Protein AF-0000000066024285 (afdb_homodimer)

Secondary structure (DSSP, 8-state):
-----EEEEESSSTTHHHHHHHHHHH-S--EEEEE-TTS---TTS-HHHHHHHHHHHHHHHHHTT-SEEEE--HHHHHHHHHHHHHHSSS-EEEHHHHHHHH--SSEEEEEE-HHHHHHTHHHHHHHHHSTT-EEEEEE-TTHHHHHHTS-TT-HHHHHHHHHHHHHHHHTT-SEEEEESTTGGGGHHHHHHHS-TTSEEE-HHHHHHHHTHHHH-------SS------TTEEEEESS-HHHHHHHHHHHHTSPPPEEE-----/-----EEEEESSSTTHHHHHHHHHHH-S--EEEEE-TTS---TTS-HHHHHHHHHHHHHHHHHTT-SEEEE--HHHHHHHHHHHHHHSSS-EEEHHHHHHHH--SSEEEEEE-HHHHHHTHHHHHHHHHSTT-EEEEEE-TTHHHHHHTS-TT-HHHHHHHHHHHHHHHHTT-SEEEEESTTGGGGHHHHHHHS-TTSEEE-HHHHHHHHTHHHH-------SS------TTEEEEESS-HHHHHHHHHHHHSSPPPEEE-----

Sequence (530 aa):
MTPQLLGFFDSGLGGLTVLRRVLERHGSVPCVYLGDTARVPYGNRQPDDIRRIAAEVVGWLRDQKVSTVVMACNTTNALARDVADGQAGAPVIGLIGAAAAMVETRRVGVLATPATVASSAYRASIEALHPGSMVIEQACPAFVPLIESGDMNSDDLRRAAQAYLEPLLAASVESIVLGCTHYPLLVPLLRQLLPESVQIIDPAIGVARQLDAVLRSPGPISAVPRPFSLESCRFCVTADPDGFAMRATPWLGQRPDVSLQLLPDMTPQLLGFFDSGLGGLTVLRRVLERHGSVPCVYLGDTARVPYGNRQPDDIRRIAAEVVGWLRDQKVSTVVMACNTTNALARDVADGQAGAPVIGLIGAAAAMVETRRVGVLATPATVASSAYRASIEALHPGSMVIEQACPAFVPLIESGDMNSDDLRRAAQAYLEPLLAASVESIVLGCTHYPLLVPLLRQLLPESVQIIDPAIGVARQLDAVLRSPGPISAVPRPFSLESCRFCVTADPDGFAMRATPWLGQRPDVSLQLLPD

Solvent-accessible surface area (backbone atoms only — not comparable to full-atom values): 27015 Å² total; per-residue (Å²): 127,84,77,65,30,35,26,36,38,19,42,40,71,34,22,50,55,32,51,48,42,32,24,46,38,57,36,64,55,39,32,39,37,39,19,37,45,67,61,51,69,58,38,81,50,54,64,70,58,46,35,53,49,44,43,46,54,33,39,53,41,32,74,69,64,29,22,31,37,36,41,32,24,40,44,49,37,46,65,22,46,61,37,39,46,25,45,26,54,19,37,48,42,44,34,56,28,22,33,35,54,68,60,86,63,53,30,33,26,31,44,20,31,45,44,28,39,74,58,43,38,58,48,54,36,33,34,59,76,36,76,87,43,46,64,48,68,37,57,43,77,64,52,64,64,43,57,73,67,64,51,88,79,34,67,68,53,52,52,50,50,52,62,59,41,45,66,39,58,74,65,60,38,41,28,37,35,44,44,31,49,61,44,70,76,41,46,74,61,48,60,73,75,44,64,88,78,44,42,77,41,56,21,38,56,33,40,35,54,24,44,32,37,69,67,69,50,70,49,76,75,57,92,57,86,45,88,60,59,63,83,42,48,43,39,32,19,47,42,60,32,66,62,48,24,60,68,41,16,78,79,66,76,48,72,58,71,52,38,76,43,84,76,76,130,128,84,78,63,30,36,26,38,37,19,43,40,72,33,20,51,54,32,52,48,41,32,25,45,38,58,34,66,56,39,34,38,37,38,20,38,44,67,62,50,72,60,40,83,48,53,63,68,57,47,34,54,49,44,44,46,54,32,40,53,41,32,74,68,63,29,22,31,38,36,39,31,24,42,45,48,38,47,64,23,47,59,38,40,44,26,45,28,52,17,37,50,42,43,34,57,27,22,34,34,55,66,60,86,65,52,30,33,24,30,44,20,31,45,44,29,39,74,58,42,38,59,46,53,36,33,32,60,77,37,74,88,43,46,65,46,69,37,57,42,77,64,53,63,64,43,57,73,69,65,54,88,79,35,67,67,53,52,52,49,50,52,61,59,43,45,66,40,58,75,66,58,40,41,28,36,36,45,44,31,48,60,44,68,76,42,46,73,61,48,60,73,76,44,64,87,78,44,42,76,42,56,20,37,58,33,38,35,54,24,42,34,35,69,66,70,52,72,49,78,74,56,91,56,85,45,89,59,60,63,84,42,46,44,38,32,19,47,42,60,34,67,62,48,24,60,67,41,17,77,79,67,76,48,71,57,71,52,40,77,43,83,76,76,131

Foldseek 3Di:
DPAAEEEEEACAQLLLLLVLLLCLFQFQGFYEYEHAPVDPDPLPDDLVVLQVVLLLRLLVQLVVVGQEYEYSWLLSCLRHVVSNPVRNVHHYHYLLLLQLVVDDDQFEEEEAAPNNVVSCSNVVNNCVVPPNGHYHYFHQNVQVVVVLVPPLPDPVNLVSLLVRCVVSVVVVGQEYEHSGSSCVVNVVSNCVNDDPRYHYTYSSNSRSVVCCVVSVRRDPSPPDRDDHDCVSYAAEYQDDQPVRQVSNCVVNVHRDDYYHDHGDD/DPAAEEEEEDCAQLLLLLVLLLCLFQFQGFYEYEHAPVDPDPLPDDLVVLQVVLLLRLLVQLVVVGQEYEYSWLLSCLRHVVSNPVRNVHHYHYLLLLQLVVDDDQFEEEEAAPNNVVSCSNVVNNCVVPPNGHYHYFHQNVQVVVVLVPPLPDPVNLVSLLVRCVVSVVVVGQEYEHSGSSCVVNVVSNCVNDDPRYHYTYSSNSRSVVCCVVSVRRDPSPPDRDDHDCVSYAAEYQDDQPVRQVSNCVVNVHRDDYYHDHGDD

Organism: Synechococcus sp. (strain CC9605) (NCBI:txid110662)

Nearest PDB structures (foldseek):
  2gzm-assembly1_A  TM=9.092E-01  e=1.478E-25  Bacillus anthracis
  2vvt-assembly1_B  TM=8.945E-01  e=1.938E-24  Enterococcus faecalis
  3out-assembly1_A  TM=8.974E-01  e=2.055E-24  Francisella tularensis subsp. tularensis
  3isv-assembly2_A  TM=8.563E-01  e=1.534E-24  Listeria monocytogenes EGD-e
  3ist-assembly1_A  TM=8.754E-01  e=7.021E-24  Listeria monocytogenes EGD-e

InterPro domains:
  IPR001920 Asp/Glu racemase [G3DSA:3.40.50.1860] (7-253)
  IPR001920 Asp/Glu racemase [G3DSA:3.40.50.1860] (95-203)
  IPR001920 Asp/Glu racemase [SSF53681] (6-103)
  IPR001920 Asp/Glu racemase [SSF53681] (105-258)
  IPR004391 Glutamate racemase [MF_00258] (4-255)
  IPR004391 Glutamate racemase [TIGR00067] (7-251)
  IPR015942 Asp/Glu/hydantoin racemase [PF01177] (28-205)
  IPR033134 Asp/Glu racemase, active site 2 [PS00924] (176-186)

pLDDT: mean 92.89, std 10.49, range [39.75, 98.94]

Structure (mmCIF, N/CA/C/O backbone):
data_AF-0000000066024285-model_v1
#
loop_
_entity.id
_entity.type
_entity.pdbx_description
1 polymer 'Glutamate racemase'
#
loop_
_atom_site.group_PDB
_atom_site.id
_atom_site.type_symbol
_atom_site.label_atom_id
_atom_site.label_alt_id
_atom_site.label_comp_id
_atom_site.label_asym_id
_atom_site.label_entity_id
_atom_site.label_seq_id
_atom_site.pdbx_PDB_ins_code
_atom_site.Cartn_x
_atom_site.Cartn_y
_atom_site.Cartn_z
_atom_site.occupancy
_atom_site.B_iso_or_equiv
_atom_site.auth_seq_id
_atom_site.auth_comp_id
_atom_site.auth_asym_id
_atom_site.auth_atom_id
_atom_site.pdbx_PDB_model_num
ATOM 1 N N . MET A 1 1 ? 0.082 -11.266 24.047 1 39.75 1 MET A N 1
ATOM 2 C CA . MET A 1 1 ? 0.032 -10.406 22.859 1 39.75 1 MET A CA 1
ATOM 3 C C . MET A 1 1 ? -1.005 -10.914 21.859 1 39.75 1 MET A C 1
ATOM 5 O O . MET A 1 1 ? -1.063 -12.109 21.578 1 39.75 1 MET A O 1
ATOM 9 N N . THR A 1 2 ? -2.133 -10.383 21.75 1 50.81 2 THR A N 1
ATOM 10 C CA . THR A 1 2 ? -3.236 -10.883 20.938 1 50.81 2 THR A CA 1
ATOM 11 C C . THR A 1 2 ? -2.762 -11.211 19.531 1 50.81 2 THR A C 1
ATOM 13 O O . THR A 1 2 ? -2.086 -10.406 18.891 1 50.81 2 THR A O 1
ATOM 16 N N . PRO A 1 3 ? -2.84 -12.43 19.156 1 63.66 3 PRO A N 1
ATOM 17 C CA . PRO A 1 3 ? -2.281 -12.922 17.906 1 63.66 3 PRO A CA 1
ATOM 18 C C . PRO A 1 3 ? -2.75 -12.117 16.688 1 63.66 3 PRO A C 1
ATOM 20 O O . PRO A 1 3 ? -3.867 -11.594 16.688 1 63.66 3 PRO A O 1
ATOM 23 N N . GLN A 1 4 ? -1.827 -11.727 15.852 1 85.12 4 GLN A N 1
ATOM 24 C CA . GLN A 1 4 ? -2.098 -11.039 14.594 1 85.12 4 GLN A CA 1
ATOM 25 C C . GLN A 1 4 ? -2.873 -11.938 13.633 1 85.12 4 GLN A C 1
ATOM 27 O O . GLN A 1 4 ? -2.443 -13.055 13.336 1 85.12 4 GLN A O 1
ATOM 32 N N . LEU A 1 5 ? -4.125 -11.547 13.32 1 93.62 5 LEU A N 1
ATOM 33 C CA . LEU A 1 5 ? -4.938 -12.258 12.336 1 93.62 5 LEU A CA 1
ATOM 34 C C . LEU A 1 5 ? -4.672 -11.719 10.93 1 93.62 5 LEU A C 1
ATOM 36 O O . LEU A 1 5 ? -4.922 -10.547 10.656 1 93.62 5 LEU A O 1
ATOM 40 N N . LEU A 1 6 ? -4.117 -12.586 10.07 1 96.69 6 LEU A N 1
ATOM 41 C CA . LEU A 1 6 ? -3.904 -12.203 8.68 1 96.69 6 LEU A CA 1
ATOM 42 C C . LEU A 1 6 ? -5.152 -12.461 7.848 1 96.69 6 LEU A C 1
ATOM 44 O O . LEU A 1 6 ? -5.812 -13.492 8.016 1 96.69 6 LEU A O 1
ATOM 48 N N . GLY A 1 7 ? -5.551 -11.531 7.043 1 98.31 7 GLY A N 1
ATOM 49 C CA . GLY A 1 7 ? -6.656 -11.719 6.113 1 98.31 7 GLY A CA 1
ATOM 50 C C . GLY A 1 7 ? -6.203 -11.852 4.672 1 98.31 7 GLY A C 1
ATOM 51 O O . GLY A 1 7 ? -5.52 -10.977 4.145 1 98.31 7 GLY A O 1
ATOM 52 N N . PHE A 1 8 ? -6.598 -12.969 4.023 1 98.75 8 PHE A N 1
ATOM 53 C CA . PHE A 1 8 ? -6.297 -13.227 2.621 1 98.75 8 PHE A CA 1
ATOM 54 C C . PHE A 1 8 ? -7.566 -13.164 1.777 1 98.75 8 PHE A C 1
ATOM 56 O O . PHE A 1 8 ? -8.641 -13.562 2.232 1 98.75 8 PHE A O 1
ATOM 63 N N . PHE A 1 9 ? -7.398 -12.648 0.485 1 98.12 9 PHE A N 1
ATOM 64 C CA . PHE A 1 9 ? -8.539 -12.836 -0.409 1 98.12 9 PHE A CA 1
ATOM 65 C C . PHE A 1 9 ? -8.062 -13.086 -1.836 1 98.12 9 PHE A C 1
ATOM 67 O O . PHE A 1 9 ? -6.98 -12.656 -2.225 1 98.12 9 PHE A O 1
ATOM 74 N N . ASP A 1 10 ? -8.781 -13.844 -2.533 1 98.06 10 ASP A N 1
ATOM 75 C CA . ASP A 1 10 ? -8.625 -14.227 -3.932 1 98.06 10 ASP A CA 1
ATOM 76 C C . ASP A 1 10 ? -9.984 -14.5 -4.578 1 98.06 10 ASP A C 1
ATOM 78 O O . ASP A 1 10 ? -11 -14.578 -3.889 1 98.06 10 ASP A O 1
ATOM 82 N N . SER A 1 11 ? -10.008 -14.539 -5.875 1 96.38 11 SER A N 1
ATOM 83 C CA . SER A 1 11 ? -11.25 -14.852 -6.574 1 96.38 11 SER A CA 1
ATOM 84 C C . SER A 1 11 ? -11.703 -16.281 -6.285 1 96.38 11 SER A C 1
ATOM 86 O O . SER A 1 11 ? -12.883 -16.594 -6.426 1 96.38 11 SER A O 1
ATOM 88 N N . GLY A 1 12 ? -10.766 -17.109 -5.938 1 95.56 12 GLY A N 1
ATOM 89 C CA . GLY A 1 12 ? -11.109 -18.5 -5.695 1 95.56 12 GLY A CA 1
ATOM 90 C C . GLY A 1 12 ? -9.984 -19.281 -5.059 1 95.56 12 GLY A C 1
ATOM 91 O O . GLY A 1 12 ? -9.508 -18.938 -3.975 1 95.56 12 GLY A O 1
ATOM 92 N N . LEU A 1 13 ? -9.469 -20.281 -5.77 1 95.12 13 LEU A N 1
ATOM 93 C CA . LEU A 1 13 ? -8.516 -21.266 -5.242 1 95.12 13 LEU A CA 1
ATOM 94 C C . LEU A 1 13 ? -7.09 -20.719 -5.328 1 95.12 13 LEU A C 1
ATOM 96 O O . LEU A 1 13 ? -6.223 -21.109 -4.543 1 95.12 13 LEU A O 1
ATOM 100 N N . GLY A 1 14 ? -6.871 -19.859 -6.234 1 96.31 14 GLY A N 1
ATOM 101 C CA . GLY A 1 14 ? -5.512 -19.453 -6.551 1 96.31 14 GLY A CA 1
ATOM 102 C C . GLY A 1 14 ? -4.762 -18.906 -5.348 1 96.31 14 GLY A C 1
ATOM 103 O O . GLY A 1 14 ? -3.594 -19.234 -5.141 1 96.31 14 GLY A O 1
ATOM 104 N N . GLY A 1 15 ? -5.438 -18.109 -4.527 1 97.94 15 GLY A N 1
ATOM 105 C CA . GLY A 1 15 ? -4.824 -17.469 -3.377 1 97.94 15 GLY A CA 1
ATOM 106 C C . GLY A 1 15 ? -4.301 -18.453 -2.352 1 97.94 15 GLY A C 1
ATOM 107 O O . GLY A 1 15 ? -3.516 -18.094 -1.474 1 97.94 15 GLY A O 1
ATOM 108 N N . LEU A 1 16 ? -4.684 -19.719 -2.463 1 96.81 16 LEU A N 1
ATOM 109 C CA . LEU A 1 16 ? -4.219 -20.734 -1.531 1 96.81 16 LEU A CA 1
ATOM 110 C C . LEU A 1 16 ? -2.725 -20.984 -1.695 1 96.81 16 LEU A C 1
ATOM 112 O O . LEU A 1 16 ? -2.049 -21.391 -0.744 1 96.81 16 LEU A O 1
ATOM 116 N N . THR A 1 17 ? -2.176 -20.734 -2.898 1 96.19 17 THR A N 1
ATOM 117 C CA . THR A 1 17 ? -0.735 -20.859 -3.094 1 96.19 17 THR A CA 1
ATOM 118 C C . THR A 1 17 ? 0.016 -19.812 -2.275 1 96.19 17 THR A C 1
ATOM 120 O O . THR A 1 17 ? 1.104 -20.094 -1.762 1 96.19 17 THR A O 1
ATOM 123 N N . VAL A 1 18 ? -0.597 -18.641 -2.133 1 97.75 18 VAL A N 1
ATOM 124 C CA . VAL A 1 18 ? -0.005 -17.578 -1.333 1 97.75 18 VAL A CA 1
ATOM 125 C C . VAL A 1 18 ? -0.087 -17.938 0.15 1 97.75 18 VAL A C 1
ATOM 127 O O . VAL A 1 18 ? 0.914 -17.859 0.867 1 97.75 18 VAL A O 1
ATOM 130 N N . LEU A 1 19 ? -1.27 -18.359 0.575 1 96.81 19 LEU A N 1
ATOM 131 C CA . LEU A 1 19 ? -1.458 -18.766 1.961 1 96.81 19 LEU A CA 1
ATOM 132 C C . LEU A 1 19 ? -0.481 -19.875 2.336 1 96.81 19 LEU A C 1
ATOM 134 O O . LEU A 1 19 ? 0.131 -19.844 3.406 1 96.81 19 LEU A O 1
ATOM 138 N N . ARG A 1 20 ? -0.333 -20.844 1.45 1 93.88 20 ARG A N 1
ATOM 139 C CA . ARG A 1 20 ? 0.555 -21.969 1.699 1 93.88 20 ARG A CA 1
ATOM 140 C C . ARG A 1 20 ? 1.985 -21.5 1.941 1 93.88 20 ARG A C 1
ATOM 142 O O . ARG A 1 20 ? 2.635 -21.938 2.895 1 93.88 20 ARG A O 1
ATOM 149 N N . ARG A 1 21 ? 2.502 -20.578 1.097 1 93.69 21 ARG A N 1
ATOM 150 C CA . ARG A 1 21 ? 3.865 -20.078 1.255 1 93.69 21 ARG A CA 1
ATOM 151 C C . ARG A 1 21 ? 4.031 -19.359 2.586 1 93.69 21 ARG A C 1
ATOM 153 O O . ARG A 1 21 ? 5.07 -19.469 3.234 1 93.69 21 ARG A O 1
ATOM 160 N N . VAL A 1 22 ? 3.025 -18.609 2.973 1 94.5 22 VAL A N 1
ATOM 161 C CA . VAL A 1 22 ? 3.072 -17.875 4.23 1 94.5 22 VAL A CA 1
ATOM 162 C C . VAL A 1 22 ? 3.113 -18.844 5.402 1 94.5 22 VAL A C 1
ATOM 164 O O . VAL A 1 22 ? 3.924 -18.703 6.316 1 94.5 22 VAL A O 1
ATOM 167 N N . LEU A 1 23 ? 2.283 -19.938 5.332 1 92.56 23 LEU A N 1
ATOM 168 C CA . LEU A 1 23 ? 2.23 -20.906 6.418 1 92.56 23 LEU A CA 1
ATOM 169 C C . LEU A 1 23 ? 3.506 -21.75 6.461 1 92.56 23 LEU A C 1
ATOM 171 O O . LEU A 1 23 ? 3.959 -22.141 7.535 1 92.56 23 LEU A O 1
ATOM 175 N N . GLU A 1 24 ? 4.016 -22.016 5.301 1 90.75 24 GLU A N 1
ATOM 176 C CA . GLU A 1 24 ? 5.277 -22.75 5.246 1 90.75 24 GLU A CA 1
ATOM 177 C C . GLU A 1 24 ? 6.395 -21.969 5.941 1 90.75 24 GLU A C 1
ATOM 179 O O . GLU A 1 24 ? 7.254 -22.562 6.598 1 90.75 24 GLU A O 1
ATOM 184 N N . ARG A 1 25 ? 6.375 -20.688 5.852 1 91.12 25 ARG A N 1
ATOM 185 C CA . ARG A 1 25 ? 7.445 -19.859 6.391 1 91.12 25 ARG A CA 1
ATOM 186 C C . ARG A 1 25 ? 7.188 -19.516 7.859 1 91.12 25 ARG A C 1
ATOM 188 O O . ARG A 1 25 ? 8.117 -19.516 8.672 1 91.12 25 ARG A O 1
ATOM 195 N N . HIS A 1 26 ? 5.969 -19.266 8.242 1 91.5 26 HIS A N 1
ATOM 196 C CA . HIS A 1 26 ? 5.688 -18.656 9.539 1 91.5 26 HIS A CA 1
ATOM 197 C C . HIS A 1 26 ? 4.969 -19.625 10.461 1 91.5 26 HIS A C 1
ATOM 199 O O . HIS A 1 26 ? 4.727 -19.328 11.633 1 91.5 26 HIS A O 1
ATOM 205 N N . GLY A 1 27 ? 4.605 -20.812 9.914 1 87.75 27 GLY A N 1
ATOM 206 C CA . GLY A 1 27 ? 3.912 -21.797 10.727 1 87.75 27 GLY A CA 1
ATOM 207 C C . GLY A 1 27 ? 2.438 -21.5 10.898 1 87.75 27 GLY A C 1
ATOM 208 O O . GLY A 1 27 ? 1.782 -21.016 9.977 1 87.75 27 GLY A O 1
ATOM 209 N N . SER A 1 28 ? 1.892 -21.859 12.094 1 86.69 28 SER A N 1
ATOM 210 C CA . SER A 1 28 ? 0.452 -21.797 12.32 1 86.69 28 SER A CA 1
ATOM 211 C C . SER A 1 28 ? 0.009 -20.406 12.742 1 86.69 28 SER A C 1
ATOM 213 O O . SER A 1 28 ? -0.584 -20.234 13.812 1 86.69 28 SER A O 1
ATOM 215 N N . VAL A 1 29 ? 0.171 -19.469 11.891 1 90.5 29 VAL A N 1
ATOM 216 C CA . VAL A 1 29 ? -0.302 -18.109 12.156 1 90.5 29 VAL A CA 1
ATOM 217 C C . VAL A 1 29 ? -1.806 -18.031 11.906 1 90.5 29 VAL A C 1
ATOM 219 O O . VAL A 1 29 ? -2.32 -18.641 10.969 1 90.5 29 VAL A O 1
ATOM 222 N N . PRO A 1 30 ? -2.527 -17.328 12.805 1 93.56 30 PRO A N 1
ATOM 223 C CA . PRO A 1 30 ? -3.963 -17.172 12.562 1 93.56 30 PRO A CA 1
ATOM 224 C C . PRO A 1 30 ? -4.258 -16.469 11.234 1 93.56 30 PRO A C 1
ATOM 226 O O . PRO A 1 30 ? -3.688 -15.422 10.938 1 93.56 30 PRO A O 1
ATOM 229 N N . CYS A 1 31 ? -5.168 -17.109 10.422 1 96.19 31 CYS A N 1
ATOM 230 C CA . CYS A 1 31 ? -5.5 -16.578 9.109 1 96.19 31 CYS A CA 1
ATOM 231 C C . CYS A 1 31 ? -6.988 -16.719 8.82 1 96.19 31 CYS A C 1
ATOM 233 O O . CYS A 1 31 ? -7.637 -17.641 9.328 1 96.19 31 CYS A O 1
ATOM 235 N N . VAL A 1 32 ? -7.512 -15.781 8.133 1 97.94 32 VAL A N 1
ATOM 236 C CA . VAL A 1 32 ? -8.812 -15.93 7.488 1 97.94 32 VAL A CA 1
ATOM 237 C C . VAL A 1 32 ? -8.672 -15.75 5.98 1 97.94 32 VAL A C 1
ATOM 239 O O . VAL A 1 32 ? -7.973 -14.844 5.52 1 97.94 32 VAL A O 1
ATOM 242 N N . TYR A 1 33 ? -9.18 -16.766 5.266 1 98.44 33 TYR A N 1
ATOM 243 C CA . TYR A 1 33 ? -9.125 -16.766 3.809 1 98.44 33 TYR A CA 1
ATOM 244 C C . TYR A 1 33 ? -10.516 -16.609 3.209 1 98.44 33 TYR A C 1
ATOM 246 O O . TYR A 1 33 ? -11.43 -17.375 3.533 1 98.44 33 TYR A O 1
ATOM 254 N N . LEU A 1 34 ? -10.672 -15.578 2.316 1 98.56 34 LEU A N 1
ATOM 255 C CA . LEU A 1 34 ? -11.922 -15.43 1.577 1 98.56 34 LEU A CA 1
ATOM 256 C C . LEU A 1 34 ? -11.711 -15.711 0.093 1 98.56 34 LEU A C 1
ATOM 258 O O . LEU A 1 34 ? -11.023 -14.953 -0.594 1 98.56 34 LEU A O 1
ATOM 262 N N . GLY A 1 35 ? -12.258 -16.828 -0.399 1 98.12 35 GLY A N 1
ATOM 263 C CA . GLY A 1 35 ? -12.391 -17.078 -1.824 1 98.12 35 GLY A CA 1
ATOM 264 C C . GLY A 1 35 ? -13.719 -16.609 -2.393 1 98.12 35 GLY A C 1
ATOM 265 O O . GLY A 1 35 ? -14.773 -17.141 -2.021 1 98.12 35 GLY A O 1
ATOM 266 N N . ASP A 1 36 ? -13.688 -15.617 -3.23 1 97.88 36 ASP A N 1
ATOM 267 C CA . ASP A 1 36 ? -14.906 -15.047 -3.803 1 97.88 36 ASP A CA 1
ATOM 268 C C . ASP A 1 36 ? -15.406 -15.891 -4.973 1 97.88 36 ASP A C 1
ATOM 270 O O . ASP A 1 36 ? -15.555 -15.391 -6.086 1 97.88 36 ASP A O 1
ATOM 274 N N . THR A 1 37 ? -15.844 -17.125 -4.676 1 96.88 37 THR A N 1
ATOM 275 C CA . THR A 1 37 ? -16.141 -18.141 -5.676 1 96.88 37 THR A CA 1
ATOM 276 C C . THR A 1 37 ? -17.438 -17.812 -6.418 1 96.88 37 THR A C 1
ATOM 278 O O . THR A 1 37 ? -17.719 -18.391 -7.465 1 96.88 37 THR A O 1
ATOM 281 N N . ALA A 1 38 ? -18.234 -16.859 -5.988 1 95.38 38 ALA A N 1
ATOM 282 C CA . ALA A 1 38 ? -19.469 -16.453 -6.68 1 95.38 38 ALA A CA 1
ATOM 283 C C . ALA A 1 38 ? -19.141 -15.633 -7.922 1 95.38 38 ALA A C 1
ATOM 285 O O . ALA A 1 38 ? -19.953 -15.578 -8.859 1 95.38 38 ALA A O 1
ATOM 286 N N . ARG A 1 39 ? -18 -15.07 -7.953 1 95.31 39 ARG A N 1
ATOM 287 C CA . ARG A 1 39 ? -17.719 -14.133 -9.031 1 95.31 39 ARG A CA 1
ATOM 288 C C . ARG A 1 39 ? -16.422 -14.477 -9.734 1 95.31 39 ARG A C 1
ATOM 290 O O . ARG A 1 39 ? -15.852 -13.648 -10.445 1 95.31 39 ARG A O 1
ATOM 297 N N . VAL A 1 40 ? -15.797 -15.633 -9.461 1 91.12 40 VAL A N 1
ATOM 298 C CA . VAL A 1 40 ? -14.594 -16.125 -10.133 1 91.12 40 VAL A CA 1
ATOM 299 C C . VAL A 1 40 ? -14.906 -16.391 -11.609 1 91.12 40 VAL A C 1
ATOM 301 O O . VAL A 1 40 ? -16.016 -16.828 -11.945 1 91.12 40 VAL A O 1
ATOM 304 N N . PRO A 1 41 ? -14.078 -16.062 -12.625 1 92.06 41 PRO A N 1
ATOM 305 C CA . PRO A 1 41 ? -12.711 -15.562 -12.547 1 92.06 41 PRO A CA 1
ATOM 306 C C . PRO A 1 41 ? -12.633 -14.039 -12.656 1 92.06 41 PRO A C 1
ATOM 308 O O . PRO A 1 41 ? -13.461 -13.422 -13.32 1 92.06 41 PRO A O 1
ATOM 311 N N . TYR A 1 42 ? -11.656 -13.492 -11.984 1 94.25 42 TYR A N 1
ATOM 312 C CA . TYR A 1 42 ? -11.469 -12.047 -11.992 1 94.25 42 TYR A CA 1
ATOM 313 C C . TYR A 1 42 ? -10.711 -11.594 -13.234 1 94.25 42 TYR A C 1
ATOM 315 O O . TYR A 1 42 ? -10.891 -10.477 -13.711 1 94.25 42 TYR A O 1
ATOM 323 N N . GLY A 1 43 ? -9.914 -12.461 -13.82 1 92.81 43 GLY A N 1
ATOM 324 C CA . GLY A 1 43 ? -8.883 -12.117 -14.781 1 92.81 43 GLY A CA 1
ATOM 325 C C . GLY A 1 43 ? -9.43 -11.523 -16.062 1 92.81 43 GLY A C 1
ATOM 326 O O . GLY A 1 43 ? -8.695 -10.891 -16.828 1 92.81 43 GLY A O 1
ATOM 327 N N . ASN A 1 44 ? -10.734 -11.719 -16.312 1 91.31 44 ASN A N 1
ATOM 328 C CA . ASN A 1 44 ? -11.305 -11.227 -17.562 1 91.31 44 ASN A CA 1
ATOM 329 C C . ASN A 1 44 ? -12.367 -10.156 -17.312 1 91.31 44 ASN A C 1
ATOM 331 O O . ASN A 1 44 ? -13.07 -9.75 -18.234 1 91.31 44 ASN A O 1
ATOM 335 N N . ARG A 1 45 ? -12.461 -9.656 -16.125 1 93.12 45 ARG A N 1
ATOM 336 C CA . ARG A 1 45 ? -13.469 -8.648 -15.781 1 93.12 45 ARG A CA 1
ATOM 337 C C . ARG A 1 45 ? -12.961 -7.242 -16.062 1 93.12 45 ARG A C 1
ATOM 339 O O . ARG A 1 45 ? -11.758 -7.035 -16.234 1 93.12 45 ARG A O 1
ATOM 346 N N . GLN A 1 46 ? -13.945 -6.363 -16.141 1 94.44 46 GLN A N 1
ATOM 347 C CA . GLN A 1 46 ? -13.609 -4.953 -16.344 1 94.44 46 GLN A CA 1
ATOM 348 C C . GLN A 1 46 ? -13.039 -4.34 -15.07 1 94.44 46 GLN A C 1
ATOM 350 O O . GLN A 1 46 ? -13.406 -4.742 -13.961 1 94.44 46 GLN A O 1
ATOM 355 N N . PRO A 1 47 ? -12.188 -3.369 -15.266 1 93.94 47 PRO A N 1
ATOM 356 C CA . PRO A 1 47 ? -11.531 -2.748 -14.117 1 93.94 47 PRO A CA 1
ATOM 357 C C . PRO A 1 47 ? -12.523 -2.242 -13.07 1 93.94 47 PRO A C 1
ATOM 359 O O . PRO A 1 47 ? -12.344 -2.475 -11.875 1 93.94 47 PRO A O 1
ATOM 362 N N . ASP A 1 48 ? -13.594 -1.61 -13.531 1 92.25 48 ASP A N 1
ATOM 363 C CA . ASP A 1 48 ? -14.57 -1.065 -12.594 1 92.25 48 ASP A CA 1
ATOM 364 C C . ASP A 1 48 ? -15.203 -2.174 -11.75 1 92.25 48 ASP A C 1
ATOM 366 O O . ASP A 1 48 ? -15.469 -1.983 -10.562 1 92.25 48 ASP A O 1
ATOM 370 N N . ASP A 1 49 ? -15.453 -3.277 -12.375 1 94.06 49 ASP A N 1
ATOM 371 C CA . ASP A 1 49 ? -16 -4.43 -11.664 1 94.06 49 ASP A CA 1
ATOM 372 C C . ASP A 1 49 ? -15.023 -4.949 -10.617 1 94.06 49 ASP A C 1
ATOM 374 O O . ASP A 1 49 ? -15.414 -5.25 -9.484 1 94.06 49 ASP A O 1
ATOM 378 N N . ILE A 1 50 ? -13.781 -5.031 -10.984 1 95.81 50 ILE A N 1
ATOM 379 C CA . ILE A 1 50 ? -12.734 -5.531 -10.094 1 95.81 50 ILE A CA 1
ATOM 380 C C . ILE A 1 50 ? -12.609 -4.613 -8.883 1 95.81 50 ILE A C 1
ATOM 382 O O . ILE A 1 50 ? -12.461 -5.082 -7.754 1 95.81 50 ILE A O 1
ATOM 386 N N . ARG A 1 51 ? -12.68 -3.355 -9.094 1 94.69 51 ARG A N 1
ATOM 387 C CA . ARG A 1 51 ? -12.555 -2.371 -8.031 1 94.69 51 ARG A CA 1
ATOM 388 C C . ARG A 1 51 ? -13.734 -2.459 -7.062 1 94.69 51 ARG A C 1
ATOM 390 O O . ARG A 1 51 ? -13.555 -2.4 -5.848 1 94.69 51 ARG A O 1
ATOM 397 N N . ARG A 1 52 ? -14.922 -2.629 -7.594 1 93.12 52 ARG A N 1
ATOM 398 C CA . ARG A 1 52 ? -16.109 -2.807 -6.758 1 93.12 52 ARG A CA 1
ATOM 399 C C . ARG A 1 52 ? -16 -4.074 -5.922 1 93.12 52 ARG A C 1
ATOM 401 O O . ARG A 1 52 ? -16.297 -4.062 -4.723 1 93.12 52 ARG A O 1
ATOM 408 N N . ILE A 1 53 ? -15.586 -5.082 -6.508 1 95.5 53 ILE A N 1
ATOM 409 C CA . ILE A 1 53 ? -15.43 -6.367 -5.828 1 95.5 53 ILE A CA 1
ATOM 410 C C . ILE A 1 53 ? -14.406 -6.234 -4.707 1 95.5 53 ILE A C 1
ATOM 412 O O . ILE A 1 53 ? -14.641 -6.672 -3.58 1 95.5 53 ILE A O 1
ATOM 416 N N . ALA A 1 54 ? -13.266 -5.625 -5.016 1 96.31 54 ALA A N 1
ATOM 417 C CA . ALA A 1 54 ? -12.211 -5.441 -4.023 1 96.31 54 ALA A CA 1
ATOM 418 C C . ALA A 1 54 ? -12.719 -4.672 -2.811 1 96.31 54 ALA A C 1
ATOM 420 O O . ALA A 1 54 ? -12.414 -5.023 -1.67 1 96.31 54 ALA A O 1
ATOM 421 N N . ALA A 1 55 ? -13.516 -3.629 -3.061 1 94.56 55 ALA A N 1
ATOM 422 C CA . ALA A 1 55 ? -14.078 -2.838 -1.968 1 94.56 55 ALA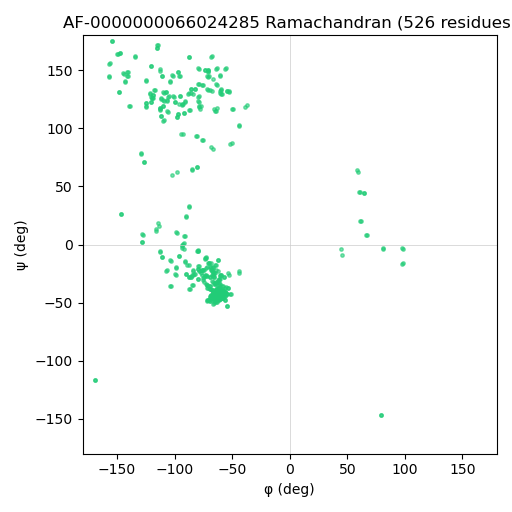 A CA 1
ATOM 423 C C . ALA A 1 55 ? -14.922 -3.705 -1.042 1 94.56 55 ALA A C 1
ATOM 425 O O . ALA A 1 55 ? -14.812 -3.609 0.182 1 94.56 55 ALA A O 1
ATOM 426 N N . GLU A 1 56 ? -15.703 -4.559 -1.622 1 95.31 56 GLU A N 1
ATOM 427 C CA . GLU A 1 56 ? -16.594 -5.422 -0.856 1 95.31 56 GLU A CA 1
ATOM 428 C C . GLU A 1 56 ? -15.82 -6.465 -0.067 1 95.31 56 GLU A C 1
ATOM 430 O O . GLU A 1 56 ? -16.047 -6.652 1.129 1 95.31 56 GLU A O 1
ATOM 435 N N . VAL A 1 57 ? -14.914 -7.086 -0.7 1 97.44 57 VAL A N 1
ATOM 436 C CA . VAL A 1 57 ? -14.164 -8.188 -0.102 1 97.44 57 VAL A CA 1
ATOM 437 C C . VAL A 1 57 ? -13.25 -7.66 1.001 1 97.44 57 VAL A C 1
ATOM 439 O O . VAL A 1 57 ? -13.195 -8.227 2.094 1 97.44 57 VAL A O 1
ATOM 442 N N . VAL A 1 58 ? -12.578 -6.59 0.751 1 97.75 58 VAL A N 1
ATOM 443 C CA . VAL A 1 58 ? -11.664 -5.996 1.724 1 97.75 58 VAL A CA 1
ATOM 444 C C . VAL A 1 58 ? -12.461 -5.441 2.904 1 97.75 58 VAL A C 1
ATOM 446 O O . VAL A 1 58 ? -12.023 -5.531 4.055 1 97.75 58 VAL A O 1
ATOM 449 N N . GLY A 1 59 ? -13.641 -4.832 2.598 1 95.81 59 GLY A N 1
ATOM 450 C CA . GLY A 1 59 ? -14.531 -4.41 3.672 1 95.81 59 GLY A CA 1
ATOM 451 C C . GLY A 1 59 ? -14.914 -5.543 4.605 1 95.81 59 GLY A C 1
ATOM 452 O O . GLY A 1 59 ? -14.93 -5.367 5.828 1 95.81 59 GLY A O 1
ATOM 453 N N . TRP A 1 60 ? -15.188 -6.715 4.07 1 97.25 60 TRP A N 1
ATOM 454 C CA . TRP A 1 60 ? -15.516 -7.891 4.871 1 97.25 60 TRP A CA 1
ATOM 455 C C . TRP A 1 60 ? -14.336 -8.305 5.738 1 97.25 60 TRP A C 1
ATOM 457 O O . TRP A 1 60 ? -14.508 -8.641 6.914 1 97.25 60 TRP A O 1
ATOM 467 N N . LEU A 1 61 ? -13.133 -8.289 5.18 1 97.62 61 LEU A N 1
ATOM 468 C CA . LEU A 1 61 ? -11.938 -8.625 5.941 1 97.62 61 LEU A CA 1
ATOM 469 C C . LEU A 1 61 ? -11.734 -7.652 7.094 1 97.62 61 LEU A C 1
ATOM 471 O O . LEU A 1 61 ? -11.359 -8.055 8.195 1 97.62 61 LEU A O 1
ATOM 475 N N . ARG A 1 62 ? -11.891 -6.355 6.793 1 95.62 62 ARG A N 1
ATOM 476 C CA . ARG A 1 62 ? -11.805 -5.344 7.844 1 95.62 62 ARG A CA 1
ATOM 477 C C . ARG A 1 62 ? -12.727 -5.695 9.016 1 95.62 62 ARG A C 1
ATOM 479 O O . ARG A 1 62 ? -12.32 -5.598 10.172 1 95.62 62 ARG A O 1
ATOM 486 N N . ASP A 1 63 ? -13.953 -6.152 8.688 1 95.44 63 ASP A N 1
ATOM 487 C CA . ASP A 1 63 ? -14.945 -6.469 9.703 1 95.44 63 ASP A CA 1
ATOM 488 C C . ASP A 1 63 ? -14.539 -7.703 10.508 1 95.44 63 ASP A C 1
ATOM 490 O O . ASP A 1 63 ? -15.062 -7.941 11.602 1 95.44 63 ASP A O 1
ATOM 494 N N . GLN A 1 64 ? -13.625 -8.508 9.953 1 95.25 64 GLN A N 1
ATOM 495 C CA . GLN A 1 64 ? -13.07 -9.641 10.688 1 95.25 64 GLN A CA 1
ATOM 496 C C . GLN A 1 64 ? -11.977 -9.188 11.656 1 95.25 64 GLN A C 1
ATOM 498 O O . GLN A 1 64 ? -11.414 -10.008 12.383 1 95.25 64 GLN A O 1
ATOM 503 N N . LYS A 1 65 ? -11.586 -7.891 11.633 1 93.5 65 LYS A N 1
ATOM 504 C CA . LYS A 1 65 ? -10.594 -7.281 12.508 1 93.5 65 LYS A CA 1
ATOM 505 C C . LYS A 1 65 ? -9.211 -7.879 12.266 1 93.5 65 LYS A C 1
ATOM 507 O O . LYS A 1 65 ? -8.5 -8.211 13.219 1 93.5 65 LYS A O 1
ATOM 512 N N . VAL A 1 66 ? -8.883 -8.031 11 1 95.19 66 VAL A N 1
ATOM 513 C CA . VAL A 1 66 ? -7.559 -8.539 10.633 1 95.19 66 VAL A CA 1
ATOM 514 C C . VAL A 1 66 ? -6.5 -7.48 10.938 1 95.19 66 VAL A C 1
ATOM 516 O O . VAL A 1 66 ? -6.785 -6.281 10.898 1 95.19 66 VAL A O 1
ATOM 519 N N . SER A 1 67 ? -5.328 -7.965 11.234 1 93.44 67 SER A N 1
ATOM 520 C CA . SER A 1 67 ? -4.227 -7.051 11.523 1 93.44 67 SER A CA 1
ATOM 521 C C . SER A 1 67 ? -3.518 -6.621 10.242 1 93.44 67 SER A C 1
ATOM 523 O O . SER A 1 67 ? -2.881 -5.566 10.203 1 93.44 67 SER A O 1
ATOM 525 N N . THR A 1 68 ? -3.553 -7.453 9.258 1 95.69 68 THR A N 1
ATOM 526 C CA . THR A 1 68 ? -2.93 -7.227 7.957 1 95.69 68 THR A CA 1
ATOM 527 C C . THR A 1 68 ? -3.732 -7.898 6.848 1 95.69 68 THR A C 1
ATOM 529 O O . THR A 1 68 ? -4.184 -9.039 7.004 1 95.69 68 THR A O 1
ATOM 532 N N . VAL A 1 69 ? -4.004 -7.148 5.816 1 98 69 VAL A N 1
ATOM 533 C CA . VAL A 1 69 ? -4.668 -7.711 4.645 1 98 69 VAL A CA 1
ATOM 534 C C . VAL A 1 69 ? -3.627 -8.117 3.604 1 98 69 VAL A C 1
ATOM 536 O O . VAL A 1 69 ? -2.73 -7.336 3.277 1 98 69 VAL A O 1
ATOM 539 N N . VAL A 1 70 ? -3.68 -9.336 3.139 1 98.5 70 VAL A N 1
ATOM 540 C CA . VAL A 1 70 ? -2.855 -9.82 2.037 1 98.5 70 VAL A CA 1
ATOM 541 C C . VAL A 1 70 ? -3.707 -9.961 0.779 1 98.5 70 VAL A C 1
ATOM 543 O O . VAL A 1 70 ? -4.629 -10.781 0.738 1 98.5 70 VAL A O 1
ATOM 546 N N . MET A 1 71 ? -3.424 -9.141 -0.256 1 98.44 71 MET A N 1
ATOM 547 C CA . MET A 1 71 ? -4.086 -9.297 -1.547 1 98.44 71 MET A CA 1
ATOM 548 C C . MET A 1 71 ? -3.516 -10.492 -2.309 1 98.44 71 MET A C 1
ATOM 550 O O . MET A 1 71 ? -2.629 -10.328 -3.148 1 98.44 71 MET A O 1
ATOM 554 N N . ALA A 1 72 ? -4.113 -11.609 -2.082 1 98.69 72 ALA A N 1
ATOM 555 C CA . ALA A 1 72 ? -3.619 -12.867 -2.641 1 98.69 72 ALA A CA 1
ATOM 556 C C . ALA A 1 72 ? -4.191 -13.109 -4.035 1 98.69 72 ALA A C 1
ATOM 558 O O . ALA A 1 72 ? -4.574 -14.234 -4.367 1 98.69 72 ALA A O 1
ATOM 559 N N . CYS A 1 73 ? -4.418 -12.133 -4.758 1 98.38 73 CYS A N 1
ATOM 560 C CA . CYS A 1 73 ? -4.883 -12.109 -6.141 1 98.38 73 CYS A CA 1
ATOM 561 C C . CYS A 1 73 ? -4.156 -11.039 -6.941 1 98.38 73 CYS A C 1
ATOM 563 O O . CYS A 1 73 ? -4.305 -9.852 -6.672 1 98.38 73 CYS A O 1
ATOM 565 N N . ASN A 1 74 ? -3.453 -11.445 -7.984 1 98.44 74 ASN A N 1
ATOM 566 C CA . ASN A 1 74 ? -2.678 -10.516 -8.797 1 98.44 74 ASN A CA 1
ATOM 567 C C . ASN A 1 74 ? -3.58 -9.516 -9.508 1 98.44 74 ASN A C 1
ATOM 569 O O . ASN A 1 74 ? -3.252 -8.328 -9.602 1 98.44 74 ASN A O 1
ATOM 573 N N . THR A 1 75 ? -4.715 -10 -9.977 1 97.88 75 THR A N 1
ATOM 574 C CA . THR A 1 75 ? -5.617 -9.141 -10.734 1 97.88 75 THR A CA 1
ATOM 575 C C . THR A 1 75 ? -6.148 -8.008 -9.859 1 97.88 75 THR A C 1
ATOM 577 O O . THR A 1 75 ? -6.105 -6.84 -10.258 1 97.88 75 THR A O 1
ATOM 580 N N . THR A 1 76 ? -6.594 -8.328 -8.672 1 97.75 76 THR A N 1
ATOM 581 C CA . THR A 1 76 ? -7.086 -7.281 -7.785 1 97.75 76 THR A CA 1
ATOM 582 C C . THR A 1 76 ? -5.941 -6.395 -7.305 1 97.75 76 THR A C 1
ATOM 584 O O . THR A 1 76 ? -6.109 -5.18 -7.152 1 97.75 76 THR A O 1
ATOM 587 N N . ASN A 1 77 ? -4.816 -7 -7.051 1 97.88 77 ASN A N 1
ATOM 588 C CA . ASN A 1 77 ? -3.66 -6.184 -6.688 1 97.88 77 ASN A CA 1
ATOM 589 C C . ASN A 1 77 ? -3.32 -5.176 -7.781 1 97.88 77 ASN A C 1
ATOM 591 O O . ASN A 1 77 ? -3.016 -4.016 -7.488 1 97.88 77 ASN A O 1
ATOM 595 N N . ALA A 1 78 ? -3.406 -5.594 -8.992 1 97.31 78 ALA A N 1
ATOM 596 C CA . ALA A 1 78 ? -3.064 -4.754 -10.133 1 97.31 78 ALA A CA 1
ATOM 597 C C . ALA A 1 78 ? -4.082 -3.631 -10.312 1 97.31 78 ALA A C 1
ATOM 599 O O . ALA A 1 78 ? -3.721 -2.506 -10.672 1 97.31 78 ALA A O 1
ATOM 600 N N . LEU A 1 79 ? -5.324 -3.906 -10.039 1 96.12 79 LEU A N 1
ATOM 601 C CA . LEU A 1 79 ? -6.363 -2.998 -10.508 1 96.12 79 LEU A CA 1
ATOM 602 C C . LEU A 1 79 ? -7.016 -2.268 -9.344 1 96.12 79 LEU A C 1
ATOM 604 O O . LEU A 1 79 ? -7.727 -1.279 -9.539 1 96.12 79 LEU A O 1
ATOM 608 N N . ALA A 1 80 ? -6.727 -2.701 -8.078 1 95.81 80 ALA A N 1
ATOM 609 C CA . ALA A 1 80 ? -7.523 -2.146 -6.988 1 95.81 80 ALA A CA 1
ATOM 610 C C . ALA A 1 80 ? -6.691 -2.006 -5.719 1 95.81 80 ALA A C 1
ATOM 612 O O . ALA A 1 80 ? -7.223 -2.072 -4.609 1 95.81 80 ALA A O 1
ATOM 613 N N . ARG A 1 81 ? -5.414 -1.858 -5.793 1 95.06 81 ARG A N 1
ATOM 614 C CA . ARG A 1 81 ? -4.543 -1.671 -4.637 1 95.06 81 ARG A CA 1
ATOM 615 C C . ARG A 1 81 ? -4.949 -0.436 -3.84 1 95.06 81 ARG A C 1
ATOM 617 O O . ARG A 1 81 ? -5 -0.473 -2.609 1 95.06 81 ARG A O 1
ATOM 624 N N . ASP A 1 82 ? -5.258 0.682 -4.52 1 91.56 82 ASP A N 1
ATOM 625 C CA . ASP A 1 82 ? -5.664 1.935 -3.891 1 91.56 82 ASP A CA 1
ATOM 626 C C . ASP A 1 82 ? -6.965 1.762 -3.111 1 91.56 82 ASP A C 1
ATOM 628 O O . ASP A 1 82 ? -7.102 2.281 -2.002 1 91.56 82 ASP A O 1
ATOM 632 N N . VAL A 1 83 ? -7.871 0.973 -3.686 1 94.25 83 VAL A N 1
ATOM 633 C CA . VAL A 1 83 ? -9.133 0.673 -3.01 1 94.25 83 VAL A CA 1
ATOM 634 C C . VAL A 1 83 ? -8.852 -0.079 -1.71 1 94.25 83 VAL A C 1
ATOM 636 O O . VAL A 1 83 ? -9.406 0.259 -0.66 1 94.25 83 VAL A O 1
ATOM 639 N N . ALA A 1 84 ? -7.988 -1.041 -1.806 1 96.75 84 ALA A N 1
ATOM 640 C CA . ALA A 1 84 ? -7.66 -1.849 -0.635 1 96.75 84 ALA A CA 1
ATOM 641 C C . ALA A 1 84 ? -7.008 -0.998 0.453 1 96.75 84 ALA A C 1
ATOM 643 O O . ALA A 1 84 ? -7.316 -1.155 1.638 1 96.75 84 ALA A O 1
ATOM 644 N N . ASP A 1 85 ? -6.211 -0.083 0.095 1 94.25 85 ASP A N 1
ATOM 645 C CA . ASP A 1 85 ? -5.52 0.792 1.036 1 94.25 85 ASP A CA 1
ATOM 646 C C . ASP A 1 85 ? -6.516 1.584 1.882 1 94.25 85 ASP A C 1
ATOM 648 O O . ASP A 1 85 ? -6.316 1.754 3.086 1 94.25 85 ASP A O 1
ATOM 652 N N . GLY A 1 86 ? -7.496 2.09 1.255 1 93.19 86 GLY A N 1
ATOM 653 C CA . GLY A 1 86 ? -8.469 2.91 1.956 1 93.19 86 GLY A CA 1
ATOM 654 C C . GLY A 1 86 ? -9.492 2.094 2.729 1 93.19 86 GLY A C 1
ATOM 655 O O . GLY A 1 86 ? -9.945 2.514 3.795 1 93.19 86 GLY A O 1
ATOM 656 N N . GLN A 1 87 ? -9.766 0.917 2.229 1 95.5 87 GLN A N 1
ATOM 657 C CA . GLN A 1 87 ? -10.906 0.149 2.715 1 95.5 87 GLN A CA 1
ATOM 658 C C . GLN A 1 87 ? -10.508 -0.76 3.873 1 95.5 87 GLN A C 1
ATOM 660 O O . GLN A 1 87 ? -11.328 -1.086 4.73 1 95.5 87 GLN A O 1
ATOM 665 N N . ALA A 1 88 ? -9.297 -1.142 3.965 1 96.75 88 ALA A N 1
ATOM 666 C CA . ALA A 1 88 ? -8.875 -2.26 4.805 1 96.75 88 ALA A CA 1
ATOM 667 C C . ALA A 1 88 ? -8.891 -1.873 6.281 1 96.75 88 ALA A C 1
ATOM 669 O O . ALA A 1 88 ? -9.141 -2.713 7.148 1 96.75 88 ALA A O 1
ATOM 670 N N . GLY A 1 89 ? -8.602 -0.554 6.59 1 94.12 89 GLY A N 1
ATOM 671 C CA . GLY A 1 89 ? -8.453 -0.162 7.98 1 94.12 89 GLY A CA 1
ATOM 672 C C . GLY A 1 89 ? -7.234 -0.778 8.641 1 94.12 89 GLY A C 1
ATOM 673 O O . GLY A 1 89 ? -7.094 -0.729 9.867 1 94.12 89 GLY A O 1
ATOM 674 N N . ALA A 1 90 ? -6.43 -1.413 7.887 1 94.5 90 ALA A N 1
ATOM 675 C CA . ALA A 1 90 ? -5.191 -2.082 8.273 1 94.5 90 ALA A CA 1
ATOM 676 C C . ALA A 1 90 ? -4.164 -2.023 7.145 1 94.5 90 ALA A C 1
ATOM 678 O O . ALA A 1 90 ? -4.5 -1.668 6.012 1 94.5 90 ALA A O 1
ATOM 679 N N . PRO A 1 91 ? -2.832 -2.332 7.469 1 95.25 91 PRO A N 1
ATOM 680 C CA . PRO A 1 91 ? -1.855 -2.408 6.383 1 95.25 91 PRO A CA 1
ATOM 681 C C . PRO A 1 91 ? -2.201 -3.48 5.352 1 95.25 91 PRO A C 1
ATOM 683 O O . PRO A 1 91 ? -2.742 -4.531 5.707 1 95.25 91 PRO A O 1
ATOM 686 N N . VAL A 1 92 ? -1.875 -3.164 4.105 1 97.31 92 VAL A N 1
ATOM 687 C CA . VAL A 1 92 ? -2.166 -4.059 2.99 1 97.31 92 VAL A CA 1
ATOM 688 C C . VAL A 1 92 ? -0.866 -4.477 2.311 1 97.31 92 VAL A C 1
ATOM 690 O O . VAL A 1 92 ? -0.001 -3.639 2.041 1 97.31 92 VAL A O 1
ATOM 693 N N . ILE A 1 93 ? -0.662 -5.789 2.127 1 97.5 93 ILE A N 1
ATOM 694 C CA . ILE A 1 93 ? 0.468 -6.328 1.38 1 97.5 93 ILE A CA 1
ATOM 695 C C . ILE A 1 93 ? -0.021 -6.926 0.061 1 97.5 93 ILE A C 1
ATOM 697 O O . ILE A 1 93 ? -1.031 -7.629 0.029 1 97.5 93 ILE A O 1
ATOM 701 N N . GLY A 1 94 ? 0.612 -6.57 -0.99 1 97.69 94 GLY A N 1
ATOM 702 C CA . GLY A 1 94 ? 0.262 -7.082 -2.305 1 97.69 94 GLY A CA 1
ATOM 703 C C . GLY A 1 94 ? 1.355 -7.93 -2.926 1 97.69 94 GLY A C 1
ATOM 704 O O . GLY A 1 94 ? 2.48 -7.969 -2.422 1 97.69 94 GLY A O 1
ATOM 705 N N . LEU A 1 95 ? 1.065 -8.547 -4.012 1 98.62 95 LEU A N 1
ATOM 706 C CA . LEU A 1 95 ? 1.952 -9.477 -4.703 1 98.62 95 LEU A CA 1
ATOM 707 C C . LEU A 1 95 ? 2.914 -8.734 -5.621 1 98.62 95 LEU A C 1
ATOM 709 O O . LEU A 1 95 ? 4.078 -9.117 -5.754 1 98.62 95 LEU A O 1
ATOM 713 N N . ILE A 1 96 ? 2.469 -7.715 -6.176 1 98.31 96 ILE A N 1
ATOM 714 C CA . ILE A 1 96 ? 3.207 -7.059 -7.25 1 98.31 96 ILE A CA 1
ATOM 715 C C . ILE A 1 96 ? 4.449 -6.379 -6.684 1 98.31 96 ILE A C 1
ATOM 717 O O . ILE A 1 96 ? 5.559 -6.57 -7.188 1 98.31 96 ILE A O 1
ATOM 721 N N . GLY A 1 97 ? 4.258 -5.633 -5.598 1 96.94 97 GLY A N 1
ATOM 722 C CA . GLY A 1 97 ? 5.418 -5.039 -4.953 1 96.94 97 GLY A CA 1
ATOM 723 C C . GLY A 1 97 ? 6.402 -6.07 -4.43 1 96.94 97 GLY A C 1
ATOM 724 O O . GLY A 1 97 ? 7.617 -5.887 -4.531 1 96.94 97 GLY A O 1
ATOM 725 N N . ALA A 1 98 ? 5.891 -7.117 -3.885 1 97.44 98 ALA A N 1
ATOM 726 C CA . ALA A 1 98 ? 6.727 -8.195 -3.369 1 97.44 98 ALA A CA 1
ATOM 727 C C . ALA A 1 98 ? 7.555 -8.828 -4.484 1 97.44 98 ALA A C 1
ATOM 729 O O . ALA A 1 98 ? 8.734 -9.133 -4.297 1 97.44 98 ALA A O 1
ATOM 730 N N . ALA A 1 99 ? 6.914 -9.039 -5.617 1 98.19 99 ALA A N 1
ATOM 731 C CA . ALA A 1 99 ? 7.621 -9.602 -6.766 1 98.19 99 ALA A CA 1
ATOM 732 C C . ALA A 1 99 ? 8.711 -8.656 -7.258 1 98.19 99 ALA A C 1
ATOM 734 O O . ALA A 1 99 ? 9.828 -9.094 -7.562 1 98.19 99 ALA A O 1
ATOM 735 N N . ALA A 1 100 ? 8.367 -7.398 -7.391 1 97.38 100 ALA A N 1
ATOM 736 C CA . ALA A 1 100 ? 9.336 -6.41 -7.867 1 97.38 100 ALA A CA 1
ATOM 737 C C . ALA A 1 100 ? 10.586 -6.402 -7 1 97.38 100 ALA A C 1
ATOM 739 O O . ALA A 1 100 ? 11.703 -6.262 -7.508 1 97.38 100 ALA A O 1
ATOM 740 N N . ALA A 1 101 ? 10.398 -6.586 -5.738 1 95.94 101 ALA A N 1
ATOM 741 C CA . ALA A 1 101 ? 11.508 -6.57 -4.781 1 95.94 101 ALA A CA 1
ATOM 742 C C . ALA A 1 101 ? 12.422 -7.77 -4.988 1 95.94 101 ALA A C 1
ATOM 744 O O . ALA A 1 101 ? 13.594 -7.746 -4.586 1 95.94 101 ALA A O 1
ATOM 745 N N . MET A 1 102 ? 11.938 -8.844 -5.613 1 97.06 102 MET A N 1
ATOM 746 C CA . MET A 1 102 ? 12.695 -10.078 -5.785 1 97.06 102 MET A CA 1
ATOM 747 C C . MET A 1 102 ? 13.469 -10.062 -7.098 1 97.06 102 MET A C 1
ATOM 749 O O . MET A 1 102 ? 14.344 -10.906 -7.32 1 97.06 102 MET A O 1
ATOM 753 N N . VAL A 1 103 ? 13.125 -9.156 -7.977 1 97.56 103 VAL A N 1
ATOM 754 C CA . VAL A 1 103 ? 13.766 -9.094 -9.289 1 97.56 103 VAL A CA 1
ATOM 755 C C . VAL A 1 103 ? 15.227 -8.672 -9.133 1 97.56 103 VAL A C 1
ATOM 757 O O . VAL A 1 103 ? 15.516 -7.676 -8.461 1 97.56 103 VAL A O 1
ATOM 760 N N . GLU A 1 104 ? 16.109 -9.398 -9.789 1 96.12 104 GLU A N 1
ATOM 761 C CA . GLU A 1 104 ? 17.547 -9.094 -9.734 1 96.12 104 GLU A CA 1
ATOM 762 C C . GLU A 1 104 ? 18.141 -8.984 -11.133 1 96.12 104 GLU A C 1
ATOM 764 O O . GLU A 1 104 ? 19.359 -8.859 -11.289 1 96.12 104 GLU A O 1
ATOM 769 N N . THR A 1 105 ? 17.297 -9.125 -12.102 1 97.25 105 THR A N 1
ATOM 770 C CA . THR A 1 105 ? 17.75 -9.102 -13.492 1 97.25 105 THR A CA 1
ATOM 771 C C . THR A 1 105 ? 17.172 -7.891 -14.227 1 97.25 105 THR A C 1
ATOM 773 O O . THR A 1 105 ? 16.281 -7.207 -13.703 1 97.25 105 THR A O 1
ATOM 776 N N . ARG A 1 106 ? 17.672 -7.617 -15.414 1 96.75 106 ARG A N 1
ATOM 777 C CA . ARG A 1 106 ? 17.281 -6.414 -16.141 1 96.75 106 ARG A CA 1
ATOM 778 C C . ARG A 1 106 ? 16.203 -6.723 -17.188 1 96.75 106 ARG A C 1
ATOM 780 O O . ARG A 1 106 ? 15.492 -5.824 -17.641 1 96.75 106 ARG A O 1
ATOM 787 N N . ARG A 1 107 ? 16.188 -7.953 -17.641 1 98.56 107 ARG A N 1
ATOM 788 C CA . ARG A 1 107 ? 15.18 -8.383 -18.609 1 98.56 107 ARG A CA 1
ATOM 789 C C . ARG A 1 107 ? 14.18 -9.344 -17.969 1 98.56 107 ARG A C 1
ATOM 791 O O . ARG A 1 107 ? 14.492 -10.508 -17.734 1 98.56 107 ARG A O 1
ATOM 798 N N . VAL A 1 108 ? 13.039 -8.828 -17.766 1 98.81 108 VAL A N 1
ATOM 799 C CA . VAL A 1 108 ? 12.07 -9.555 -16.938 1 98.81 108 VAL A CA 1
ATOM 800 C C . VAL A 1 108 ? 10.82 -9.844 -17.766 1 98.81 108 VAL A C 1
ATOM 802 O O . VAL A 1 108 ? 10.273 -8.953 -18.406 1 98.81 108 VAL A O 1
ATOM 805 N N . GLY A 1 109 ? 10.414 -11.094 -17.828 1 98.88 109 GLY A N 1
ATOM 806 C CA . GLY A 1 109 ? 9.094 -11.469 -18.312 1 98.88 109 GLY A CA 1
ATOM 807 C C . GLY A 1 109 ? 8.078 -11.664 -17.203 1 98.88 109 GLY A C 1
ATOM 808 O O . GLY A 1 109 ? 8.43 -12.094 -16.109 1 98.88 109 GLY A O 1
ATOM 809 N N . VAL A 1 110 ? 6.848 -11.297 -17.484 1 98.94 110 VAL A N 1
ATOM 810 C CA . VAL A 1 110 ? 5.75 -11.516 -16.547 1 98.94 110 VAL A CA 1
ATOM 811 C C . VAL A 1 110 ? 4.633 -12.297 -17.234 1 98.94 110 VAL A C 1
ATOM 813 O O . VAL A 1 110 ? 4.117 -11.875 -18.266 1 98.94 110 VAL A O 1
ATOM 816 N N . LEU A 1 111 ? 4.32 -13.477 -16.734 1 98.88 111 LEU A N 1
ATOM 817 C CA . LEU A 1 111 ? 3.115 -14.195 -17.141 1 98.88 111 LEU A CA 1
ATOM 818 C C . LEU A 1 111 ? 1.94 -13.836 -16.234 1 98.88 111 LEU A C 1
ATOM 820 O O . LEU A 1 111 ? 2.021 -13.992 -15.008 1 98.88 111 LEU A O 1
ATOM 824 N N . ALA A 1 112 ? 0.857 -13.344 -16.812 1 98.69 112 ALA A N 1
ATOM 825 C CA . ALA A 1 112 ? -0.26 -12.914 -15.977 1 98.69 112 ALA A CA 1
ATOM 826 C C . ALA A 1 112 ? -1.579 -12.992 -16.75 1 98.69 112 ALA A C 1
ATOM 828 O O . ALA A 1 112 ? -1.617 -13.461 -17.891 1 98.69 112 ALA A O 1
ATOM 829 N N . THR A 1 113 ? -2.699 -12.719 -16.078 1 97.44 113 THR A N 1
ATOM 830 C CA . THR A 1 113 ? -4.008 -12.648 -16.719 1 97.44 113 THR A CA 1
ATOM 831 C C . THR A 1 113 ? -4.086 -11.445 -17.656 1 97.44 113 THR A C 1
ATOM 833 O O . THR A 1 113 ? -3.303 -10.508 -17.531 1 97.44 113 THR A O 1
ATOM 836 N N . PRO A 1 114 ? -5.066 -11.492 -18.562 1 97.56 114 PRO A N 1
ATOM 837 C CA . PRO A 1 114 ? -5.23 -10.359 -19.469 1 97.56 114 PRO A CA 1
ATOM 838 C C . PRO A 1 114 ? -5.477 -9.047 -18.734 1 97.56 114 PRO A C 1
ATOM 840 O O . PRO A 1 114 ? -4.867 -8.023 -19.078 1 97.56 114 PRO A O 1
ATOM 843 N N . ALA A 1 115 ? -6.293 -9.062 -17.719 1 96.88 115 ALA A N 1
ATOM 844 C CA . ALA A 1 115 ? -6.598 -7.844 -16.969 1 96.88 115 ALA A CA 1
ATOM 845 C C . ALA A 1 115 ? -5.355 -7.305 -16.266 1 96.88 115 ALA A C 1
ATOM 847 O O . ALA A 1 115 ? -5.113 -6.094 -16.266 1 96.88 115 ALA A O 1
ATOM 848 N N . THR A 1 116 ? -4.543 -8.18 -15.695 1 97.75 116 THR A N 1
ATOM 849 C CA . THR A 1 116 ? -3.314 -7.773 -15.023 1 97.75 116 THR A CA 1
ATOM 850 C C . THR A 1 116 ? -2.332 -7.164 -16.016 1 97.75 116 THR A C 1
ATOM 852 O O . THR A 1 116 ? -1.766 -6.098 -15.773 1 97.75 116 THR A O 1
ATOM 855 N N . VAL A 1 117 ? -2.178 -7.797 -17.172 1 98.31 117 VAL A N 1
ATOM 856 C CA . VAL A 1 117 ? -1.259 -7.328 -18.203 1 98.31 117 VAL A CA 1
ATOM 857 C C . VAL A 1 117 ? -1.728 -5.973 -18.719 1 98.31 117 VAL A C 1
ATOM 859 O O . VAL A 1 117 ? -0.921 -5.055 -18.906 1 98.31 117 VAL A O 1
ATOM 862 N N . ALA A 1 118 ? -3.055 -5.867 -18.969 1 97.12 118 ALA A N 1
ATOM 863 C CA . ALA A 1 118 ? -3.617 -4.629 -19.5 1 97.12 118 ALA A CA 1
ATOM 864 C C . ALA A 1 118 ? -3.355 -3.461 -18.547 1 97.12 118 ALA A C 1
ATOM 866 O O . ALA A 1 118 ? -3.223 -2.316 -18.984 1 97.12 118 ALA A O 1
ATOM 867 N N . SER A 1 119 ? -3.195 -3.723 -17.266 1 94.81 119 SER A N 1
ATOM 868 C CA . SER A 1 119 ? -2.977 -2.688 -16.266 1 94.81 119 SER A CA 1
ATOM 869 C C . SER A 1 119 ? -1.534 -2.193 -16.281 1 94.81 119 SER A C 1
ATOM 871 O O . SER A 1 119 ? -1.229 -1.131 -15.742 1 94.81 119 SER A O 1
ATOM 873 N N . SER A 1 120 ? -0.596 -2.977 -16.781 1 96.56 120 SER A N 1
ATOM 874 C CA . SER A 1 120 ? 0.837 -2.705 -16.812 1 96.56 120 SER A CA 1
ATOM 875 C C . SER A 1 120 ? 1.401 -2.553 -15.398 1 96.56 120 SER A C 1
ATOM 877 O O . SER A 1 120 ? 2.438 -1.912 -15.211 1 96.56 120 SER A O 1
ATOM 879 N N . ALA A 1 121 ? 0.707 -3.07 -14.422 1 95.31 121 ALA A N 1
ATOM 880 C CA . ALA A 1 121 ? 1.064 -2.852 -13.023 1 95.31 121 ALA A CA 1
ATOM 881 C C . ALA A 1 121 ? 2.428 -3.459 -12.703 1 95.31 121 ALA A C 1
ATOM 883 O O . ALA A 1 121 ? 3.221 -2.869 -11.969 1 95.31 121 ALA A O 1
ATOM 884 N N . TYR A 1 122 ? 2.703 -4.613 -13.234 1 97.94 122 TYR A N 1
ATOM 885 C CA . TYR A 1 122 ? 3.988 -5.254 -12.977 1 97.94 122 TYR A CA 1
ATOM 886 C C . TYR A 1 122 ? 5.129 -4.441 -13.578 1 97.94 122 TYR A C 1
ATOM 888 O O . TYR A 1 122 ? 6.156 -4.23 -12.93 1 97.94 122 TYR A O 1
ATOM 896 N N . ARG A 1 123 ? 4.965 -4.027 -14.805 1 97.12 123 ARG A N 1
ATOM 897 C CA . ARG A 1 123 ? 5.988 -3.211 -15.445 1 97.12 123 ARG A CA 1
ATOM 898 C C . ARG A 1 123 ? 6.277 -1.952 -14.633 1 97.12 123 ARG A C 1
ATOM 900 O O . ARG A 1 123 ? 7.434 -1.637 -14.352 1 97.12 123 ARG A O 1
ATOM 907 N N . ALA A 1 124 ? 5.234 -1.295 -14.242 1 92.38 124 ALA A N 1
ATOM 908 C CA . ALA A 1 124 ? 5.379 -0.059 -13.469 1 92.38 124 ALA A CA 1
ATOM 909 C C . ALA A 1 124 ? 6.141 -0.305 -12.172 1 92.38 124 ALA A C 1
ATOM 911 O O . ALA A 1 124 ? 7.051 0.451 -11.828 1 92.38 124 ALA A O 1
ATOM 912 N N . SER A 1 125 ? 5.785 -1.325 -11.492 1 94.31 125 SER A N 1
ATOM 913 C CA . SER A 1 125 ? 6.391 -1.619 -10.195 1 94.31 125 SER A CA 1
ATOM 914 C C . SER A 1 125 ? 7.852 -2.027 -10.344 1 94.31 125 SER A C 1
ATOM 916 O O . SER A 1 125 ? 8.719 -1.547 -9.609 1 94.31 125 SER A O 1
ATOM 918 N N . ILE A 1 126 ? 8.141 -2.895 -11.281 1 96.56 126 ILE A N 1
ATOM 919 C CA . ILE A 1 126 ? 9.5 -3.391 -11.484 1 96.56 126 ILE A CA 1
ATOM 920 C C . ILE A 1 126 ? 10.406 -2.248 -11.953 1 96.56 126 ILE A C 1
ATOM 922 O O . ILE A 1 126 ? 11.508 -2.07 -11.43 1 96.56 126 ILE A O 1
ATOM 926 N N . GLU A 1 127 ? 9.914 -1.449 -12.844 1 94 127 GLU A N 1
ATOM 927 C CA . GLU A 1 127 ? 10.703 -0.33 -13.344 1 94 127 GLU A CA 1
ATOM 928 C C . GLU A 1 127 ? 10.93 0.716 -12.258 1 94 127 GLU A C 1
ATOM 930 O O . GLU A 1 127 ? 11.961 1.391 -12.234 1 94 127 GLU A O 1
ATOM 935 N N . ALA A 1 128 ? 9.984 0.808 -11.414 1 88.88 128 ALA A N 1
ATOM 936 C CA . ALA A 1 128 ? 10.117 1.757 -10.312 1 88.88 128 ALA A CA 1
ATOM 937 C C . ALA A 1 128 ? 11.297 1.388 -9.414 1 88.88 128 ALA A C 1
ATOM 939 O O . ALA A 1 128 ? 12.023 2.266 -8.945 1 88.88 128 ALA A O 1
ATOM 940 N N . LEU A 1 129 ? 11.5 0.181 -9.156 1 92.31 129 LEU A N 1
ATOM 941 C CA . LEU A 1 129 ? 12.562 -0.29 -8.266 1 92.31 129 LEU A CA 1
ATOM 942 C C . LEU A 1 129 ? 13.859 -0.5 -9.039 1 92.31 129 LEU A C 1
ATOM 944 O O . LEU A 1 129 ? 14.945 -0.433 -8.461 1 92.31 129 LEU A O 1
ATOM 948 N N . HIS A 1 130 ? 13.633 -0.805 -10.312 1 93.12 130 HIS A N 1
ATOM 949 C CA . HIS A 1 130 ? 14.773 -1.096 -11.172 1 93.12 130 HIS A CA 1
ATOM 950 C C . HIS A 1 130 ? 14.719 -0.273 -12.453 1 93.12 130 HIS A C 1
ATOM 952 O O . HIS A 1 130 ? 14.445 -0.81 -13.531 1 93.12 130 HIS A O 1
ATOM 958 N N . PRO A 1 131 ? 15.109 1.022 -12.305 1 89.75 131 PRO A N 1
ATOM 959 C CA . PRO A 1 131 ? 15.07 1.867 -13.5 1 89.75 131 PRO A CA 1
ATOM 960 C C . PRO A 1 131 ? 15.953 1.337 -14.625 1 89.75 131 PRO A C 1
ATOM 962 O O . PRO A 1 131 ? 17.078 0.886 -14.375 1 89.75 131 PRO A O 1
ATOM 965 N N . GLY A 1 132 ? 15.445 1.295 -15.836 1 92.38 132 GLY A N 1
ATOM 966 C CA . GLY A 1 132 ? 16.188 0.82 -16.984 1 92.38 132 GLY A CA 1
ATOM 967 C C . GLY A 1 132 ? 15.906 -0.63 -17.328 1 92.38 132 GLY A C 1
ATOM 968 O O . GLY A 1 132 ? 16.375 -1.138 -18.344 1 92.38 132 GLY A O 1
ATOM 969 N N . SER A 1 133 ? 15.078 -1.288 -16.516 1 96.25 133 SER A N 1
ATOM 970 C CA . SER A 1 133 ? 14.719 -2.674 -16.797 1 96.25 133 SER A CA 1
ATOM 971 C C . SER A 1 133 ? 13.773 -2.766 -18 1 96.25 133 SER A C 1
ATOM 973 O O . SER A 1 133 ? 12.977 -1.858 -18.234 1 96.25 133 SER A O 1
ATOM 975 N N . MET A 1 134 ? 13.969 -3.836 -18.75 1 97.94 134 MET A N 1
ATOM 976 C CA . MET A 1 134 ? 12.992 -4.223 -19.766 1 97.94 134 MET A CA 1
ATOM 977 C C . MET A 1 134 ? 11.992 -5.227 -19.219 1 97.94 134 MET A C 1
ATOM 979 O O . MET A 1 134 ? 12.375 -6.293 -18.734 1 97.94 134 MET A O 1
ATOM 983 N N . VAL A 1 135 ? 10.742 -4.883 -19.25 1 98.62 135 VAL A N 1
ATOM 984 C CA . VAL A 1 135 ? 9.695 -5.75 -18.719 1 98.62 135 VAL A CA 1
ATOM 985 C C . VAL A 1 135 ? 8.695 -6.094 -19.812 1 98.62 135 VAL A C 1
ATOM 987 O O . VAL A 1 135 ? 8.109 -5.203 -20.438 1 98.62 135 VAL A O 1
ATOM 990 N N . ILE A 1 136 ? 8.508 -7.363 -20.062 1 98.69 136 ILE A N 1
ATOM 991 C CA . ILE A 1 136 ? 7.516 -7.84 -21.016 1 98.69 136 ILE A CA 1
ATOM 992 C C . ILE A 1 136 ? 6.406 -8.586 -20.281 1 98.69 136 ILE A C 1
ATOM 994 O O . ILE A 1 136 ? 6.66 -9.586 -19.609 1 98.69 136 ILE A O 1
ATOM 998 N N . GLU A 1 137 ? 5.242 -8.07 -20.375 1 98.75 137 GLU A N 1
ATOM 999 C CA . GLU A 1 137 ? 4.086 -8.719 -19.766 1 98.75 137 GLU A CA 1
ATOM 1000 C C . GLU A 1 137 ? 3.285 -9.508 -20.797 1 98.75 137 GLU A C 1
ATOM 1002 O O . GLU A 1 137 ? 2.855 -8.953 -21.812 1 98.75 137 GLU A O 1
ATOM 1007 N N . GLN A 1 138 ? 3.119 -10.773 -20.547 1 98.81 138 GLN A N 1
ATOM 1008 C CA . GLN A 1 138 ? 2.439 -11.688 -21.453 1 98.81 138 GLN A CA 1
ATOM 1009 C C . GLN A 1 138 ? 1.122 -12.18 -20.859 1 98.81 138 GLN A C 1
ATOM 1011 O O . GLN A 1 138 ? 1.115 -12.859 -19.844 1 98.81 138 GLN A O 1
ATOM 1016 N N . ALA A 1 139 ? 0.013 -11.789 -21.578 1 98.5 139 ALA A N 1
ATOM 1017 C CA . ALA A 1 139 ? -1.295 -12.297 -21.156 1 98.5 139 ALA A CA 1
ATOM 1018 C C . ALA A 1 139 ? -1.434 -13.781 -21.484 1 98.5 139 ALA A C 1
ATOM 1020 O O . ALA A 1 139 ? -1.063 -14.227 -22.562 1 98.5 139 ALA A O 1
ATOM 1021 N N . CYS A 1 140 ? -1.907 -14.516 -20.531 1 98.25 140 CYS A N 1
ATOM 1022 C CA . CYS A 1 140 ? -2.031 -15.961 -20.688 1 98.25 140 CYS A CA 1
ATOM 1023 C C . CYS A 1 140 ? -3.453 -16.422 -20.391 1 98.25 140 CYS A C 1
ATOM 1025 O O . CYS A 1 140 ? -3.682 -17.188 -19.453 1 98.25 140 CYS A O 1
ATOM 1027 N N . PRO A 1 141 ? -4.414 -16.141 -21.219 1 96.88 141 PRO A N 1
ATOM 1028 C CA . PRO A 1 141 ? -5.82 -16.406 -20.922 1 96.88 141 PRO A CA 1
ATOM 1029 C C . PRO A 1 141 ? -6.125 -17.906 -20.828 1 96.88 141 PRO A C 1
ATOM 1031 O O . PRO A 1 141 ? -7.078 -18.297 -20.156 1 96.88 141 PRO A O 1
ATOM 1034 N N . ALA A 1 142 ? -5.316 -18.781 -21.375 1 96.69 142 ALA A N 1
ATOM 1035 C CA . ALA A 1 142 ? -5.641 -20.203 -21.422 1 96.69 142 ALA A CA 1
ATOM 1036 C C . ALA A 1 142 ? -5.18 -20.922 -20.156 1 96.69 142 ALA A C 1
ATOM 1038 O O . ALA A 1 142 ? -5.613 -22.047 -19.891 1 96.69 142 ALA A O 1
ATOM 1039 N N . PHE A 1 143 ? -4.27 -20.359 -19.359 1 96.75 143 PHE A N 1
ATOM 1040 C CA . PHE A 1 143 ? -3.592 -21.062 -18.281 1 96.75 143 PHE A CA 1
ATOM 1041 C C . PHE A 1 143 ? -4.574 -21.453 -17.172 1 96.75 143 PHE A C 1
ATOM 1043 O O . PHE A 1 143 ? -4.668 -22.625 -16.797 1 96.75 143 PHE A O 1
ATOM 1050 N N . VAL A 1 144 ? -5.371 -20.469 -16.703 1 94.06 144 VAL A N 1
ATOM 1051 C CA . VAL A 1 144 ? -6.199 -20.703 -15.523 1 94.06 144 VAL A CA 1
ATOM 1052 C C . VAL A 1 144 ? -7.227 -21.797 -15.836 1 94.06 144 VAL A C 1
ATOM 1054 O O . VAL A 1 144 ? -7.328 -22.781 -15.109 1 94.06 144 VAL A O 1
ATOM 1057 N N . PRO A 1 145 ? -7.957 -21.719 -17.016 1 92.69 145 PRO A N 1
ATOM 1058 C CA . PRO A 1 145 ? -8.891 -22.797 -17.344 1 92.69 145 PRO A CA 1
ATOM 1059 C C . PRO A 1 145 ? -8.203 -24.156 -17.469 1 92.69 145 PRO A C 1
ATOM 1061 O O . PRO A 1 145 ? -8.727 -25.172 -17 1 92.69 145 PRO A O 1
ATOM 1064 N N . LEU A 1 146 ? -7.066 -24.219 -18.016 1 94.69 146 LEU A N 1
ATOM 1065 C CA . LEU A 1 146 ? -6.363 -25.469 -18.234 1 94.69 146 LEU A CA 1
ATOM 1066 C C . LEU A 1 146 ? -5.852 -26.047 -16.906 1 94.69 146 LEU A C 1
ATOM 1068 O O . LEU A 1 146 ? -5.887 -27.25 -16.703 1 94.69 146 LEU A O 1
ATOM 1072 N N . ILE A 1 147 ? -5.383 -25.188 -15.977 1 92.31 147 ILE A N 1
ATOM 1073 C CA . ILE A 1 147 ? -4.934 -25.625 -14.656 1 92.31 147 ILE A CA 1
ATOM 1074 C C . ILE A 1 147 ? -6.105 -26.219 -13.875 1 92.31 147 ILE A C 1
ATOM 1076 O O . ILE A 1 147 ? -5.984 -27.281 -13.273 1 92.31 147 ILE A O 1
ATOM 1080 N N . GLU A 1 148 ? -7.242 -25.547 -13.922 1 86.81 148 GLU A N 1
ATOM 1081 C CA . GLU A 1 148 ? -8.406 -25.953 -13.141 1 86.81 148 GLU A CA 1
ATOM 1082 C C . GLU A 1 148 ? -9.039 -27.219 -13.703 1 86.81 148 GLU A C 1
ATOM 1084 O O . GLU A 1 148 ? -9.805 -27.891 -13.008 1 86.81 148 GLU A O 1
ATOM 1089 N N . SER A 1 149 ? -8.742 -27.516 -14.961 1 87.06 149 SER A N 1
ATOM 1090 C CA . SER A 1 149 ? -9.227 -28.766 -15.539 1 87.06 149 SER A CA 1
ATOM 1091 C C . SER A 1 149 ? -8.555 -29.969 -14.883 1 87.06 149 SER A C 1
ATOM 1093 O O . SER A 1 149 ? -9.055 -31.094 -14.984 1 87.06 149 SER A O 1
ATOM 1095 N N . GLY A 1 150 ? -7.355 -29.75 -14.266 1 84.5 150 GLY A N 1
ATOM 1096 C CA . GLY A 1 150 ? -6.738 -30.766 -13.445 1 84.5 150 GLY A CA 1
ATOM 1097 C C . GLY A 1 150 ? -5.672 -31.562 -14.172 1 84.5 150 GLY A C 1
ATOM 1098 O O . GLY A 1 150 ? -4.898 -32.281 -13.547 1 84.5 150 GLY A O 1
ATOM 1099 N N . ASP A 1 151 ? -5.594 -31.516 -15.523 1 86.94 151 ASP A N 1
ATOM 1100 C CA . ASP A 1 151 ? -4.574 -32.25 -16.25 1 86.94 151 ASP A CA 1
ATOM 1101 C C . ASP A 1 151 ? -3.354 -31.391 -16.531 1 86.94 151 ASP A C 1
ATOM 1103 O O . ASP A 1 151 ? -3.262 -30.766 -17.594 1 86.94 151 ASP A O 1
ATOM 1107 N N . MET A 1 152 ? -2.352 -31.5 -15.656 1 89.06 152 MET A N 1
ATOM 1108 C CA . MET A 1 152 ? -1.167 -30.656 -15.719 1 89.06 152 MET A CA 1
ATOM 1109 C C . MET A 1 152 ? -0.183 -31.172 -16.766 1 89.06 152 MET A C 1
ATOM 1111 O O . MET A 1 152 ? 0.792 -30.484 -17.094 1 89.06 152 MET A O 1
ATOM 1115 N N . ASN A 1 153 ? -0.465 -32.281 -17.344 1 89.5 153 ASN A N 1
ATOM 1116 C CA . ASN A 1 153 ? 0.403 -32.844 -18.375 1 89.5 153 ASN A CA 1
ATOM 1117 C C . ASN A 1 153 ? -0.271 -32.875 -19.734 1 89.5 153 ASN A C 1
ATOM 1119 O O . ASN A 1 153 ? 0.187 -33.531 -20.656 1 89.5 153 ASN A O 1
ATOM 1123 N N . SER A 1 154 ? -1.27 -32.125 -19.859 1 92.81 154 SER A N 1
ATOM 1124 C CA . SER A 1 154 ? -2.01 -32.094 -21.109 1 92.81 154 SER A CA 1
ATOM 1125 C C . SER A 1 154 ? -1.216 -31.406 -22.219 1 92.81 154 SER A C 1
ATOM 1127 O O . SER A 1 154 ? -0.453 -30.484 -21.953 1 92.81 154 SER A O 1
ATOM 1129 N N . ASP A 1 155 ? -1.473 -31.891 -23.422 1 96.12 155 ASP A N 1
ATOM 1130 C CA . ASP A 1 155 ? -0.847 -31.297 -24.594 1 96.12 155 ASP A CA 1
ATOM 1131 C C . ASP A 1 155 ? -1.3 -29.859 -24.781 1 96.12 155 ASP A C 1
ATOM 1133 O O . ASP A 1 155 ? -0.521 -29 -25.219 1 96.12 155 ASP A O 1
ATOM 1137 N N . ASP A 1 156 ? -2.492 -29.625 -24.438 1 96.94 156 ASP A N 1
ATOM 1138 C CA . ASP A 1 156 ? -3.035 -28.281 -24.594 1 96.94 156 ASP A CA 1
ATOM 1139 C C . ASP A 1 156 ? -2.301 -27.297 -23.688 1 96.94 156 ASP A C 1
ATOM 1141 O O . ASP A 1 156 ? -1.977 -26.188 -24.109 1 96.94 156 ASP A O 1
ATOM 1145 N N . LEU A 1 157 ? -2.045 -27.703 -22.5 1 97.31 157 LEU A N 1
ATOM 1146 C CA . LEU A 1 157 ? -1.325 -26.859 -21.547 1 97.31 157 LEU A CA 1
ATOM 1147 C C . LEU A 1 157 ? 0.106 -26.609 -22.016 1 97.31 157 LEU A C 1
ATOM 1149 O O . LEU A 1 157 ? 0.592 -25.484 -21.969 1 97.31 157 LEU A O 1
ATOM 1153 N N . ARG A 1 158 ? 0.749 -27.625 -22.469 1 97.88 158 ARG A N 1
ATOM 1154 C CA . ARG A 1 158 ? 2.117 -27.5 -22.953 1 97.88 158 ARG A CA 1
ATOM 1155 C C . ARG A 1 158 ? 2.184 -26.562 -24.156 1 97.88 158 ARG A C 1
ATOM 1157 O O . ARG A 1 158 ? 3.068 -25.719 -24.25 1 97.88 158 ARG A O 1
ATOM 1164 N N . ARG A 1 159 ? 1.251 -26.734 -25.078 1 98.19 159 ARG A N 1
ATOM 1165 C CA . ARG A 1 159 ? 1.201 -25.891 -26.266 1 98.19 159 ARG A CA 1
ATOM 1166 C C . ARG A 1 159 ? 0.97 -24.438 -25.891 1 98.19 159 ARG A C 1
ATOM 1168 O O . ARG A 1 159 ? 1.617 -23.547 -26.438 1 98.19 159 ARG A O 1
ATOM 1175 N N . ALA A 1 160 ? 0.077 -24.219 -25.016 1 98.31 160 ALA A N 1
ATOM 1176 C CA . ALA A 1 160 ? -0.182 -22.859 -24.547 1 98.31 160 ALA A CA 1
ATOM 1177 C C . ALA A 1 160 ? 1.061 -22.25 -23.906 1 98.31 160 ALA A C 1
ATOM 1179 O O . ALA A 1 160 ? 1.415 -21.109 -24.188 1 98.31 160 ALA A O 1
ATOM 1180 N N . ALA A 1 161 ? 1.694 -23 -23.047 1 98.62 161 ALA A N 1
ATOM 1181 C CA . ALA A 1 161 ? 2.898 -22.531 -22.375 1 98.62 161 ALA A CA 1
ATOM 1182 C C . ALA A 1 161 ? 3.984 -22.156 -23.375 1 98.62 161 ALA A C 1
ATOM 1184 O O . ALA A 1 161 ? 4.609 -21.109 -23.266 1 98.62 161 ALA A O 1
ATOM 1185 N N . GLN A 1 162 ? 4.168 -23.016 -24.344 1 98.44 162 GLN A N 1
ATOM 1186 C CA . GLN A 1 162 ? 5.176 -22.75 -25.359 1 98.44 162 GLN A CA 1
ATOM 1187 C C . GLN A 1 162 ? 4.863 -21.453 -26.109 1 98.44 162 GLN A C 1
ATOM 1189 O O . GLN A 1 162 ? 5.754 -20.625 -26.328 1 98.44 162 GLN A O 1
ATOM 1194 N N . ALA A 1 163 ? 3.627 -21.344 -26.469 1 98.62 163 ALA A N 1
ATOM 1195 C CA . ALA A 1 163 ? 3.209 -20.156 -27.219 1 98.62 163 ALA A CA 1
ATOM 1196 C C . ALA A 1 163 ? 3.418 -18.891 -26.391 1 98.62 163 ALA A C 1
ATOM 1198 O O . ALA A 1 163 ? 3.883 -17.875 -26.922 1 98.62 163 ALA A O 1
ATOM 1199 N N . TYR A 1 164 ? 3.088 -18.906 -25.109 1 98.69 164 TYR A N 1
ATOM 1200 C CA . TYR A 1 164 ? 3.184 -17.734 -24.234 1 98.69 164 TYR A CA 1
ATOM 1201 C C . TYR A 1 164 ? 4.637 -17.422 -23.906 1 98.69 164 TYR A C 1
ATOM 1203 O O . TYR A 1 164 ? 4.988 -16.266 -23.688 1 98.69 164 TYR A O 1
ATOM 1211 N N . LEU A 1 165 ? 5.477 -18.406 -23.938 1 98.69 165 LEU A N 1
ATOM 1212 C CA . LEU A 1 165 ? 6.875 -18.219 -23.578 1 98.69 165 LEU A CA 1
ATOM 1213 C C . LEU A 1 165 ? 7.676 -17.703 -24.781 1 98.69 165 LEU A C 1
ATOM 1215 O O . LEU A 1 165 ? 8.742 -17.109 -24.609 1 98.69 165 LEU A O 1
ATOM 1219 N N . GLU A 1 166 ? 7.203 -17.922 -25.953 1 98.44 166 GLU A N 1
ATOM 1220 C CA . GLU A 1 166 ? 7.941 -17.609 -27.172 1 98.44 166 GLU A CA 1
ATOM 1221 C C . GLU A 1 166 ? 8.391 -16.156 -27.203 1 98.44 166 GLU A C 1
ATOM 1223 O O . GLU A 1 166 ? 9.578 -15.875 -27.391 1 98.44 166 GLU A O 1
ATOM 1228 N N . PRO A 1 167 ? 7.469 -15.188 -27 1 98.44 167 PRO A N 1
ATOM 1229 C CA . PRO A 1 167 ? 7.906 -13.789 -27.031 1 98.44 167 PRO A CA 1
ATOM 1230 C C . PRO A 1 167 ? 8.898 -13.453 -25.922 1 98.44 167 PRO A C 1
ATOM 1232 O O . PRO A 1 167 ? 9.758 -12.586 -26.109 1 98.44 167 PRO A O 1
ATOM 1235 N N . LEU A 1 168 ? 8.789 -14.062 -24.797 1 98.62 168 LEU A N 1
ATOM 1236 C CA . LEU A 1 168 ? 9.711 -13.82 -23.703 1 98.62 168 LEU A CA 1
ATOM 1237 C C . LEU A 1 168 ? 11.102 -14.352 -24.031 1 98.62 168 LEU A C 1
ATOM 1239 O O . LEU A 1 168 ? 12.102 -13.68 -23.766 1 98.62 168 LEU A O 1
ATOM 1243 N N . LEU A 1 169 ? 11.125 -15.547 -24.594 1 98.06 169 LEU A N 1
ATOM 1244 C CA . LEU A 1 169 ? 12.398 -16.141 -24.969 1 98.06 169 LEU A CA 1
ATOM 1245 C C . LEU A 1 169 ? 13.055 -15.359 -26.094 1 98.06 169 LEU A C 1
ATOM 1247 O O . LEU A 1 169 ? 14.273 -15.172 -26.094 1 98.06 169 LEU A O 1
ATOM 1251 N N . ALA A 1 170 ? 12.242 -14.906 -27.047 1 98.19 170 ALA A N 1
ATOM 1252 C CA . ALA A 1 170 ? 12.742 -14.094 -28.156 1 98.19 170 ALA A CA 1
ATOM 1253 C C . ALA A 1 170 ? 13.383 -12.805 -27.641 1 98.19 170 ALA A C 1
ATOM 1255 O O . ALA A 1 170 ? 14.344 -12.312 -28.234 1 98.19 170 ALA A O 1
ATOM 1256 N N . ALA A 1 171 ? 12.953 -12.344 -26.5 1 98.06 171 ALA A N 1
ATOM 1257 C CA . ALA A 1 171 ? 13.469 -11.109 -25.906 1 98.06 171 ALA A CA 1
ATOM 1258 C C . ALA A 1 171 ? 14.609 -11.391 -24.938 1 98.06 171 ALA A C 1
ATOM 1260 O O . ALA A 1 171 ? 15.141 -10.477 -24.297 1 98.06 171 ALA A O 1
ATOM 1261 N N . SER A 1 172 ? 14.984 -12.609 -24.734 1 98.12 172 SER A N 1
ATOM 1262 C CA . SER A 1 172 ? 16.094 -13.047 -23.891 1 98.12 172 SER A CA 1
ATOM 1263 C C . SER A 1 172 ? 15.883 -12.617 -22.453 1 98.12 172 SER A C 1
ATOM 1265 O O . SER A 1 172 ? 16.797 -12.07 -21.812 1 98.12 172 SER A O 1
ATOM 1267 N N . VAL A 1 173 ? 14.688 -12.82 -21.969 1 98.31 173 VAL A N 1
ATOM 1268 C CA . VAL A 1 173 ? 14.438 -12.492 -20.562 1 98.31 173 VAL A CA 1
ATOM 1269 C C . VAL A 1 173 ? 15.297 -13.383 -19.672 1 98.31 173 VAL A C 1
ATOM 1271 O O . VAL A 1 173 ? 15.617 -14.516 -20.031 1 98.31 173 VAL A O 1
ATOM 1274 N N . GLU A 1 174 ? 15.633 -12.844 -18.516 1 98.69 174 GLU A N 1
ATOM 1275 C CA . GLU A 1 174 ? 16.5 -13.523 -17.562 1 98.69 174 GLU A CA 1
ATOM 1276 C C . GLU A 1 174 ? 15.711 -14.047 -16.359 1 98.69 174 GLU A C 1
ATOM 1278 O O . GLU A 1 174 ? 16.188 -14.906 -15.625 1 98.69 174 GLU A O 1
ATOM 1283 N N . SER A 1 175 ? 14.586 -13.477 -16.141 1 98.69 175 SER A N 1
ATOM 1284 C CA . SER A 1 175 ? 13.664 -13.906 -15.094 1 98.69 175 SER A CA 1
ATOM 1285 C C . SER A 1 175 ? 12.211 -13.82 -15.562 1 98.69 175 SER A C 1
ATOM 1287 O O . SER A 1 175 ? 11.891 -13.031 -16.453 1 98.69 175 SER A O 1
ATOM 1289 N N . ILE A 1 176 ? 11.414 -14.719 -15.047 1 98.88 176 ILE A N 1
ATOM 1290 C CA . ILE A 1 176 ? 9.984 -14.734 -15.336 1 98.88 176 ILE A CA 1
ATOM 1291 C C . ILE A 1 176 ? 9.188 -14.695 -14.031 1 98.88 176 ILE A C 1
ATOM 1293 O O . ILE A 1 176 ? 9.375 -15.547 -13.156 1 98.88 176 ILE A O 1
ATOM 1297 N N . VAL A 1 177 ? 8.328 -13.68 -13.883 1 98.88 177 VAL A N 1
ATOM 1298 C CA . VAL A 1 177 ? 7.441 -13.539 -12.727 1 98.88 177 VAL A CA 1
ATOM 1299 C C . VAL A 1 177 ? 6.133 -14.281 -12.992 1 98.88 177 VAL A C 1
ATOM 1301 O O . VAL A 1 177 ? 5.535 -14.133 -14.062 1 98.88 177 VAL A O 1
ATOM 1304 N N . LEU A 1 178 ? 5.758 -15.102 -12.039 1 98.88 178 LEU A N 1
ATOM 1305 C CA . LEU A 1 178 ? 4.449 -15.742 -12.078 1 98.88 178 LEU A CA 1
ATOM 1306 C C . LEU A 1 178 ? 3.363 -14.797 -11.578 1 98.88 178 LEU A C 1
ATOM 1308 O O . LEU A 1 178 ? 3.041 -14.789 -10.383 1 98.88 178 LEU A O 1
ATOM 1312 N N . GLY A 1 179 ? 2.725 -14.07 -12.508 1 98.69 179 GLY A N 1
ATOM 1313 C CA . GLY A 1 179 ? 1.82 -12.984 -12.18 1 98.69 179 GLY A CA 1
ATOM 1314 C C . GLY A 1 179 ? 0.38 -13.438 -12.016 1 98.69 179 GLY A C 1
ATOM 1315 O O . GLY A 1 179 ? -0.548 -12.68 -12.305 1 98.69 179 GLY A O 1
ATOM 1316 N N . CYS A 1 180 ? 0.19 -14.617 -11.719 1 98.19 180 CYS A N 1
ATOM 1317 C CA . CYS A 1 180 ? -1.086 -15.219 -11.344 1 98.19 180 CYS A CA 1
ATOM 1318 C C . CYS A 1 180 ? -0.898 -16.266 -10.258 1 98.19 180 CYS A C 1
ATOM 1320 O O . CYS A 1 180 ? 0.059 -17.047 -10.305 1 98.19 180 CYS A O 1
ATOM 1322 N N . THR A 1 181 ? -1.825 -16.281 -9.352 1 97.5 181 THR A N 1
ATOM 1323 C CA . THR A 1 181 ? -1.66 -17.109 -8.164 1 97.5 181 THR A CA 1
ATOM 1324 C C . THR A 1 181 ? -1.785 -18.578 -8.508 1 97.5 181 THR A C 1
ATOM 1326 O O . THR A 1 181 ? -1.329 -19.453 -7.754 1 97.5 181 THR A O 1
ATOM 1329 N N . HIS A 1 182 ? -2.32 -18.953 -9.656 1 96.25 182 HIS A N 1
ATOM 1330 C CA . HIS A 1 182 ? -2.391 -20.344 -10.117 1 96.25 182 HIS A CA 1
ATOM 1331 C C . HIS A 1 182 ? -1.057 -20.797 -10.695 1 96.25 182 HIS A C 1
ATOM 1333 O O . HIS A 1 182 ? -0.796 -22 -10.797 1 96.25 182 HIS A O 1
ATOM 1339 N N . TYR A 1 183 ? -0.252 -19.953 -11.086 1 97.75 183 TYR A N 1
ATOM 1340 C CA . TYR A 1 183 ? 0.826 -20.234 -12.023 1 97.75 183 TYR A CA 1
ATOM 1341 C C . TYR A 1 183 ? 1.975 -20.969 -11.328 1 97.75 183 TYR A C 1
ATOM 1343 O O . TYR A 1 183 ? 2.768 -21.641 -11.977 1 97.75 183 TYR A O 1
ATOM 1351 N N . PRO A 1 184 ? 2.154 -20.812 -10.008 1 96.88 184 PRO A N 1
ATOM 1352 C CA . PRO A 1 184 ? 3.16 -21.656 -9.359 1 96.88 184 PRO A CA 1
ATOM 1353 C C . PRO A 1 184 ? 2.953 -23.141 -9.641 1 96.88 184 PRO A C 1
ATOM 1355 O O . PRO A 1 184 ? 3.92 -23.906 -9.656 1 96.88 184 PRO A O 1
ATOM 1358 N N . LEU A 1 185 ? 1.779 -23.531 -9.914 1 94.44 185 LEU A N 1
ATOM 1359 C CA . LEU A 1 185 ? 1.479 -24.938 -10.227 1 94.44 185 LEU A CA 1
ATOM 1360 C C . LEU A 1 185 ? 2.082 -25.344 -11.562 1 94.44 185 LEU A C 1
ATOM 1362 O O . LEU A 1 185 ? 2.195 -26.531 -11.867 1 94.44 185 LEU A O 1
ATOM 1366 N N . LEU A 1 186 ? 2.465 -24.375 -12.352 1 97 186 LEU A N 1
ATOM 1367 C CA . LEU A 1 186 ? 2.988 -24.625 -13.688 1 97 186 LEU A CA 1
ATOM 1368 C C . LEU A 1 186 ? 4.508 -24.75 -13.656 1 97 186 LEU A C 1
ATOM 1370 O O . LEU A 1 186 ? 5.129 -25.047 -14.688 1 97 186 LEU A O 1
ATOM 1374 N N . VAL A 1 187 ? 5.129 -24.547 -12.523 1 97.06 187 VAL A N 1
ATOM 1375 C CA . VAL A 1 187 ? 6.582 -24.453 -12.43 1 97.06 187 VAL A CA 1
ATOM 1376 C C . VAL A 1 187 ? 7.215 -25.734 -12.992 1 97.06 187 VAL A C 1
ATOM 1378 O O . VAL A 1 187 ? 8.164 -25.656 -13.781 1 97.06 187 VAL A O 1
ATOM 1381 N N . PRO A 1 188 ? 6.73 -26.984 -12.734 1 96 188 PRO A N 1
ATOM 1382 C CA . PRO A 1 188 ? 7.344 -28.172 -13.328 1 96 188 PRO A CA 1
ATOM 1383 C C . PRO A 1 188 ? 7.328 -28.141 -14.852 1 96 188 PRO A C 1
ATOM 1385 O O . PRO A 1 188 ? 8.328 -28.484 -15.492 1 96 188 PRO A O 1
ATOM 1388 N N . LEU A 1 189 ? 6.242 -27.734 -15.406 1 97.31 189 LEU A N 1
ATOM 1389 C CA . LEU A 1 189 ? 6.137 -27.641 -16.859 1 97.31 189 LEU A CA 1
ATOM 1390 C C . LEU A 1 189 ? 7.043 -26.547 -17.406 1 97.31 189 LEU A C 1
ATOM 1392 O O . LEU A 1 189 ? 7.754 -26.75 -18.391 1 97.31 189 LEU A O 1
ATOM 1396 N N . LEU A 1 190 ? 7.016 -25.359 -16.75 1 98.12 190 LEU A N 1
ATOM 1397 C CA . LEU A 1 190 ? 7.809 -24.219 -17.203 1 98.12 190 LEU A CA 1
ATOM 1398 C C . LEU A 1 190 ? 9.297 -24.547 -17.172 1 98.12 190 LEU A C 1
ATOM 1400 O O . LEU A 1 190 ? 10.047 -24.141 -18.062 1 98.12 190 LEU A O 1
ATOM 1404 N N . ARG A 1 191 ? 9.734 -25.266 -16.172 1 97.75 191 ARG A N 1
ATOM 1405 C CA . ARG A 1 191 ? 11.141 -25.609 -16.031 1 97.75 191 ARG A CA 1
ATOM 1406 C C . ARG A 1 191 ? 11.602 -26.547 -17.156 1 97.75 191 ARG A C 1
ATOM 1408 O O . ARG A 1 191 ? 12.773 -26.547 -17.516 1 97.75 191 ARG A O 1
ATOM 1415 N N . GLN A 1 192 ? 10.727 -27.281 -17.766 1 97 192 GLN A N 1
ATOM 1416 C CA . GLN A 1 192 ? 11.039 -28.125 -18.906 1 97 192 GLN A CA 1
ATOM 1417 C C . GLN A 1 192 ? 11.219 -27.281 -20.172 1 97 192 GLN A C 1
ATOM 1419 O O . GLN A 1 192 ? 11.93 -27.688 -21.094 1 97 192 GLN A O 1
ATOM 1424 N N . LEU A 1 193 ? 10.562 -26.203 -20.203 1 97.75 193 LEU A N 1
ATOM 1425 C CA . LEU A 1 193 ? 10.477 -25.438 -21.438 1 97.75 193 LEU A CA 1
ATOM 1426 C C . LEU A 1 193 ? 11.477 -24.281 -21.438 1 97.75 193 LEU A C 1
ATOM 1428 O O . LEU A 1 193 ? 11.812 -23.75 -22.5 1 97.75 193 LEU A O 1
ATOM 1432 N N . LEU A 1 194 ? 11.938 -23.906 -20.219 1 98.25 194 LEU A N 1
ATOM 1433 C CA . LEU A 1 194 ? 12.812 -22.75 -20.078 1 98.25 194 LEU A CA 1
ATOM 1434 C C . LEU A 1 194 ? 14.266 -23.172 -19.906 1 98.25 194 LEU A C 1
ATOM 1436 O O . LEU A 1 194 ? 14.539 -24.203 -19.281 1 98.25 194 LEU A O 1
ATOM 1440 N N . PRO A 1 195 ? 15.211 -22.328 -20.484 1 97.5 195 PRO A N 1
ATOM 1441 C CA . PRO A 1 195 ? 16.609 -22.547 -20.094 1 97.5 195 PRO A CA 1
ATOM 1442 C C . PRO A 1 195 ? 16.812 -22.484 -18.594 1 97.5 195 PRO A C 1
ATOM 1444 O O . PRO A 1 195 ? 16.156 -21.719 -17.891 1 97.5 195 PRO A O 1
ATOM 1447 N N . GLU A 1 196 ? 17.797 -23.188 -18.094 1 96.38 196 GLU A N 1
ATOM 1448 C CA . GLU A 1 196 ? 18.094 -23.281 -16.656 1 96.38 196 GLU A CA 1
ATOM 1449 C C . GLU A 1 196 ? 18.5 -21.922 -16.109 1 96.38 196 GLU A C 1
ATOM 1451 O O . GLU A 1 196 ? 18.312 -21.641 -14.914 1 96.38 196 GLU A O 1
ATOM 1456 N N . SER A 1 197 ? 18.922 -21.109 -16.953 1 97.06 197 SER A N 1
ATOM 1457 C CA . SER A 1 197 ? 19.438 -19.812 -16.531 1 97.06 197 SER A CA 1
ATOM 1458 C C . SER A 1 197 ? 18.328 -18.828 -16.219 1 97.06 197 SER A C 1
ATOM 1460 O O . SER A 1 197 ? 18.547 -17.812 -15.562 1 97.06 197 SER A O 1
ATOM 1462 N N . VAL A 1 198 ? 17.156 -19.125 -16.719 1 98.38 198 VAL A N 1
ATOM 1463 C CA . VAL A 1 198 ? 16.047 -18.219 -16.484 1 98.38 198 VAL A CA 1
ATOM 1464 C C . VAL A 1 198 ? 15.477 -18.422 -15.086 1 98.38 198 VAL A C 1
ATOM 1466 O O . VAL A 1 198 ? 15.047 -19.531 -14.742 1 98.38 198 VAL A O 1
ATOM 1469 N N . GLN A 1 199 ? 15.453 -17.391 -14.297 1 98.38 199 GLN A N 1
ATOM 1470 C CA . GLN A 1 199 ? 14.922 -17.453 -12.938 1 98.38 199 GLN A CA 1
ATOM 1471 C C . GLN A 1 199 ? 13.398 -17.312 -12.938 1 98.38 199 GLN A C 1
ATOM 1473 O O . GLN A 1 199 ? 12.844 -16.5 -13.672 1 98.38 199 GLN A O 1
ATOM 1478 N N . ILE A 1 200 ? 12.742 -18.188 -12.18 1 98.62 200 ILE A N 1
ATOM 1479 C CA . ILE A 1 200 ? 11.297 -18.078 -11.992 1 98.62 200 ILE A CA 1
ATOM 1480 C C . ILE A 1 200 ? 11 -17.438 -10.641 1 98.62 200 ILE A C 1
ATOM 1482 O O . ILE A 1 200 ? 11.539 -17.859 -9.617 1 98.62 200 ILE A O 1
ATOM 1486 N N . ILE A 1 201 ? 10.203 -16.391 -10.625 1 98.62 201 ILE A N 1
ATOM 1487 C CA . ILE A 1 201 ? 9.898 -15.633 -9.414 1 98.62 201 ILE A CA 1
ATOM 1488 C C . ILE A 1 201 ? 8.445 -15.867 -9.016 1 98.62 201 ILE A C 1
ATOM 1490 O O . ILE A 1 201 ? 7.527 -15.594 -9.797 1 98.62 201 ILE A O 1
ATOM 1494 N N . ASP A 1 202 ? 8.273 -16.391 -7.859 1 98.44 202 ASP A N 1
ATOM 1495 C CA . ASP A 1 202 ? 6.961 -16.562 -7.242 1 98.44 202 ASP A CA 1
ATOM 1496 C C . ASP A 1 202 ? 6.672 -15.438 -6.254 1 98.44 202 ASP A C 1
ATOM 1498 O O . ASP A 1 202 ? 7.234 -15.406 -5.156 1 98.44 202 ASP A O 1
ATOM 1502 N N . PRO A 1 203 ? 5.727 -14.547 -6.602 1 98.38 203 PRO A N 1
ATOM 1503 C CA . PRO A 1 203 ? 5.449 -13.398 -5.738 1 98.38 203 PRO A CA 1
ATOM 1504 C C . PRO A 1 203 ? 5.059 -13.812 -4.316 1 98.38 203 PRO A C 1
ATOM 1506 O O . PRO A 1 203 ? 5.305 -13.062 -3.367 1 98.38 203 PRO A O 1
ATOM 1509 N N . ALA A 1 204 ? 4.477 -14.984 -4.156 1 98.06 204 ALA A N 1
ATOM 1510 C CA . ALA A 1 204 ? 4.039 -15.453 -2.846 1 98.06 204 ALA A CA 1
ATOM 1511 C C . ALA A 1 204 ? 5.215 -15.57 -1.882 1 98.06 204 ALA A C 1
ATOM 1513 O O . ALA A 1 204 ? 5.066 -15.336 -0.68 1 98.06 204 ALA A O 1
ATOM 1514 N N . ILE A 1 205 ? 6.363 -15.922 -2.375 1 96.5 205 ILE A N 1
ATOM 1515 C CA . ILE A 1 205 ? 7.57 -16 -1.56 1 96.5 205 ILE A CA 1
ATOM 1516 C C . ILE A 1 205 ? 7.926 -14.617 -1.021 1 96.5 205 ILE A C 1
ATOM 1518 O O . ILE A 1 205 ? 8.289 -14.477 0.147 1 96.5 205 ILE A O 1
ATOM 1522 N N . GLY A 1 206 ? 7.812 -13.609 -1.917 1 96.44 206 GLY A N 1
ATOM 1523 C CA . GLY A 1 206 ? 8.055 -12.234 -1.501 1 96.44 206 GLY A CA 1
ATOM 1524 C C . GLY A 1 206 ? 7.098 -11.766 -0.421 1 96.44 206 GLY A C 1
ATOM 1525 O O . GLY A 1 206 ? 7.512 -11.094 0.532 1 96.44 206 GLY A O 1
ATOM 1526 N N . VAL A 1 207 ? 5.855 -12.086 -0.574 1 97.5 207 VAL A N 1
ATOM 1527 C CA . VAL A 1 207 ? 4.844 -11.719 0.412 1 97.5 207 VAL A CA 1
ATOM 1528 C C . VAL A 1 207 ? 5.18 -12.359 1.759 1 97.5 207 VAL A C 1
ATOM 1530 O O . VAL A 1 207 ? 5.141 -11.688 2.795 1 97.5 207 VAL A O 1
ATOM 1533 N N . ALA A 1 208 ? 5.516 -13.672 1.741 1 95.5 208 ALA A N 1
ATOM 1534 C CA . ALA A 1 208 ? 5.883 -14.367 2.973 1 95.5 208 ALA A CA 1
ATOM 1535 C C . ALA A 1 208 ? 7.07 -13.68 3.652 1 95.5 208 ALA A C 1
ATOM 1537 O O . ALA A 1 208 ? 7.086 -13.523 4.875 1 95.5 208 ALA A O 1
ATOM 1538 N N . ARG A 1 209 ? 8.016 -13.242 2.865 1 93.94 209 ARG A N 1
ATOM 1539 C CA . ARG A 1 209 ? 9.188 -12.555 3.402 1 93.94 209 ARG A CA 1
ATOM 1540 C C . ARG A 1 209 ? 8.797 -11.211 4.016 1 93.94 209 ARG A C 1
ATOM 1542 O O . ARG A 1 209 ? 9.305 -10.844 5.078 1 93.94 209 ARG A O 1
ATOM 1549 N N . GLN A 1 210 ? 7.965 -10.484 3.34 1 94.62 210 GLN A N 1
ATOM 1550 C CA . GLN A 1 210 ? 7.547 -9.188 3.852 1 94.62 210 GLN A CA 1
ATOM 1551 C C . GLN A 1 210 ? 6.812 -9.328 5.18 1 94.62 210 GLN A C 1
ATOM 1553 O O . GLN A 1 210 ? 6.914 -8.461 6.047 1 94.62 210 GLN A O 1
ATOM 1558 N N . LEU A 1 211 ? 6.156 -10.414 5.336 1 94.06 211 LEU A N 1
ATOM 1559 C CA . LEU A 1 211 ? 5.398 -10.648 6.559 1 94.06 211 LEU A CA 1
ATOM 1560 C C . LEU A 1 211 ? 6.332 -10.953 7.727 1 94.06 211 LEU A C 1
ATOM 1562 O O . LEU A 1 211 ? 5.906 -10.945 8.883 1 94.06 211 LEU A O 1
ATOM 1566 N N . ASP A 1 212 ? 7.648 -11.219 7.477 1 92.62 212 ASP A N 1
ATOM 1567 C CA . ASP A 1 212 ? 8.625 -11.344 8.555 1 92.62 212 ASP A CA 1
ATOM 1568 C C . ASP A 1 212 ? 8.594 -10.117 9.469 1 92.62 212 ASP A C 1
ATOM 1570 O O . ASP A 1 212 ? 8.773 -10.242 10.68 1 92.62 212 ASP A O 1
ATOM 1574 N N . ALA A 1 213 ? 8.398 -8.984 8.859 1 90.62 213 ALA A N 1
ATOM 1575 C CA . ALA A 1 213 ? 8.492 -7.715 9.562 1 90.62 213 ALA A CA 1
ATOM 1576 C C . ALA A 1 213 ? 7.383 -7.59 10.609 1 90.62 213 ALA A C 1
ATOM 1578 O O . ALA A 1 213 ? 7.57 -6.953 11.648 1 90.62 213 ALA A O 1
ATOM 1579 N N . VAL A 1 214 ? 6.297 -8.234 10.359 1 88.06 214 VAL A N 1
ATOM 1580 C CA . VAL A 1 214 ? 5.145 -8.062 11.234 1 88.06 214 VAL A CA 1
ATOM 1581 C C . VAL A 1 214 ? 5.02 -9.273 12.164 1 88.06 214 VAL A C 1
ATOM 1583 O O . VAL A 1 214 ? 4.598 -9.133 13.312 1 88.06 214 VAL A O 1
ATOM 1586 N N . LEU A 1 215 ? 5.355 -10.453 11.664 1 86.25 215 LEU A N 1
ATOM 1587 C CA . LEU A 1 215 ? 5.113 -11.688 12.406 1 86.25 215 LEU A CA 1
ATOM 1588 C C . LEU A 1 215 ? 6.336 -12.07 13.234 1 86.25 215 LEU A C 1
ATOM 1590 O O . LEU A 1 215 ? 6.23 -12.867 14.172 1 86.25 215 LEU A O 1
ATOM 1594 N N . ARG A 1 216 ? 7.559 -11.25 13.242 1 68.38 216 ARG A N 1
ATOM 1595 C CA . ARG A 1 216 ? 8.812 -11.359 13.984 1 68.38 216 ARG A CA 1
ATOM 1596 C C . ARG A 1 216 ? 9.328 -12.797 13.969 1 68.38 216 ARG A C 1
ATOM 1598 O O . ARG A 1 216 ? 10.25 -13.133 14.719 1 68.38 216 ARG A O 1
ATOM 1605 N N . SER A 1 217 ? 8.664 -13.805 13.523 1 60.16 217 SER A N 1
ATOM 1606 C CA . SER A 1 217 ? 9.117 -15.188 13.664 1 60.16 217 SER A CA 1
ATOM 1607 C C . SER A 1 217 ? 9.797 -15.68 12.391 1 60.16 217 SER A C 1
ATOM 1609 O O . SER A 1 217 ? 9.156 -16.281 11.531 1 60.16 217 SER A O 1
ATOM 1611 N N . PRO A 1 218 ? 11.023 -14.945 12.008 1 56.78 218 PRO A N 1
ATOM 1612 C CA . PRO A 1 218 ? 11.539 -15.516 10.758 1 56.78 218 PRO A CA 1
ATOM 1613 C C . PRO A 1 218 ? 12.047 -16.938 10.922 1 56.78 218 PRO A C 1
ATOM 1615 O O . PRO A 1 218 ? 12.789 -17.234 11.867 1 56.78 218 PRO A O 1
ATOM 1618 N N . GLY A 1 219 ? 11.289 -18.016 10.922 1 52.12 219 GLY A N 1
ATOM 1619 C CA . GLY A 1 219 ? 12.102 -19.203 10.75 1 52.12 219 GLY A CA 1
ATOM 1620 C C . GLY A 1 219 ? 12.766 -19.281 9.383 1 52.12 219 GLY A C 1
ATOM 1621 O O . GLY A 1 219 ? 12.539 -18.422 8.531 1 52.12 219 GLY A O 1
ATOM 1622 N N . PRO A 1 220 ? 14.031 -19.781 9.297 1 50.44 220 PRO A N 1
ATOM 1623 C CA . PRO A 1 220 ? 14.672 -19.984 7.992 1 50.44 220 PRO A CA 1
ATOM 1624 C C . PRO A 1 220 ? 13.695 -20.469 6.922 1 50.44 220 PRO A C 1
ATOM 1626 O O . PRO A 1 220 ? 12.742 -21.188 7.23 1 50.44 220 PRO A O 1
ATOM 1629 N N . ILE A 1 221 ? 13.547 -19.703 5.848 1 50.31 221 ILE A N 1
ATOM 1630 C CA . ILE A 1 221 ? 12.773 -20.266 4.742 1 50.31 221 ILE A CA 1
ATOM 1631 C C . ILE A 1 221 ? 13.328 -21.641 4.379 1 50.31 221 ILE A C 1
ATOM 1633 O O . ILE A 1 221 ? 14.508 -21.781 4.059 1 50.31 221 ILE A O 1
ATOM 1637 N N . SER A 1 222 ? 13.031 -22.609 4.863 1 46.25 222 SER A N 1
ATOM 1638 C CA . SER A 1 222 ? 13.492 -23.922 4.387 1 46.25 222 SER A CA 1
ATOM 1639 C C . SER A 1 222 ? 12.984 -24.203 2.973 1 46.25 222 SER A C 1
ATOM 1641 O O . SER A 1 222 ? 11.828 -23.922 2.654 1 46.25 222 SER A O 1
ATOM 1643 N N . ALA A 1 223 ? 13.953 -24.312 2.199 1 49.34 223 ALA A N 1
ATOM 1644 C CA . ALA A 1 223 ? 13.648 -24.766 0.85 1 49.34 223 ALA A CA 1
ATOM 1645 C C . ALA A 1 223 ? 12.664 -25.938 0.881 1 49.34 223 ALA A C 1
ATOM 1647 O O . ALA A 1 223 ? 12.055 -26.266 -0.138 1 49.34 223 ALA A O 1
ATOM 1648 N N . VAL A 1 224 ? 12.625 -26.641 2.043 1 48.44 224 VAL A N 1
ATOM 1649 C CA . VAL A 1 224 ? 11.789 -27.844 2.062 1 48.44 224 VAL A CA 1
ATOM 1650 C C . VAL A 1 224 ? 10.422 -27.5 2.66 1 48.44 224 VAL A C 1
ATOM 1652 O O . VAL A 1 224 ? 10.344 -26.859 3.711 1 48.44 224 VAL A O 1
ATOM 1655 N N . PRO A 1 225 ? 9.477 -27.703 1.933 1 57.53 225 PRO A N 1
ATOM 1656 C CA . PRO A 1 225 ? 8.125 -27.516 2.467 1 57.53 225 PRO A CA 1
ATOM 1657 C C . PRO A 1 225 ? 7.953 -28.109 3.863 1 57.53 225 PRO A C 1
ATOM 1659 O O . PRO A 1 225 ? 8.312 -29.281 4.09 1 57.53 225 PRO A O 1
ATOM 1662 N N . ARG A 1 226 ? 7.965 -27.328 4.84 1 62.81 226 ARG A N 1
ATOM 1663 C CA . ARG A 1 226 ? 7.66 -27.781 6.191 1 62.81 226 ARG A CA 1
ATOM 1664 C C . ARG A 1 226 ? 6.16 -27.984 6.375 1 62.81 226 ARG A C 1
ATOM 1666 O O . ARG A 1 226 ? 5.352 -27.281 5.773 1 62.81 226 ARG A O 1
ATOM 1673 N N . PRO A 1 227 ? 5.891 -29.047 7.016 1 69.31 227 PRO A N 1
ATOM 1674 C CA . PRO A 1 227 ? 4.473 -29.25 7.316 1 69.31 227 PRO A CA 1
ATOM 1675 C C . PRO A 1 227 ? 3.859 -28.062 8.055 1 69.31 227 PRO A C 1
ATOM 1677 O O . PRO A 1 227 ? 4.551 -27.375 8.82 1 69.31 227 PRO A O 1
ATOM 1680 N N . PHE A 1 228 ? 2.662 -27.672 7.492 1 75.25 228 PHE A N 1
ATOM 1681 C CA . PHE A 1 228 ? 1.923 -26.625 8.188 1 75.25 228 PHE A CA 1
ATOM 1682 C C . PHE A 1 228 ? 0.538 -27.125 8.594 1 75.25 228 PHE A C 1
ATOM 1684 O O . PHE A 1 228 ? 0.066 -28.141 8.086 1 75.25 228 PHE A O 1
ATOM 1691 N N . SER A 1 229 ? 0.067 -26.469 9.664 1 81.44 229 SER A N 1
ATOM 1692 C CA . SER A 1 229 ? -1.271 -26.797 10.148 1 81.44 229 SER A CA 1
ATOM 1693 C C . SER A 1 229 ? -2.281 -25.719 9.75 1 81.44 229 SER A C 1
ATOM 1695 O O . SER A 1 229 ? -1.951 -24.531 9.711 1 81.44 229 SER A O 1
ATOM 1697 N N . LEU A 1 230 ? -3.426 -26.203 9.375 1 90.75 230 LEU A N 1
ATOM 1698 C CA . LEU A 1 230 ? -4.508 -25.281 9.023 1 90.75 230 LEU A CA 1
ATOM 1699 C C . LEU A 1 230 ? -5.371 -24.969 10.242 1 90.75 230 LEU A C 1
ATOM 1701 O O . LEU A 1 230 ? -6.398 -24.297 10.117 1 90.75 230 LEU A O 1
ATOM 1705 N N . GLU A 1 231 ? -5 -25.391 11.391 1 87.69 231 GLU A N 1
ATOM 1706 C CA . GLU A 1 231 ? -5.832 -25.312 12.586 1 87.69 231 GLU A CA 1
ATOM 1707 C C . GLU A 1 231 ? -6.176 -23.859 12.93 1 87.69 231 GLU A C 1
ATOM 1709 O O . GLU A 1 231 ? -7.246 -23.594 13.477 1 87.69 231 GLU A O 1
ATOM 1714 N N . SER A 1 232 ? -5.32 -23 12.586 1 92.25 232 SER A N 1
ATOM 1715 C CA . SER A 1 232 ? -5.535 -21.609 12.93 1 92.25 232 SER A CA 1
ATOM 1716 C C . SER A 1 232 ? -6.109 -20.828 11.75 1 92.25 232 SER A C 1
ATOM 1718 O O . SER A 1 232 ? -6.227 -19.609 11.797 1 92.25 232 SER A O 1
ATOM 1720 N N . CYS A 1 233 ? -6.527 -21.578 10.695 1 95.75 233 CYS A N 1
ATOM 1721 C CA . CYS A 1 233 ? -7.016 -20.938 9.484 1 95.75 233 CYS A CA 1
ATOM 1722 C C . CYS A 1 233 ? -8.523 -21.094 9.352 1 95.75 233 CYS A C 1
ATOM 1724 O O . CYS A 1 233 ? -9.062 -22.188 9.578 1 95.75 233 CYS A O 1
ATOM 1726 N N . ARG A 1 234 ? -9.156 -20.031 9.086 1 97.19 234 ARG A N 1
ATOM 1727 C CA . ARG A 1 234 ? -10.562 -20.031 8.719 1 97.19 234 ARG A CA 1
ATOM 1728 C C . ARG A 1 234 ? -10.75 -19.781 7.227 1 97.19 234 ARG A C 1
ATOM 1730 O O . ARG A 1 234 ? -10.203 -18.828 6.68 1 97.19 234 ARG A O 1
ATOM 1737 N N . PHE A 1 235 ? -11.523 -20.734 6.574 1 98.19 235 PHE A N 1
ATOM 1738 C CA . PHE A 1 235 ? -11.758 -20.625 5.137 1 98.19 235 PHE A CA 1
ATOM 1739 C C . PHE A 1 235 ? -13.211 -20.25 4.852 1 98.19 235 PHE A C 1
ATOM 1741 O O . PHE A 1 235 ? -14.133 -20.938 5.301 1 98.19 235 PHE A O 1
ATOM 1748 N N . CYS A 1 236 ? -13.367 -19.156 4.133 1 98.38 236 CYS A N 1
ATOM 1749 C CA . CYS A 1 236 ? -14.68 -18.656 3.75 1 98.38 236 CYS A CA 1
ATOM 1750 C C . CYS A 1 236 ? -14.781 -18.484 2.238 1 98.38 236 CYS A C 1
ATOM 1752 O O . CYS A 1 236 ? -13.805 -18.141 1.578 1 98.38 236 CYS A O 1
ATOM 1754 N N . VAL A 1 237 ? -15.969 -18.844 1.677 1 98.38 237 VAL A N 1
ATOM 1755 C CA . VAL A 1 237 ? -16.203 -18.641 0.25 1 98.38 237 VAL A CA 1
ATOM 1756 C C . VAL A 1 237 ? -17.578 -18.016 0.036 1 98.38 237 VAL A C 1
ATOM 1758 O O . VAL A 1 237 ? -18.422 -18.047 0.93 1 98.38 237 VAL A O 1
ATOM 1761 N N . THR A 1 238 ? -17.734 -17.453 -1.151 1 98.19 238 THR A N 1
ATOM 1762 C CA . THR A 1 238 ? -19 -16.781 -1.409 1 98.19 238 THR A CA 1
ATOM 1763 C C . THR A 1 238 ? -19.969 -17.688 -2.152 1 98.19 238 THR A C 1
ATOM 1765 O O . THR A 1 238 ? -21.141 -17.359 -2.328 1 98.19 238 THR A O 1
ATOM 1768 N N . ALA A 1 239 ? -19.5 -18.844 -2.631 1 97.5 239 ALA A N 1
ATOM 1769 C CA . ALA A 1 239 ? -20.359 -19.859 -3.264 1 97.5 239 ALA A CA 1
ATOM 1770 C C . ALA A 1 239 ? -19.719 -21.234 -3.188 1 97.5 239 ALA A C 1
ATOM 1772 O O . ALA A 1 239 ? -18.5 -21.375 -3.221 1 97.5 239 ALA A O 1
ATOM 1773 N N . ASP A 1 240 ? -20.5 -22.312 -3.014 1 97.12 240 ASP A N 1
ATOM 1774 C CA . ASP A 1 240 ? -20.156 -23.734 -3.156 1 97.12 240 ASP A CA 1
ATOM 1775 C C . ASP A 1 240 ? -19.031 -24.125 -2.205 1 97.12 240 ASP A C 1
ATOM 1777 O O . ASP A 1 240 ? -17.969 -24.578 -2.643 1 97.12 240 ASP A O 1
ATOM 1781 N N . PRO A 1 241 ? -19.266 -24.016 -0.88 1 97.75 241 PRO A N 1
ATOM 1782 C CA . PRO A 1 241 ? -18.234 -24.344 0.104 1 97.75 241 PRO A CA 1
ATOM 1783 C C . PRO A 1 241 ? -17.734 -25.766 -0.019 1 97.75 241 PRO A C 1
ATOM 1785 O O . PRO A 1 241 ? -16.531 -26.016 0.102 1 97.75 241 PRO A O 1
ATOM 1788 N N . ASP A 1 242 ? -18.594 -26.688 -0.361 1 97.31 242 ASP A N 1
ATOM 1789 C CA . ASP A 1 242 ? -18.203 -28.094 -0.471 1 97.31 242 ASP A CA 1
ATOM 1790 C C . ASP A 1 242 ? -17.281 -28.297 -1.671 1 97.31 242 ASP A C 1
ATOM 1792 O O . ASP A 1 242 ? -16.266 -29 -1.566 1 97.31 242 ASP A O 1
ATOM 1796 N N . GLY A 1 243 ? -17.703 -27.75 -2.822 1 96.44 243 GLY A N 1
ATOM 1797 C CA . GLY A 1 243 ? -16.859 -27.844 -4.004 1 96.44 243 GLY A CA 1
ATOM 1798 C C . GLY A 1 243 ? -15.492 -27.219 -3.811 1 96.44 243 GLY A C 1
ATOM 1799 O O . GLY A 1 243 ? -14.484 -27.766 -4.254 1 96.44 243 GLY A O 1
ATOM 1800 N N . PHE A 1 244 ? -15.477 -26.125 -3.125 1 97.12 244 PHE A N 1
ATOM 1801 C CA . PHE A 1 244 ? -14.203 -25.469 -2.836 1 97.12 244 PHE A CA 1
ATOM 1802 C C . PHE A 1 244 ? -13.32 -26.344 -1.96 1 97.12 244 PHE A C 1
ATOM 1804 O O . PHE A 1 244 ? -12.133 -26.5 -2.232 1 97.12 244 PHE A O 1
ATOM 1811 N N . ALA A 1 245 ? -13.867 -26.844 -0.899 1 97 245 ALA A N 1
ATOM 1812 C CA . ALA A 1 245 ? -13.117 -27.672 0.027 1 97 245 ALA A CA 1
ATOM 1813 C C . ALA A 1 245 ? -12.492 -28.875 -0.697 1 97 245 ALA A C 1
ATOM 1815 O O . ALA A 1 245 ? -11.336 -29.203 -0.459 1 97 245 ALA A O 1
ATOM 1816 N N . MET A 1 246 ? -13.227 -29.438 -1.561 1 95.38 246 MET A N 1
ATOM 1817 C CA . MET A 1 246 ? -12.758 -30.594 -2.322 1 95.38 246 MET A CA 1
ATOM 1818 C C . MET A 1 246 ? -11.602 -30.219 -3.232 1 95.38 246 MET A C 1
ATOM 1820 O O . MET A 1 246 ? -10.562 -30.891 -3.24 1 95.38 246 MET A O 1
ATOM 1824 N N . ARG A 1 247 ? -11.766 -29.203 -3.924 1 93.25 247 ARG A N 1
ATOM 1825 C CA . ARG A 1 247 ? -10.758 -28.781 -4.898 1 93.25 247 ARG A CA 1
ATOM 1826 C C . ARG A 1 247 ? -9.523 -28.219 -4.207 1 93.25 247 ARG A C 1
ATOM 1828 O O . ARG A 1 247 ? -8.422 -28.25 -4.762 1 93.25 247 ARG A O 1
ATOM 1835 N N . ALA A 1 248 ? -9.711 -27.672 -3.004 1 94.44 248 ALA A N 1
ATOM 1836 C CA . ALA A 1 248 ? -8.617 -27.062 -2.25 1 94.44 248 ALA A CA 1
ATOM 1837 C C . ALA A 1 248 ? -7.727 -28.125 -1.618 1 94.44 248 ALA A C 1
ATOM 1839 O O . ALA A 1 248 ? -6.578 -27.859 -1.261 1 94.44 248 ALA A O 1
ATOM 1840 N N . THR A 1 249 ? -8.234 -29.297 -1.443 1 92.75 249 THR A N 1
ATOM 1841 C CA . THR A 1 249 ? -7.602 -30.359 -0.669 1 92.75 249 THR A CA 1
ATOM 1842 C C . THR A 1 249 ? -6.223 -30.703 -1.233 1 92.75 249 THR A C 1
ATOM 1844 O O . THR A 1 249 ? -5.234 -30.719 -0.497 1 92.75 249 THR A O 1
ATOM 1847 N N . PRO A 1 250 ? -6.051 -30.844 -2.531 1 86.75 250 PRO A N 1
ATOM 1848 C CA . PRO A 1 250 ? -4.715 -31.141 -3.049 1 86.75 250 PRO A CA 1
ATOM 1849 C C . PRO A 1 250 ? -3.746 -29.969 -2.895 1 86.75 250 PRO A C 1
ATOM 1851 O O . PRO A 1 250 ? -2.535 -30.188 -2.783 1 86.75 250 PRO A O 1
ATOM 1854 N N . TRP A 1 251 ? -4.277 -28.766 -2.895 1 85.88 251 TRP A N 1
ATOM 1855 C CA . TRP A 1 251 ? -3.438 -27.578 -2.773 1 85.88 251 TRP A CA 1
ATOM 1856 C C . TRP A 1 251 ? -2.895 -27.438 -1.354 1 85.88 251 TRP A C 1
ATOM 1858 O O . TRP A 1 251 ? -1.756 -27.016 -1.158 1 85.88 251 TRP A O 1
ATOM 1868 N N . LEU A 1 252 ? -3.695 -27.859 -0.386 1 89.62 252 LEU A N 1
ATOM 1869 C CA . LEU A 1 252 ? -3.391 -27.609 1.02 1 89.62 252 LEU A CA 1
ATOM 1870 C C . LEU A 1 252 ? -2.865 -28.875 1.689 1 89.62 252 LEU A C 1
ATOM 1872 O O . LEU A 1 252 ? -2.305 -28.812 2.785 1 89.62 252 LEU A O 1
ATOM 1876 N N . GLY A 1 253 ? -2.994 -29.984 1.083 1 86 253 GLY A N 1
ATOM 1877 C CA . GLY A 1 253 ? -2.582 -31.266 1.651 1 86 253 GLY A CA 1
ATOM 1878 C C . GLY A 1 253 ? -3.594 -31.844 2.623 1 86 253 GLY A C 1
ATOM 1879 O O . GLY A 1 253 ? -3.373 -32.906 3.197 1 86 253 GLY A O 1
ATOM 1880 N N . GLN A 1 254 ? -4.641 -31.141 2.883 1 88.75 254 GLN A N 1
ATOM 1881 C CA . GLN A 1 254 ? -5.746 -31.562 3.742 1 88.75 254 GLN A CA 1
ATOM 1882 C C . GLN A 1 254 ? -7.023 -30.797 3.398 1 88.75 254 GLN A C 1
ATOM 1884 O O . GLN A 1 254 ? -6.969 -29.688 2.867 1 88.75 254 GLN A O 1
ATOM 1889 N N . ARG A 1 255 ? -8.172 -31.422 3.732 1 92.56 255 ARG A N 1
ATOM 1890 C CA . ARG A 1 255 ? -9.453 -30.797 3.434 1 92.56 255 ARG A CA 1
ATOM 1891 C C . ARG A 1 255 ? -9.766 -29.688 4.445 1 92.56 255 ARG A C 1
ATOM 1893 O O . ARG A 1 255 ? -9.891 -29.969 5.641 1 92.56 255 ARG A O 1
ATOM 1900 N N . PRO A 1 256 ? -9.898 -28.516 4 1 95.38 256 PRO A N 1
ATOM 1901 C CA . PRO A 1 256 ? -10.227 -27.438 4.941 1 95.38 256 PRO A CA 1
ATOM 1902 C C . PRO A 1 256 ? -11.703 -27.406 5.312 1 95.38 256 PRO A C 1
ATOM 1904 O O . PRO A 1 256 ? -12.547 -27.906 4.566 1 95.38 256 PRO A O 1
ATOM 1907 N N . ASP A 1 257 ? -11.969 -26.922 6.512 1 94.56 257 ASP A N 1
ATOM 1908 C CA . ASP A 1 257 ? -13.336 -26.547 6.875 1 94.56 257 ASP A CA 1
ATOM 1909 C C . ASP A 1 257 ? -13.719 -25.188 6.281 1 94.56 257 ASP A C 1
ATOM 1911 O O . ASP A 1 257 ? -13.102 -24.172 6.602 1 94.56 257 ASP A O 1
ATOM 1915 N N . VAL A 1 258 ? -14.758 -25.234 5.371 1 97.25 258 VAL A N 1
ATOM 1916 C CA . VAL A 1 258 ? -15.078 -24.047 4.598 1 97.25 258 VAL A CA 1
ATOM 1917 C C . VAL A 1 258 ? -16.484 -23.578 4.938 1 97.25 258 VAL A C 1
ATOM 1919 O O . VAL A 1 258 ? -17.422 -24.391 5.043 1 97.25 258 VAL A O 1
ATOM 1922 N N . SER A 1 259 ? -16.641 -22.312 5.18 1 97.31 259 SER A N 1
ATOM 1923 C CA . SER A 1 259 ? -17.953 -21.719 5.449 1 97.31 259 SER A CA 1
ATOM 1924 C C . SER A 1 259 ? -18.375 -20.781 4.332 1 97.31 259 SER A C 1
ATOM 1926 O O . SER A 1 259 ? -17.531 -20.188 3.658 1 97.31 259 SER A O 1
ATOM 1928 N N . LEU A 1 260 ? -19.672 -20.703 4.137 1 96.38 260 LEU A N 1
ATOM 1929 C CA . LEU A 1 260 ? -20.266 -19.797 3.152 1 96.38 260 LEU A CA 1
ATOM 1930 C C . LEU A 1 260 ? -20.438 -18.406 3.736 1 96.38 260 LEU A C 1
ATOM 1932 O O . LEU A 1 260 ? -20.906 -18.25 4.863 1 96.38 260 LEU A O 1
ATOM 1936 N N . GLN A 1 261 ? -19.969 -17.422 3.008 1 94.06 261 GLN A N 1
ATOM 1937 C CA . GLN A 1 261 ? -20.125 -16.031 3.398 1 94.06 261 GLN A CA 1
ATOM 1938 C C . GLN A 1 261 ? -20.875 -15.242 2.322 1 94.06 261 GLN A C 1
ATOM 1940 O O . GLN A 1 261 ? -20.516 -15.297 1.145 1 94.06 261 GLN A O 1
ATOM 1945 N N . LEU A 1 262 ? -21.922 -14.508 2.723 1 86.88 262 LEU A N 1
ATOM 1946 C CA . LEU A 1 262 ? -22.641 -13.594 1.834 1 86.88 262 LEU A CA 1
ATOM 1947 C C . LEU A 1 262 ? -22.125 -12.164 2.004 1 86.88 262 LEU A C 1
ATOM 1949 O O . LEU A 1 262 ? -22.188 -11.609 3.102 1 86.88 262 LEU A O 1
ATOM 1953 N N . LEU A 1 263 ? -21.484 -11.68 0.977 1 85.69 263 LEU A N 1
ATOM 1954 C CA . LEU A 1 263 ? -20.969 -10.32 1.063 1 85.69 263 LEU A CA 1
ATOM 1955 C C . LEU A 1 263 ? -22.062 -9.297 0.823 1 85.69 263 LEU A C 1
ATOM 1957 O O . LEU A 1 263 ? -22.922 -9.492 -0.045 1 85.69 263 LEU A O 1
ATOM 1961 N N . PRO A 1 264 ? -22.141 -8.367 1.812 1 68.62 264 PRO A N 1
ATOM 1962 C CA . PRO A 1 264 ? -23.188 -7.352 1.634 1 68.62 264 PRO A CA 1
ATOM 1963 C C . PRO A 1 264 ? -23 -6.539 0.353 1 68.62 264 PRO A C 1
ATOM 1965 O O . PRO A 1 264 ? -21.875 -6.344 -0.105 1 68.62 264 PRO A O 1
ATOM 1968 N N . ASP A 1 265 ? -24.094 -6.367 -0.521 1 56.22 265 ASP A N 1
ATOM 1969 C CA . ASP A 1 265 ? -24.094 -5.496 -1.693 1 56.22 265 ASP A CA 1
ATOM 1970 C C . ASP A 1 265 ? -23.703 -4.07 -1.32 1 56.22 265 ASP A C 1
ATOM 1972 O O . ASP A 1 265 ? -23.953 -3.621 -0.203 1 56.22 265 ASP A O 1
ATOM 1976 N N . MET B 1 1 ? 7.121 -10.188 23.438 1 39.97 1 MET B N 1
ATOM 1977 C CA . MET B 1 1 ? 6.801 -9.906 22.047 1 39.97 1 MET B CA 1
ATOM 1978 C C . MET B 1 1 ? 7.613 -8.727 21.531 1 39.97 1 MET B C 1
ATOM 1980 O O . MET B 1 1 ? 7.73 -7.703 22.203 1 39.97 1 MET B O 1
ATOM 1984 N N . THR B 1 2 ? 8.617 -8.883 20.781 1 50.81 2 THR B N 1
ATOM 1985 C CA . THR B 1 2 ? 9.531 -7.828 20.359 1 50.81 2 THR B CA 1
ATOM 1986 C C . THR B 1 2 ? 8.766 -6.633 19.812 1 50.81 2 THR B C 1
ATOM 1988 O O . THR B 1 2 ? 7.867 -6.793 18.984 1 50.81 2 THR B O 1
ATOM 1991 N N . PRO B 1 3 ? 8.883 -5.539 20.438 1 63.25 3 PRO B N 1
ATOM 1992 C CA . PRO B 1 3 ? 8.086 -4.348 20.125 1 63.25 3 PRO B CA 1
ATOM 1993 C C . PRO B 1 3 ? 8.156 -3.973 18.641 1 63.25 3 PRO B C 1
ATOM 1995 O O . PRO B 1 3 ? 9.18 -4.203 17.984 1 63.25 3 PRO B O 1
ATOM 1998 N N . GLN B 1 4 ? 7.031 -3.732 18.047 1 85.06 4 GLN B N 1
ATOM 1999 C CA . GLN B 1 4 ? 6.914 -3.266 16.672 1 85.06 4 GLN B CA 1
ATOM 2000 C C . GLN B 1 4 ? 7.512 -1.871 16.516 1 85.06 4 GLN B C 1
ATOM 2002 O O . GLN B 1 4 ? 7.141 -0.942 17.234 1 85.06 4 GLN B O 1
ATOM 2007 N N . LEU B 1 5 ? 8.602 -1.767 15.727 1 93.62 5 LEU B N 1
ATOM 2008 C CA . LEU B 1 5 ? 9.211 -0.482 15.398 1 93.62 5 LEU B CA 1
ATOM 2009 C C . LEU B 1 5 ? 8.547 0.138 14.172 1 93.62 5 LEU B C 1
ATOM 2011 O O . LEU B 1 5 ? 8.594 -0.437 13.078 1 93.62 5 LEU B O 1
ATOM 2015 N N . LEU B 1 6 ? 7.898 1.278 14.375 1 96.62 6 LEU B N 1
ATOM 2016 C CA . LEU B 1 6 ? 7.305 2.002 13.258 1 96.62 6 LEU B CA 1
ATOM 2017 C C . LEU B 1 6 ? 8.328 2.922 12.602 1 96.62 6 LEU B C 1
ATOM 2019 O O . LEU B 1 6 ? 9.125 3.568 13.297 1 96.62 6 LEU B O 1
ATOM 2023 N N . GLY B 1 7 ? 8.406 2.92 11.32 1 98.31 7 GLY B N 1
ATOM 2024 C CA . GLY B 1 7 ? 9.258 3.84 10.578 1 98.31 7 GLY B CA 1
ATOM 2025 C C . GLY B 1 7 ? 8.484 4.93 9.867 1 98.31 7 GLY B C 1
ATOM 2026 O O . GLY B 1 7 ? 7.598 4.641 9.055 1 98.31 7 GLY B O 1
ATOM 2027 N N . PHE B 1 8 ? 8.828 6.191 10.164 1 98.75 8 PHE B N 1
ATOM 2028 C CA . PHE B 1 8 ? 8.219 7.352 9.523 1 98.75 8 PHE B CA 1
ATOM 2029 C C . PHE B 1 8 ? 9.227 8.062 8.617 1 98.75 8 PHE B C 1
ATOM 2031 O O . PHE B 1 8 ? 10.414 8.117 8.938 1 98.75 8 PHE B O 1
ATOM 2038 N N . PHE B 1 9 ? 8.688 8.633 7.449 1 98.12 9 PHE B N 1
ATOM 2039 C CA . PHE B 1 9 ? 9.578 9.531 6.727 1 98.12 9 PHE B CA 1
ATOM 2040 C C . PHE B 1 9 ? 8.805 10.695 6.109 1 98.12 9 PHE B C 1
ATOM 2042 O O . PHE B 1 9 ? 7.613 10.562 5.809 1 98.12 9 PHE B O 1
ATOM 2049 N N . ASP B 1 10 ? 9.398 11.773 6.039 1 98.06 10 ASP B N 1
ATOM 2050 C CA . ASP B 1 10 ? 8.945 13.039 5.457 1 98.06 10 ASP B CA 1
ATOM 2051 C C . ASP B 1 10 ? 10.117 13.836 4.898 1 98.06 10 ASP B C 1
ATOM 2053 O O . ASP B 1 10 ? 11.281 13.5 5.148 1 98.06 10 ASP B O 1
ATOM 2057 N N . SER B 1 11 ? 9.828 14.805 4.09 1 96.38 11 SER B N 1
ATOM 2058 C CA . SER B 1 11 ? 10.883 15.656 3.555 1 96.38 11 SER B CA 1
ATOM 2059 C C . SER B 1 11 ? 11.547 16.469 4.66 1 96.38 11 SER B C 1
ATOM 2061 O O . SER B 1 11 ? 12.688 16.922 4.508 1 96.38 11 SER B O 1
ATOM 2063 N N . GLY B 1 12 ? 10.812 16.688 5.727 1 95.5 12 GLY B N 1
ATOM 2064 C CA . GLY B 1 12 ? 11.359 17.5 6.805 1 95.5 12 GLY B CA 1
ATOM 2065 C C . GLY B 1 12 ? 10.516 17.453 8.062 1 95.5 12 GLY B C 1
ATOM 2066 O O . GLY B 1 12 ? 10.297 16.375 8.633 1 95.5 12 GLY B O 1
ATOM 2067 N N . LEU B 1 13 ? 9.961 18.594 8.453 1 95.06 13 LEU B N 1
ATOM 2068 C CA . LEU B 1 13 ? 9.273 18.766 9.734 1 95.06 13 LEU B CA 1
ATOM 2069 C C . LEU B 1 13 ? 7.824 18.312 9.641 1 95.06 13 LEU B C 1
ATOM 2071 O O . LEU B 1 13 ? 7.23 17.906 10.641 1 95.06 13 LEU B O 1
ATOM 2075 N N . GLY B 1 14 ? 7.301 18.359 8.484 1 96.25 14 GLY B N 1
ATOM 2076 C CA . GLY B 1 14 ? 5.871 18.156 8.32 1 96.25 14 GLY B CA 1
ATOM 2077 C C . GLY B 1 14 ? 5.387 16.828 8.883 1 96.25 14 GLY B C 1
ATOM 2078 O O . GLY B 1 14 ? 4.348 16.781 9.547 1 96.25 14 GLY B O 1
ATOM 2079 N N . GLY B 1 15 ? 6.145 15.773 8.672 1 97.88 15 GLY B N 1
ATOM 2080 C CA . GLY B 1 15 ? 5.77 14.438 9.094 1 97.88 15 GLY B CA 1
ATOM 2081 C C . GLY B 1 15 ? 5.629 14.312 10.602 1 97.88 15 GLY B C 1
ATOM 2082 O O . GLY B 1 15 ? 5.055 13.336 11.094 1 97.88 15 GLY B O 1
ATOM 2083 N N . LEU B 1 16 ? 6.109 15.281 11.344 1 96.75 16 LEU B N 1
ATOM 2084 C CA . LEU B 1 16 ? 6.008 15.25 12.797 1 96.75 16 LEU B CA 1
ATOM 2085 C C . LEU B 1 16 ? 4.555 15.367 13.242 1 96.75 16 LEU B C 1
ATOM 2087 O O . LEU B 1 16 ? 4.184 14.875 14.312 1 96.75 16 LEU B O 1
ATOM 2091 N N . THR B 1 17 ? 3.703 16.016 12.43 1 96.06 17 THR B N 1
ATOM 2092 C CA . THR B 1 17 ? 2.281 16.094 12.75 1 96.06 17 THR B CA 1
ATOM 2093 C C . THR B 1 17 ? 1.646 14.703 12.703 1 96.06 17 THR B C 1
ATOM 2095 O O . THR B 1 17 ? 0.753 14.398 13.5 1 96.06 17 THR B O 1
ATOM 2098 N N . VAL B 1 18 ? 2.139 13.867 11.797 1 97.75 18 VAL B N 1
ATOM 2099 C CA . VAL B 1 18 ? 1.65 12.5 11.68 1 97.75 18 VAL B CA 1
ATOM 2100 C C . VAL B 1 18 ? 2.133 11.68 12.875 1 97.75 18 VAL B C 1
ATOM 2102 O O . VAL B 1 18 ? 1.339 11 13.531 1 97.75 18 VAL B O 1
ATOM 2105 N N . LEU B 1 19 ? 3.426 11.789 13.164 1 96.88 19 LEU B N 1
ATOM 2106 C CA . LEU B 1 19 ? 3.994 11.086 14.312 1 96.88 19 LEU B CA 1
ATOM 2107 C C . LEU B 1 19 ? 3.266 11.461 15.594 1 96.88 19 LEU B C 1
ATOM 2109 O O . LEU B 1 19 ? 2.938 10.594 16.406 1 96.88 19 LEU B O 1
ATOM 2113 N N . ARG B 1 20 ? 3.01 12.734 15.75 1 93.94 20 ARG B N 1
ATOM 2114 C CA . ARG B 1 20 ? 2.338 13.2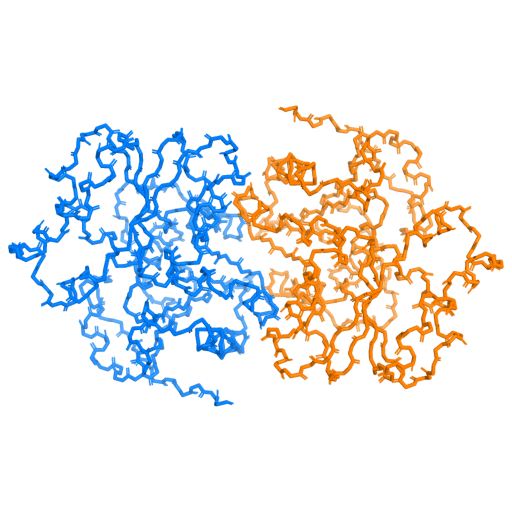27 16.953 1 93.94 20 ARG B CA 1
ATOM 2115 C C . ARG B 1 20 ? 0.969 12.578 17.109 1 93.94 20 ARG B C 1
ATOM 2117 O O . ARG B 1 20 ? 0.625 12.109 18.203 1 93.94 20 ARG B O 1
ATOM 2124 N N . ARG B 1 21 ? 0.169 12.508 16.047 1 93.75 21 ARG B N 1
ATOM 2125 C CA . ARG B 1 21 ? -1.157 11.906 16.109 1 93.75 21 ARG B CA 1
ATOM 2126 C C . ARG B 1 21 ? -1.065 10.43 16.484 1 93.75 21 ARG B C 1
ATOM 2128 O O . ARG B 1 21 ? -1.896 9.922 17.234 1 93.75 21 ARG B O 1
ATOM 2135 N N . VAL B 1 22 ? -0.089 9.75 15.938 1 94.56 22 VAL B N 1
ATOM 2136 C CA . VAL B 1 22 ? 0.098 8.336 16.234 1 94.56 22 VAL B CA 1
ATOM 2137 C C . VAL B 1 22 ? 0.453 8.148 17.703 1 94.56 22 VAL B C 1
ATOM 2139 O O . VAL B 1 22 ? -0.119 7.297 18.391 1 94.56 22 VAL B O 1
ATOM 2142 N N . LEU B 1 23 ? 1.353 9.031 18.234 1 92.56 23 LEU B N 1
ATOM 2143 C CA . LEU B 1 23 ? 1.776 8.914 19.641 1 92.56 23 LEU B CA 1
ATOM 2144 C C . LEU B 1 23 ? 0.648 9.312 20.578 1 92.56 23 LEU B C 1
ATOM 2146 O O . LEU B 1 23 ? 0.522 8.75 21.672 1 92.56 23 LEU B O 1
ATOM 2150 N N . GLU B 1 24 ? -0.1 10.273 20.156 1 90.81 24 GLU B N 1
ATOM 2151 C CA . GLU B 1 24 ? -1.25 10.68 20.953 1 90.81 24 GLU B CA 1
ATOM 2152 C C . GLU B 1 24 ? -2.238 9.523 21.125 1 90.81 24 GLU B C 1
ATOM 2154 O O . GLU B 1 24 ? -2.838 9.359 22.188 1 90.81 24 GLU B O 1
ATOM 2159 N N . ARG B 1 25 ? -2.383 8.727 20.125 1 91.12 25 ARG B N 1
ATOM 2160 C CA . ARG B 1 25 ? -3.371 7.652 20.141 1 91.12 25 ARG B CA 1
ATOM 2161 C C . ARG B 1 25 ? -2.801 6.391 20.781 1 91.12 25 ARG B C 1
ATOM 2163 O O . ARG B 1 25 ? -3.494 5.699 21.516 1 91.12 25 ARG B O 1
ATOM 2170 N N . HIS B 1 26 ? -1.555 6.078 20.547 1 91.56 26 HIS B N 1
ATOM 2171 C CA . HIS B 1 26 ? -1.032 4.754 20.875 1 91.56 26 HIS B CA 1
ATOM 2172 C C . HIS B 1 26 ? -0.011 4.828 22 1 91.56 26 HIS B C 1
ATOM 2174 O O . HIS B 1 26 ? 0.467 3.799 22.484 1 91.56 26 HIS B O 1
ATOM 2180 N N . GLY B 1 27 ? 0.334 6.078 22.406 1 87.81 27 GLY B N 1
ATOM 2181 C CA . GLY B 1 27 ? 1.31 6.238 23.469 1 87.81 27 GLY B CA 1
ATOM 2182 C C . GLY B 1 27 ? 2.742 6.062 23 1 87.81 27 GLY B C 1
ATOM 2183 O O . GLY B 1 27 ? 3.092 6.473 21.891 1 87.81 27 GLY B O 1
ATOM 2184 N N . SER B 1 28 ? 3.605 5.512 23.891 1 86.56 28 SER B N 1
ATOM 2185 C CA . SER B 1 28 ? 5.043 5.465 23.641 1 86.56 28 SER B CA 1
ATOM 2186 C C . SER B 1 28 ? 5.422 4.25 22.797 1 86.56 28 SER B C 1
ATOM 2188 O O . SER B 1 28 ? 6.23 3.422 23.219 1 86.56 28 SER B O 1
ATOM 2190 N N . VAL B 1 29 ? 4.965 4.215 21.609 1 90.56 29 VAL B N 1
ATOM 2191 C CA . VAL B 1 29 ? 5.34 3.143 20.688 1 90.56 29 VAL B CA 1
ATOM 2192 C C . VAL B 1 29 ? 6.715 3.428 20.094 1 90.56 29 VAL B C 1
ATOM 2194 O O . VAL B 1 29 ? 7.047 4.582 19.812 1 90.56 29 VAL B O 1
ATOM 2197 N N . PRO B 1 30 ? 7.551 2.377 19.984 1 93.62 30 PRO B N 1
ATOM 2198 C CA . PRO B 1 30 ? 8.852 2.598 19.344 1 93.62 30 PRO B CA 1
ATOM 2199 C C . PRO B 1 30 ? 8.727 3.119 17.906 1 93.62 30 PRO B C 1
ATOM 2201 O O . PRO B 1 30 ? 7.988 2.551 17.109 1 93.62 30 PRO B O 1
ATOM 2204 N N . CYS B 1 31 ? 9.477 4.234 17.625 1 96.19 31 CYS B N 1
ATOM 2205 C CA . CYS B 1 31 ? 9.414 4.855 16.312 1 96.19 31 CYS B CA 1
ATOM 2206 C C . CYS B 1 31 ? 10.789 5.328 15.867 1 96.19 31 CYS B C 1
ATOM 2208 O O . CYS B 1 31 ? 11.641 5.652 16.703 1 96.19 31 CYS B O 1
ATOM 2210 N N . VAL B 1 32 ? 11.023 5.238 14.617 1 97.94 32 VAL B N 1
ATOM 2211 C CA . VAL B 1 32 ? 12.133 5.941 13.984 1 97.94 32 VAL B CA 1
ATOM 2212 C C . VAL B 1 32 ? 11.602 6.898 12.914 1 97.94 32 VAL B C 1
ATOM 2214 O O . VAL B 1 32 ? 10.719 6.539 12.141 1 97.94 32 VAL B O 1
ATOM 2217 N N . TYR B 1 33 ? 12.023 8.156 13.062 1 98.44 33 TYR B N 1
ATOM 2218 C CA . TYR B 1 33 ? 11.609 9.211 12.141 1 98.44 33 TYR B CA 1
ATOM 2219 C C . TYR B 1 33 ? 12.789 9.695 11.305 1 98.44 33 TYR B C 1
ATOM 2221 O O . TYR B 1 33 ? 13.828 10.078 11.836 1 98.44 33 TYR B O 1
ATOM 2229 N N . LEU B 1 34 ? 12.609 9.664 9.953 1 98.56 34 LEU B N 1
ATOM 2230 C CA . LEU B 1 34 ? 13.609 10.234 9.062 1 98.56 34 LEU B CA 1
ATOM 2231 C C . LEU B 1 34 ? 13.07 11.477 8.359 1 98.56 34 LEU B C 1
ATOM 2233 O O . LEU B 1 34 ? 12.156 11.383 7.539 1 98.56 34 LEU B O 1
ATOM 2237 N N . GLY B 1 35 ? 13.594 12.641 8.719 1 98.12 35 GLY B N 1
ATOM 2238 C CA . GLY B 1 35 ? 13.398 13.859 7.949 1 98.12 35 GLY B CA 1
ATOM 2239 C C . GLY B 1 35 ? 14.484 14.102 6.922 1 98.12 35 GLY B C 1
ATOM 2240 O O . GLY B 1 35 ? 15.648 14.312 7.277 1 98.12 35 GLY B O 1
ATOM 2241 N N . ASP B 1 36 ? 14.141 14.031 5.668 1 97.88 36 ASP B N 1
ATOM 2242 C CA . ASP B 1 36 ? 15.109 14.195 4.59 1 97.88 36 ASP B CA 1
ATOM 2243 C C . ASP B 1 36 ? 15.391 15.672 4.324 1 97.88 36 ASP B C 1
ATOM 2245 O O . ASP B 1 36 ? 15.195 16.156 3.207 1 97.88 36 ASP B O 1
ATOM 2249 N N . THR B 1 37 ? 16.016 16.344 5.289 1 96.88 37 THR B N 1
ATOM 2250 C CA . THR B 1 37 ? 16.172 17.797 5.312 1 96.88 37 THR B CA 1
ATOM 2251 C C . THR B 1 37 ? 17.203 18.234 4.277 1 96.88 37 THR B C 1
ATOM 2253 O O . THR B 1 37 ? 17.281 19.438 3.961 1 96.88 37 THR B O 1
ATOM 2256 N N . ALA B 1 38 ? 17.984 17.375 3.674 1 95.31 38 ALA B N 1
ATOM 2257 C CA . ALA B 1 38 ? 18.953 17.734 2.639 1 95.31 38 ALA B CA 1
ATOM 2258 C C . ALA B 1 38 ? 18.25 18.047 1.317 1 95.31 38 ALA B C 1
ATOM 2260 O O . ALA B 1 38 ? 18.781 18.766 0.476 1 95.31 38 ALA B O 1
ATOM 2261 N N . ARG B 1 39 ? 17.078 17.547 1.167 1 95.38 39 ARG B N 1
ATOM 2262 C CA . ARG B 1 39 ? 16.438 17.656 -0.141 1 95.38 39 ARG B CA 1
ATOM 2263 C C . ARG B 1 39 ? 15.055 18.266 -0.022 1 95.38 39 ARG B C 1
ATOM 2265 O O . ARG B 1 39 ? 14.25 18.188 -0.952 1 95.38 39 ARG B O 1
ATOM 2272 N N . VAL B 1 40 ? 14.641 18.766 1.147 1 91.12 40 VAL B N 1
ATOM 2273 C CA . VAL B 1 40 ? 13.375 19.469 1.365 1 91.12 40 VAL B CA 1
ATOM 2274 C C . VAL B 1 40 ? 13.344 20.75 0.547 1 91.12 40 VAL B C 1
ATOM 2276 O O . VAL B 1 40 ? 14.375 21.406 0.366 1 91.12 40 VAL B O 1
ATOM 2279 N N . PRO B 1 41 ? 12.281 21.188 -0.145 1 92 41 PRO B N 1
ATOM 2280 C CA . PRO B 1 41 ? 10.914 20.641 -0.126 1 92 41 PRO B CA 1
ATOM 2281 C C . PRO B 1 41 ? 10.648 19.688 -1.278 1 92 41 PRO B C 1
ATOM 2283 O O . PRO B 1 41 ? 11.211 19.828 -2.363 1 92 41 PRO B O 1
ATOM 2286 N N . TYR B 1 42 ? 9.797 18.734 -1.004 1 94.25 42 TYR B N 1
ATOM 2287 C CA . TYR B 1 42 ? 9.453 17.734 -2.01 1 94.25 42 TYR B CA 1
ATOM 2288 C C . TYR B 1 42 ? 8.367 18.25 -2.945 1 94.25 42 TYR B C 1
ATOM 2290 O O . TYR B 1 42 ? 8.297 17.844 -4.109 1 94.25 42 TYR B O 1
ATOM 2298 N N . GLY B 1 43 ? 7.559 19.172 -2.508 1 92.75 43 GLY B N 1
ATOM 2299 C CA . GLY B 1 43 ? 6.285 19.516 -3.115 1 92.75 43 GLY B CA 1
ATOM 2300 C C . GLY B 1 43 ? 6.426 20.094 -4.512 1 92.75 43 GLY B C 1
ATOM 2301 O O . GLY B 1 43 ? 5.461 20.125 -5.277 1 92.75 43 GLY B O 1
ATOM 2302 N N . ASN B 1 44 ? 7.641 20.562 -4.871 1 91.25 44 ASN B N 1
ATOM 2303 C CA . ASN B 1 44 ? 7.824 21.172 -6.18 1 91.25 44 ASN B CA 1
ATOM 2304 C C . ASN B 1 44 ? 8.797 20.375 -7.043 1 91.25 44 ASN B C 1
ATOM 2306 O O . ASN B 1 44 ? 9.219 20.844 -8.102 1 91.25 44 ASN B O 1
ATOM 2310 N N . ARG B 1 45 ? 9.125 19.188 -6.664 1 93.12 45 ARG B N 1
ATOM 2311 C CA . ARG B 1 45 ? 10.07 18.359 -7.41 1 93.12 45 ARG B CA 1
ATOM 2312 C C . ARG B 1 45 ? 9.359 17.547 -8.492 1 93.12 45 ARG B C 1
ATOM 2314 O O . ARG B 1 45 ? 8.141 17.391 -8.445 1 93.12 45 ARG B O 1
ATOM 2321 N N . GLN B 1 46 ? 10.195 17.109 -9.422 1 94.38 46 GLN B N 1
ATOM 2322 C CA . GLN B 1 46 ? 9.68 16.266 -10.484 1 94.38 46 GLN B CA 1
ATOM 2323 C C . GLN B 1 46 ? 9.375 14.859 -9.969 1 94.38 46 GLN B C 1
ATOM 2325 O O . GLN B 1 46 ? 10.039 14.375 -9.055 1 94.38 46 GLN B O 1
ATOM 2330 N N . PRO B 1 47 ? 8.391 14.25 -10.594 1 93.88 47 PRO B N 1
ATOM 2331 C CA . PRO B 1 47 ? 7.98 12.922 -10.141 1 93.88 47 PRO B CA 1
ATOM 2332 C C . PRO B 1 47 ? 9.141 11.93 -10.086 1 93.88 47 PRO B C 1
ATOM 2334 O O . PRO B 1 47 ? 9.289 11.195 -9.102 1 93.88 47 PRO B O 1
ATOM 2337 N N . ASP B 1 48 ? 9.984 11.953 -11.109 1 92.12 48 ASP B N 1
ATOM 2338 C CA . ASP B 1 48 ? 11.102 11.008 -11.141 1 92.12 48 ASP B CA 1
ATOM 2339 C C . ASP B 1 48 ? 12.039 11.219 -9.953 1 92.12 48 ASP B C 1
ATOM 2341 O O . ASP B 1 48 ? 12.562 10.258 -9.391 1 92.12 48 ASP B O 1
ATOM 2345 N N . ASP B 1 49 ? 12.258 12.453 -9.609 1 93.94 49 ASP B N 1
ATOM 2346 C CA . ASP B 1 49 ? 13.086 12.781 -8.453 1 93.94 49 ASP B CA 1
ATOM 2347 C C . ASP B 1 49 ? 12.453 12.273 -7.16 1 93.94 49 ASP B C 1
ATOM 2349 O O . ASP B 1 49 ? 13.141 11.695 -6.309 1 93.94 49 ASP B O 1
ATOM 2353 N N . ILE B 1 50 ? 11.18 12.445 -7.031 1 95.75 50 ILE B N 1
ATOM 2354 C CA . ILE B 1 50 ? 10.445 12.031 -5.84 1 95.75 50 ILE B CA 1
ATOM 2355 C C . ILE B 1 50 ? 10.516 10.516 -5.695 1 95.75 50 ILE B C 1
ATOM 2357 O O . ILE B 1 50 ? 10.703 10 -4.59 1 95.75 50 ILE B O 1
ATOM 2361 N N . ARG B 1 51 ? 10.391 9.828 -6.762 1 94.56 51 ARG B N 1
ATOM 2362 C CA . ARG B 1 51 ? 10.43 8.367 -6.758 1 94.56 51 ARG B CA 1
ATOM 2363 C C . ARG B 1 51 ? 11.812 7.855 -6.363 1 94.56 51 ARG B C 1
ATOM 2365 O O . ARG B 1 51 ? 11.93 6.918 -5.574 1 94.56 51 ARG B O 1
ATOM 2372 N N . ARG B 1 52 ? 12.852 8.484 -6.875 1 93 52 ARG B N 1
ATOM 2373 C CA . ARG B 1 52 ? 14.211 8.133 -6.5 1 93 52 ARG B CA 1
ATOM 2374 C C . ARG B 1 52 ? 14.453 8.375 -5.012 1 93 52 ARG B C 1
ATOM 2376 O O . ARG B 1 52 ? 15.031 7.531 -4.324 1 93 52 ARG B O 1
ATOM 2383 N N . ILE B 1 53 ? 14.023 9.445 -4.559 1 95.44 53 ILE B N 1
ATOM 2384 C CA . ILE B 1 53 ? 14.18 9.812 -3.154 1 95.44 53 ILE B CA 1
ATOM 2385 C C . ILE B 1 53 ? 13.453 8.797 -2.273 1 95.44 53 ILE B C 1
ATOM 2387 O O . ILE B 1 53 ? 14.008 8.305 -1.289 1 95.44 53 ILE B O 1
ATOM 2391 N N . ALA B 1 54 ? 12.211 8.484 -2.635 1 96.31 54 ALA B N 1
ATOM 2392 C CA . ALA B 1 54 ? 11.422 7.527 -1.867 1 96.31 54 ALA B CA 1
ATOM 2393 C C . ALA B 1 54 ? 12.125 6.18 -1.77 1 96.31 54 ALA B C 1
ATOM 2395 O O . ALA B 1 54 ? 12.148 5.559 -0.704 1 96.31 54 ALA B O 1
ATOM 2396 N N . ALA B 1 55 ? 12.711 5.734 -2.875 1 94.5 55 ALA B N 1
ATOM 2397 C CA . ALA B 1 55 ? 13.438 4.465 -2.883 1 94.5 55 ALA B CA 1
ATOM 2398 C C . ALA B 1 55 ? 14.578 4.477 -1.871 1 94.5 55 ALA B C 1
ATOM 2400 O O . ALA B 1 55 ? 14.766 3.514 -1.125 1 94.5 55 ALA B O 1
ATOM 2401 N N . GLU B 1 56 ? 15.281 5.566 -1.815 1 95.25 56 GLU B N 1
ATOM 2402 C CA . GLU B 1 56 ? 16.422 5.695 -0.921 1 95.25 56 GLU B CA 1
ATOM 2403 C C . GLU B 1 56 ? 15.984 5.75 0.539 1 95.25 56 GLU B C 1
ATOM 2405 O O . GLU B 1 56 ? 16.531 5.035 1.384 1 95.25 56 GLU B O 1
ATOM 2410 N N . VAL B 1 57 ? 15.023 6.531 0.801 1 97.44 57 VAL B N 1
ATOM 2411 C CA . VAL B 1 57 ? 14.57 6.77 2.17 1 97.44 57 VAL B CA 1
ATOM 2412 C C . VAL B 1 57 ? 13.914 5.508 2.721 1 97.44 57 VAL B C 1
ATOM 2414 O O . VAL B 1 57 ? 14.188 5.098 3.85 1 97.44 57 VAL B O 1
ATOM 2417 N N . VAL B 1 58 ? 13.086 4.891 1.952 1 97.75 58 VAL B N 1
ATOM 2418 C CA . VAL B 1 58 ? 12.383 3.682 2.373 1 97.75 58 VAL B CA 1
ATOM 2419 C C . VAL B 1 58 ? 13.383 2.537 2.531 1 97.75 58 VAL B C 1
ATOM 2421 O O . VAL B 1 58 ? 13.25 1.715 3.443 1 97.75 58 VAL B O 1
ATOM 2424 N N . GLY B 1 59 ? 14.375 2.467 1.602 1 95.75 59 GLY B N 1
ATOM 2425 C CA . GLY B 1 59 ? 15.445 1.501 1.767 1 95.75 59 GLY B CA 1
ATOM 2426 C C . GLY B 1 59 ? 16.172 1.634 3.094 1 95.75 59 GLY B C 1
ATOM 2427 O O . GLY B 1 59 ? 16.469 0.631 3.746 1 95.75 59 GLY B O 1
ATOM 2428 N N . TRP B 1 60 ? 16.438 2.854 3.533 1 97.25 60 TRP B N 1
ATOM 2429 C CA . TRP B 1 60 ? 17.078 3.104 4.82 1 97.25 60 TRP B CA 1
ATOM 2430 C C . TRP B 1 60 ? 16.188 2.629 5.969 1 97.25 60 TRP B C 1
ATOM 2432 O O . TRP B 1 60 ? 16.688 2.025 6.926 1 97.25 60 TRP B O 1
ATOM 2442 N N . LEU B 1 61 ? 14.898 2.889 5.895 1 97.69 61 LEU B N 1
ATOM 2443 C CA . LEU B 1 61 ? 13.969 2.438 6.926 1 97.69 61 LEU B CA 1
ATOM 2444 C C . LEU B 1 61 ? 13.953 0.916 7.012 1 97.69 61 LEU B C 1
ATOM 2446 O O . LEU B 1 61 ? 13.906 0.351 8.109 1 97.69 61 LEU B O 1
ATOM 2450 N N . ARG B 1 62 ? 13.883 0.283 5.836 1 95.56 62 ARG B N 1
ATOM 2451 C CA . ARG B 1 62 ? 13.953 -1.175 5.801 1 95.56 62 ARG B CA 1
ATOM 2452 C C . ARG B 1 62 ? 15.164 -1.685 6.578 1 95.56 62 ARG B C 1
ATOM 2454 O O . ARG B 1 62 ? 15.047 -2.637 7.352 1 95.56 62 ARG B O 1
ATOM 2461 N N . ASP B 1 63 ? 16.328 -1.012 6.398 1 95.31 63 ASP B N 1
ATOM 2462 C CA . ASP B 1 63 ? 17.562 -1.424 7.035 1 95.31 63 ASP B CA 1
ATOM 2463 C C . ASP B 1 63 ? 17.5 -1.213 8.547 1 95.31 63 ASP B C 1
ATOM 2465 O O . ASP B 1 63 ? 18.297 -1.795 9.297 1 95.31 63 ASP B O 1
ATOM 2469 N N . GLN B 1 64 ? 16.578 -0.355 9 1 95.19 64 GLN B N 1
ATOM 2470 C CA . GLN B 1 64 ? 16.344 -0.182 10.43 1 95.19 64 GLN B CA 1
ATOM 2471 C C . GLN B 1 64 ? 15.477 -1.307 10.992 1 95.19 64 GLN B C 1
ATOM 2473 O O . GLN B 1 64 ? 15.203 -1.343 12.195 1 95.19 64 GLN B O 1
ATOM 2478 N N . LYS B 1 65 ? 14.953 -2.223 10.133 1 93.5 65 LYS B N 1
ATOM 2479 C CA . LYS B 1 65 ? 14.141 -3.381 10.5 1 93.5 65 LYS B CA 1
ATOM 2480 C C . LYS B 1 65 ? 12.82 -2.951 11.125 1 93.5 65 LYS B C 1
ATOM 2482 O O . LYS B 1 65 ? 12.406 -3.49 12.148 1 93.5 65 LYS B O 1
ATOM 2487 N N . VAL B 1 66 ? 12.203 -1.967 10.5 1 95.31 66 VAL B N 1
ATOM 2488 C CA . VAL B 1 66 ? 10.898 -1.506 10.961 1 95.31 66 VAL B CA 1
ATOM 2489 C C . VAL B 1 66 ? 9.836 -2.561 10.648 1 95.31 66 VAL B C 1
ATOM 2491 O O . VAL B 1 66 ? 9.969 -3.314 9.688 1 95.31 66 VAL B O 1
ATOM 2494 N N . SER B 1 67 ? 8.844 -2.566 11.492 1 93.38 67 SER B N 1
ATOM 2495 C CA . SER B 1 67 ? 7.75 -3.516 11.289 1 93.38 67 SER B CA 1
ATOM 2496 C C . SER B 1 67 ? 6.703 -2.957 10.328 1 93.38 67 SER B C 1
ATOM 2498 O O . SER B 1 67 ? 5.965 -3.717 9.695 1 93.38 67 SER B O 1
ATOM 2500 N N . THR B 1 68 ? 6.582 -1.68 10.281 1 95.75 68 THR B N 1
ATOM 2501 C CA . THR B 1 68 ? 5.641 -0.961 9.43 1 95.75 68 THR B CA 1
ATOM 2502 C C . THR B 1 68 ? 6.211 0.39 9.008 1 95.75 68 THR B C 1
ATOM 2504 O O . THR B 1 68 ? 6.809 1.099 9.82 1 95.75 68 THR B O 1
ATOM 2507 N N . VAL B 1 69 ? 6.129 0.665 7.738 1 98 69 VAL B N 1
ATOM 2508 C CA . VAL B 1 69 ? 6.543 1.969 7.227 1 98 69 VAL B CA 1
ATOM 2509 C C . VAL B 1 69 ? 5.324 2.885 7.109 1 98 69 VAL B C 1
ATOM 2511 O O . VAL B 1 69 ? 4.297 2.492 6.555 1 98 69 VAL B O 1
ATOM 2514 N N . VAL B 1 70 ? 5.398 4.055 7.672 1 98.56 70 VAL B N 1
ATOM 2515 C CA . VAL B 1 70 ? 4.387 5.094 7.512 1 98.56 70 VAL B CA 1
ATOM 2516 C C . VAL B 1 70 ? 4.914 6.195 6.598 1 98.56 70 VAL B C 1
ATOM 2518 O O . VAL B 1 70 ? 5.883 6.875 6.934 1 98.56 70 VAL B O 1
ATOM 2521 N N . MET B 1 71 ? 4.293 6.363 5.414 1 98.5 71 MET B N 1
ATOM 2522 C CA . MET B 1 71 ? 4.629 7.48 4.535 1 98.5 71 MET B CA 1
ATOM 2523 C C . MET B 1 71 ? 4.027 8.781 5.051 1 98.5 71 MET B C 1
ATOM 2525 O O . MET B 1 71 ? 2.945 9.188 4.617 1 98.5 71 MET B O 1
ATOM 2529 N N . ALA B 1 72 ? 4.773 9.445 5.859 1 98.69 72 ALA B N 1
ATOM 2530 C CA . ALA B 1 72 ? 4.301 10.648 6.535 1 98.69 72 ALA B CA 1
ATOM 2531 C C . ALA B 1 72 ? 4.535 11.891 5.672 1 98.69 72 ALA B C 1
ATOM 2533 O O . ALA B 1 72 ? 4.934 12.938 6.176 1 98.69 72 ALA B O 1
ATOM 2534 N N . CYS B 1 73 ? 4.473 11.773 4.441 1 98.38 73 CYS B N 1
ATOM 2535 C CA . CYS B 1 73 ? 4.578 12.812 3.418 1 98.38 73 CYS B CA 1
ATOM 2536 C C . CYS B 1 73 ? 3.561 12.586 2.307 1 98.38 73 CYS B C 1
ATOM 2538 O O . CYS B 1 73 ? 3.633 11.586 1.584 1 98.38 73 CYS B O 1
ATOM 2540 N N . ASN B 1 74 ? 2.672 13.531 2.1 1 98.44 74 ASN B N 1
ATOM 2541 C CA . ASN B 1 74 ? 1.624 13.406 1.093 1 98.44 74 ASN B CA 1
ATOM 2542 C C . ASN B 1 74 ? 2.205 13.336 -0.316 1 98.44 74 ASN B C 1
ATOM 2544 O O . ASN B 1 74 ? 1.741 12.562 -1.15 1 98.44 74 ASN B O 1
ATOM 2548 N N . THR B 1 75 ? 3.238 14.133 -0.545 1 97.88 75 THR B N 1
ATOM 2549 C CA . THR B 1 75 ? 3.826 14.195 -1.879 1 97.88 75 THR B CA 1
ATOM 2550 C C . THR B 1 75 ? 4.426 12.852 -2.268 1 97.88 75 THR B C 1
ATOM 2552 O O . THR B 1 75 ? 4.16 12.336 -3.355 1 97.88 75 THR B O 1
ATOM 2555 N N . THR B 1 76 ? 5.184 12.258 -1.381 1 97.75 76 THR B N 1
ATOM 2556 C CA . THR B 1 76 ? 5.766 10.961 -1.691 1 97.75 76 THR B CA 1
ATOM 2557 C C . THR B 1 76 ? 4.684 9.883 -1.744 1 97.75 76 THR B C 1
ATOM 2559 O O . THR B 1 76 ? 4.75 8.969 -2.566 1 97.75 76 THR B O 1
ATOM 2562 N N . ASN B 1 77 ? 3.729 9.977 -0.865 1 97.88 77 ASN B N 1
ATOM 2563 C CA . ASN B 1 77 ? 2.619 9.031 -0.937 1 97.88 77 ASN B CA 1
ATOM 2564 C C . ASN B 1 77 ? 1.912 9.102 -2.287 1 97.88 77 ASN B C 1
ATOM 2566 O O . ASN B 1 77 ? 1.564 8.07 -2.863 1 97.88 77 ASN B O 1
ATOM 2570 N N . ALA B 1 78 ? 1.738 10.273 -2.781 1 97.31 78 ALA B N 1
ATOM 2571 C CA . ALA B 1 78 ? 1.035 10.492 -4.043 1 97.31 78 ALA B CA 1
ATOM 2572 C C . ALA B 1 78 ? 1.849 9.969 -5.223 1 97.31 78 ALA B C 1
ATOM 2574 O O . ALA B 1 78 ? 1.29 9.422 -6.176 1 97.31 78 ALA B O 1
ATOM 2575 N N . LEU B 1 79 ? 3.145 10.094 -5.156 1 96.12 79 LEU B N 1
ATOM 2576 C CA . LEU B 1 79 ? 3.93 9.93 -6.371 1 96.12 79 LEU B CA 1
ATOM 2577 C C . LEU B 1 79 ? 4.766 8.656 -6.309 1 96.12 79 LEU B C 1
ATOM 2579 O O . LEU B 1 79 ? 5.293 8.203 -7.328 1 96.12 79 LEU B O 1
ATOM 2583 N N . ALA B 1 80 ? 4.844 8.008 -5.117 1 95.75 80 ALA B N 1
ATOM 2584 C CA . ALA B 1 80 ? 5.816 6.926 -5.016 1 95.75 80 ALA B CA 1
ATOM 2585 C C . ALA B 1 80 ? 5.312 5.82 -4.09 1 95.75 80 ALA B C 1
ATOM 2587 O O . ALA B 1 80 ? 6.105 5.117 -3.459 1 95.75 80 ALA B O 1
ATOM 2588 N N . ARG B 1 81 ? 4.051 5.633 -3.926 1 95 81 ARG B N 1
ATOM 2589 C CA . ARG B 1 81 ? 3.479 4.57 -3.102 1 95 81 ARG B CA 1
ATOM 2590 C C . ARG B 1 81 ? 3.932 3.197 -3.584 1 95 81 ARG B C 1
ATOM 2592 O O . ARG B 1 81 ? 4.289 2.338 -2.775 1 95 81 ARG B O 1
ATOM 2599 N N . ASP B 1 82 ? 3.932 2.959 -4.898 1 91.5 82 ASP B N 1
ATOM 2600 C CA . ASP B 1 82 ? 4.34 1.693 -5.5 1 91.5 82 ASP B CA 1
ATOM 2601 C C . ASP B 1 82 ? 5.805 1.389 -5.195 1 91.5 82 ASP B C 1
ATOM 2603 O O . ASP B 1 82 ? 6.156 0.246 -4.895 1 91.5 82 ASP B O 1
ATOM 2607 N N . VAL B 1 83 ? 6.629 2.441 -5.223 1 94.12 83 VAL B N 1
ATOM 2608 C CA . VAL B 1 83 ? 8.039 2.295 -4.883 1 94.12 83 VAL B CA 1
ATOM 2609 C C . VAL B 1 83 ? 8.18 1.835 -3.434 1 94.12 83 VAL B C 1
ATOM 2611 O O . VAL B 1 83 ? 8.93 0.904 -3.141 1 94.12 83 VAL B O 1
ATOM 2614 N N . ALA B 1 84 ? 7.426 2.465 -2.584 1 96.69 84 ALA B N 1
ATOM 2615 C CA . ALA B 1 84 ? 7.488 2.133 -1.164 1 96.69 84 ALA B CA 1
ATOM 2616 C C . ALA B 1 84 ? 7.039 0.695 -0.917 1 96.69 84 ALA B C 1
ATOM 2618 O O . ALA B 1 84 ? 7.648 -0.023 -0.119 1 96.69 84 ALA B O 1
ATOM 2619 N N . ASP B 1 85 ? 6.078 0.245 -1.611 1 94.19 85 ASP B N 1
ATOM 2620 C CA . ASP B 1 85 ? 5.551 -1.108 -1.464 1 94.19 85 ASP B CA 1
ATOM 2621 C C . ASP B 1 85 ? 6.629 -2.152 -1.741 1 94.19 85 ASP B C 1
ATOM 2623 O O . ASP B 1 85 ? 6.715 -3.162 -1.04 1 94.19 85 ASP B O 1
ATOM 2627 N N . GLY B 1 86 ? 7.359 -1.942 -2.748 1 93.25 86 GLY B N 1
ATOM 2628 C CA . GLY B 1 86 ? 8.383 -2.904 -3.133 1 93.25 86 GLY B CA 1
ATOM 2629 C C . GLY B 1 86 ? 9.641 -2.795 -2.299 1 93.25 86 GLY B C 1
ATOM 2630 O O . GLY B 1 86 ? 10.305 -3.801 -2.031 1 93.25 86 GLY B O 1
ATOM 2631 N N . GLN B 1 87 ? 9.914 -1.596 -1.837 1 95.5 87 GLN B N 1
ATOM 2632 C CA . GLN B 1 87 ? 11.219 -1.299 -1.25 1 95.5 87 GLN B CA 1
ATOM 2633 C C . GLN B 1 87 ? 11.219 -1.565 0.253 1 95.5 87 GLN B C 1
ATOM 2635 O O . GLN B 1 87 ? 12.258 -1.875 0.833 1 95.5 87 GLN B O 1
ATOM 2640 N N . ALA B 1 88 ? 10.117 -1.516 0.882 1 96.75 88 ALA B N 1
ATOM 2641 C CA . ALA B 1 88 ? 10.039 -1.409 2.336 1 96.75 88 ALA B CA 1
ATOM 2642 C C . ALA B 1 88 ? 10.367 -2.74 3.004 1 96.75 88 ALA B C 1
ATOM 2644 O O . ALA B 1 88 ? 10.922 -2.77 4.105 1 96.75 88 ALA B O 1
ATOM 2645 N N . GLY B 1 89 ? 10.047 -3.881 2.322 1 94.12 89 GLY B N 1
ATOM 2646 C CA . GLY B 1 89 ? 10.195 -5.172 2.971 1 94.12 89 GLY B CA 1
ATOM 2647 C C . GLY B 1 89 ? 9.25 -5.371 4.141 1 94.12 89 GLY B C 1
ATOM 2648 O O . GLY B 1 89 ? 9.414 -6.312 4.922 1 94.12 89 GLY B O 1
ATOM 2649 N N . ALA B 1 90 ? 8.359 -4.48 4.316 1 94.56 90 ALA B N 1
ATOM 2650 C CA . ALA B 1 90 ? 7.328 -4.441 5.348 1 94.56 90 ALA B CA 1
ATOM 2651 C C . ALA B 1 90 ? 6.055 -3.773 4.832 1 94.56 90 ALA B C 1
ATOM 2653 O O . ALA B 1 90 ? 6.059 -3.158 3.762 1 94.56 90 ALA B O 1
ATOM 2654 N N . PRO B 1 91 ? 4.891 -3.951 5.59 1 95.31 91 PRO B N 1
ATOM 2655 C CA . PRO B 1 91 ? 3.689 -3.217 5.184 1 95.31 91 PRO B CA 1
ATOM 2656 C C . PRO B 1 91 ? 3.887 -1.702 5.211 1 95.31 91 PRO B C 1
ATOM 2658 O O . PRO B 1 91 ? 4.609 -1.187 6.07 1 95.31 91 PRO B O 1
ATOM 2661 N N . VAL B 1 92 ? 3.227 -1.044 4.262 1 97.31 92 VAL B N 1
ATOM 2662 C CA . VAL B 1 92 ? 3.33 0.404 4.121 1 97.31 92 VAL B CA 1
ATOM 2663 C C . VAL B 1 92 ? 1.955 1.041 4.309 1 97.31 92 VAL B C 1
ATOM 2665 O O . VAL B 1 92 ? 0.965 0.573 3.738 1 97.31 92 VAL B O 1
ATOM 2668 N N . ILE B 1 93 ? 1.853 2.045 5.195 1 97.5 93 ILE B N 1
ATOM 2669 C CA . ILE B 1 93 ? 0.639 2.832 5.387 1 97.5 93 ILE B CA 1
ATOM 2670 C C . ILE B 1 93 ? 0.849 4.246 4.852 1 97.5 93 ILE B C 1
ATOM 2672 O O . ILE B 1 93 ? 1.89 4.859 5.094 1 97.5 93 ILE B O 1
ATOM 2676 N N . GLY B 1 94 ? -0.056 4.695 4.07 1 97.69 94 GLY B N 1
ATOM 2677 C CA . GLY B 1 94 ? 0.015 6.035 3.51 1 97.69 94 GLY B CA 1
ATOM 2678 C C . GLY B 1 94 ? -1.099 6.945 3.994 1 97.69 94 GLY B C 1
ATOM 2679 O O . GLY B 1 94 ? -2.055 6.484 4.621 1 97.69 94 GLY B O 1
ATOM 2680 N N . LEU B 1 95 ? -1.016 8.188 3.672 1 98.62 95 LEU B N 1
ATOM 2681 C CA . LEU B 1 95 ? -1.939 9.227 4.121 1 98.62 95 LEU B CA 1
ATOM 2682 C C . LEU B 1 95 ? -3.172 9.273 3.227 1 98.62 95 LEU B C 1
ATOM 2684 O O . LEU B 1 95 ? -4.285 9.508 3.707 1 98.62 95 LEU B O 1
ATOM 2688 N N . ILE B 1 96 ? -2.986 9.031 2.021 1 98.31 96 ILE B N 1
ATOM 2689 C CA . ILE B 1 96 ? -4.035 9.289 1.036 1 98.31 96 ILE B CA 1
ATOM 2690 C C . ILE B 1 96 ? -5.164 8.273 1.213 1 98.31 96 ILE B C 1
ATOM 2692 O O . ILE B 1 96 ? -6.336 8.648 1.298 1 98.31 96 ILE B O 1
ATOM 2696 N N . GLY B 1 97 ? -4.789 7.008 1.322 1 96.94 97 GLY B N 1
ATOM 2697 C CA . GLY B 1 97 ? -5.812 6.008 1.593 1 96.94 97 GLY B CA 1
ATOM 2698 C C . GLY B 1 97 ? -6.52 6.223 2.918 1 96.94 97 GLY B C 1
ATOM 2699 O O . GLY B 1 97 ? -7.734 6.039 3.016 1 96.94 97 GLY B O 1
ATOM 2700 N N . ALA B 1 98 ? -5.781 6.586 3.91 1 97.44 98 ALA B N 1
ATOM 2701 C CA . ALA B 1 98 ? -6.348 6.855 5.23 1 97.44 98 ALA B CA 1
ATOM 2702 C C . ALA B 1 98 ? -7.352 8.008 5.176 1 97.44 98 ALA B C 1
ATOM 2704 O O . ALA B 1 98 ? -8.406 7.941 5.805 1 97.44 98 ALA B O 1
ATOM 2705 N N . ALA B 1 99 ? -6.988 9.039 4.438 1 98.19 99 ALA B N 1
ATOM 2706 C CA . ALA B 1 99 ? -7.887 10.18 4.285 1 98.19 99 ALA B CA 1
ATOM 2707 C C . ALA B 1 99 ? -9.164 9.781 3.553 1 98.19 99 ALA B C 1
ATOM 2709 O O . ALA B 1 99 ? -10.266 10.172 3.947 1 98.19 99 ALA B O 1
ATOM 2710 N N . ALA B 1 100 ? -9.008 9.055 2.471 1 97.38 100 ALA B N 1
ATOM 2711 C CA . ALA B 1 100 ? -10.156 8.625 1.687 1 97.38 100 ALA B CA 1
ATOM 2712 C C . ALA B 1 100 ? -11.156 7.852 2.551 1 97.38 100 ALA B C 1
ATOM 2714 O O . ALA B 1 100 ? -12.367 8 2.396 1 97.38 100 ALA B O 1
ATOM 2715 N N . ALA B 1 101 ? -10.641 7.078 3.443 1 96.06 101 ALA B N 1
ATOM 2716 C CA . ALA B 1 101 ? -11.469 6.258 4.32 1 96.06 101 ALA B CA 1
ATOM 2717 C C . ALA B 1 101 ? -12.281 7.125 5.281 1 96.06 101 ALA B C 1
ATOM 2719 O O . ALA B 1 101 ? -13.305 6.688 5.809 1 96.06 101 ALA B O 1
ATOM 2720 N N . MET B 1 102 ? -11.844 8.359 5.539 1 97.12 102 MET B N 1
ATOM 2721 C CA . MET B 1 102 ? -12.484 9.242 6.512 1 97.12 102 MET B CA 1
ATOM 2722 C C . MET B 1 102 ? -13.555 10.102 5.844 1 97.12 102 MET B C 1
ATOM 2724 O O . MET B 1 102 ? -14.359 10.734 6.527 1 97.12 102 MET B O 1
ATOM 2728 N N . VAL B 1 103 ? -13.547 10.156 4.543 1 97.5 103 VAL B N 1
ATOM 2729 C CA . VAL B 1 103 ? -14.492 11 3.812 1 97.5 103 VAL B CA 1
ATOM 2730 C C . VAL B 1 103 ? -15.898 10.43 3.957 1 97.5 103 VAL B C 1
ATOM 2732 O O . VAL B 1 103 ? -16.125 9.242 3.74 1 97.5 103 VAL B O 1
ATOM 2735 N N . GLU B 1 104 ? -16.844 11.305 4.277 1 96.12 104 GLU B N 1
ATOM 2736 C CA . GLU B 1 104 ? -18.234 10.898 4.445 1 96.12 104 GLU B CA 1
ATOM 2737 C C . GLU B 1 104 ? -19.172 11.773 3.605 1 96.12 104 GLU B C 1
ATOM 2739 O O . GLU B 1 104 ? -20.391 11.664 3.715 1 96.12 104 GLU B O 1
ATOM 2744 N N . THR B 1 105 ? -18.578 12.656 2.879 1 97.25 105 THR B N 1
ATOM 2745 C CA . THR B 1 105 ? -19.359 13.602 2.078 1 97.25 105 THR B CA 1
ATOM 2746 C C . THR B 1 105 ? -19.109 13.375 0.589 1 97.25 105 THR B C 1
ATOM 2748 O O . THR B 1 105 ? -18.203 12.625 0.21 1 97.25 105 THR B O 1
ATOM 2751 N N . ARG B 1 106 ? -19.906 14 -0.25 1 96.81 106 ARG B N 1
ATOM 2752 C CA . ARG B 1 106 ? -19.844 13.75 -1.687 1 96.81 106 ARG B CA 1
ATOM 2753 C C . ARG B 1 106 ? -19.047 14.836 -2.396 1 96.81 106 ARG B C 1
ATOM 2755 O O . ARG B 1 106 ? -18.578 14.633 -3.516 1 96.81 106 ARG B O 1
ATOM 2762 N N . ARG B 1 107 ? -19 16 -1.806 1 98.56 107 ARG B N 1
ATOM 2763 C CA . ARG B 1 107 ? -18.219 17.109 -2.363 1 98.56 107 ARG B CA 1
ATOM 2764 C C . ARG B 1 107 ? -17 17.422 -1.506 1 98.56 107 ARG B C 1
ATOM 2766 O O . ARG B 1 107 ? -17.125 18.016 -0.435 1 98.56 107 ARG B O 1
ATOM 2773 N N . VAL B 1 108 ? -15.906 17.031 -2.021 1 98.81 108 VAL B N 1
ATOM 2774 C CA . VAL B 1 108 ? -14.695 17.047 -1.205 1 98.81 108 VAL B CA 1
ATOM 2775 C C . VAL B 1 108 ? -13.656 17.969 -1.83 1 98.81 108 VAL B C 1
ATOM 2777 O O . VAL B 1 108 ? -13.391 17.891 -3.031 1 98.81 108 VAL B O 1
ATOM 2780 N N . GLY B 1 109 ? -13.156 18.922 -1.068 1 98.88 109 GLY B N 1
ATOM 2781 C CA . GLY B 1 109 ? -11.969 19.672 -1.434 1 98.88 109 GLY B CA 1
ATOM 2782 C C . GLY B 1 109 ? -10.695 19.109 -0.827 1 98.88 109 GLY B C 1
ATOM 2783 O O . GLY B 1 109 ? -10.719 18.562 0.28 1 98.88 109 GLY B O 1
ATOM 2784 N N . VAL B 1 110 ? -9.617 19.188 -1.563 1 98.94 110 VAL B N 1
ATOM 2785 C CA . VAL B 1 110 ? -8.305 18.781 -1.072 1 98.94 110 VAL B CA 1
ATOM 2786 C C . VAL B 1 110 ? -7.312 19.938 -1.222 1 98.94 110 VAL B C 1
ATOM 2788 O O . VAL B 1 110 ? -7.121 20.453 -2.322 1 98.94 110 VAL B O 1
ATOM 2791 N N . LEU B 1 111 ? -6.758 20.406 -0.127 1 98.88 111 LEU B N 1
ATOM 2792 C CA . LEU B 1 111 ? -5.621 21.312 -0.168 1 98.88 111 LEU B CA 1
ATOM 2793 C C . LEU B 1 111 ? -4.305 20.547 -0.133 1 98.88 111 LEU B C 1
ATOM 2795 O O . LEU B 1 111 ? -4.066 19.766 0.787 1 98.88 111 LEU B O 1
ATOM 2799 N N . ALA B 1 112 ? -3.461 20.766 -1.135 1 98.62 112 ALA B N 1
ATOM 2800 C CA . ALA B 1 112 ? -2.225 19.984 -1.183 1 98.62 112 ALA B CA 1
ATOM 2801 C C . ALA B 1 112 ? -1.135 20.734 -1.944 1 98.62 112 ALA B C 1
ATOM 2803 O O . ALA B 1 112 ? -1.33 21.875 -2.35 1 98.62 112 ALA B O 1
ATOM 2804 N N . THR B 1 113 ? 0.075 20.188 -1.979 1 97.44 113 THR B N 1
ATOM 2805 C CA . THR B 1 113 ? 1.17 20.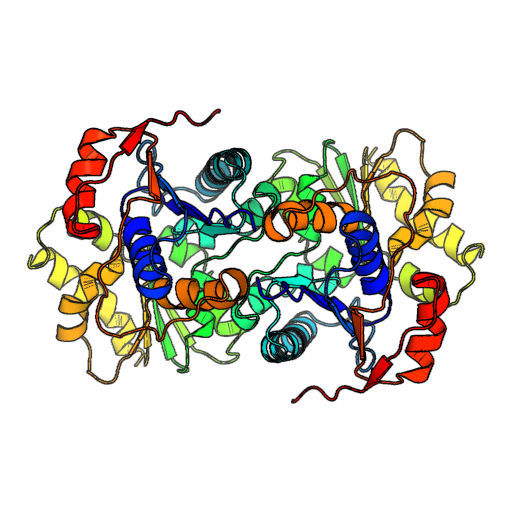75 -2.764 1 97.44 113 THR B CA 1
ATOM 2806 C C . THR B 1 113 ? 0.887 20.609 -4.258 1 97.44 113 THR B C 1
ATOM 2808 O O . THR B 1 113 ? 0.061 19.797 -4.668 1 97.44 113 THR B O 1
ATOM 2811 N N . PRO B 1 114 ? 1.616 21.422 -5.062 1 97.56 114 PRO B N 1
ATOM 2812 C CA . PRO B 1 114 ? 1.424 21.312 -6.512 1 97.56 114 PRO B CA 1
ATOM 2813 C C . PRO B 1 114 ? 1.699 19.922 -7.055 1 97.56 114 PRO B C 1
ATOM 2815 O O . PRO B 1 114 ? 0.921 19.391 -7.859 1 97.56 114 PRO B O 1
ATOM 2818 N N . ALA B 1 115 ? 2.732 19.281 -6.582 1 96.88 115 ALA B N 1
ATOM 2819 C CA . ALA B 1 115 ? 3.078 17.953 -7.062 1 96.88 115 ALA B CA 1
ATOM 2820 C C . ALA B 1 115 ? 1.993 16.938 -6.695 1 96.88 115 ALA B C 1
ATOM 2822 O O . ALA B 1 115 ? 1.63 16.094 -7.512 1 96.88 115 ALA B O 1
ATOM 2823 N N . THR B 1 116 ? 1.455 17.016 -5.488 1 97.75 116 THR B N 1
ATOM 2824 C CA . THR B 1 116 ? 0.394 16.125 -5.051 1 97.75 116 THR B CA 1
ATOM 2825 C C . THR B 1 116 ? -0.865 16.328 -5.891 1 97.75 116 THR B C 1
ATOM 2827 O O . THR B 1 116 ? -1.465 15.352 -6.359 1 97.75 116 THR B O 1
ATOM 2830 N N . VAL B 1 117 ? -1.227 17.562 -6.125 1 98.25 117 VAL B N 1
ATOM 2831 C CA . VAL B 1 117 ? -2.42 17.891 -6.902 1 98.25 117 VAL B CA 1
ATOM 2832 C C . VAL B 1 117 ? -2.248 17.406 -8.336 1 98.25 117 VAL B C 1
ATOM 2834 O O . VAL B 1 117 ? -3.168 16.828 -8.914 1 98.25 117 VAL B O 1
ATOM 2837 N N . ALA B 1 118 ? -1.047 17.656 -8.898 1 97.12 118 ALA B N 1
ATOM 2838 C CA . ALA B 1 118 ? -0.771 17.266 -10.281 1 97.12 118 ALA B CA 1
ATOM 2839 C C . ALA B 1 118 ? -0.913 15.75 -10.453 1 97.12 118 ALA B C 1
ATOM 2841 O O . ALA B 1 118 ? -1.273 15.273 -11.531 1 97.12 118 ALA B O 1
ATOM 2842 N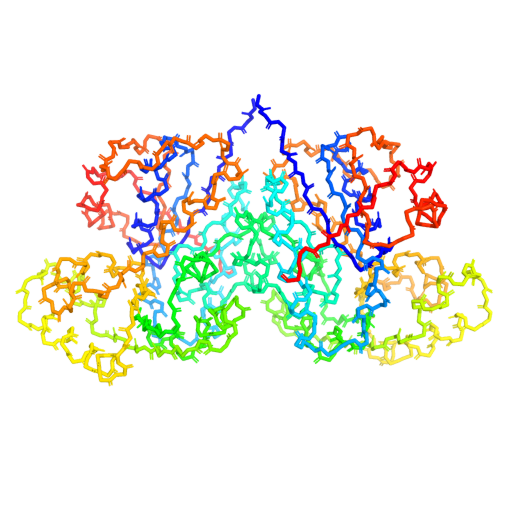 N . SER B 1 119 ? -0.719 14.984 -9.398 1 94.81 119 SER B N 1
ATOM 2843 C CA . SER B 1 119 ? -0.792 13.531 -9.453 1 94.81 119 SER B CA 1
ATOM 2844 C C . SER B 1 119 ? -2.238 13.047 -9.461 1 94.81 119 SER B C 1
ATOM 2846 O O . SER B 1 119 ? -2.512 11.898 -9.812 1 94.81 119 SER B O 1
ATOM 2848 N N . SER B 1 120 ? -3.178 13.828 -8.977 1 96.69 120 SER B N 1
ATOM 2849 C CA . SER B 1 120 ? -4.594 13.508 -8.844 1 96.69 120 SER B CA 1
ATOM 2850 C C . SER B 1 120 ? -4.805 12.328 -7.906 1 96.69 120 SER B C 1
ATOM 2852 O O . SER B 1 120 ? -5.82 11.633 -7.988 1 96.69 120 SER B O 1
ATOM 2854 N N . ALA B 1 121 ? -3.842 12.039 -7.074 1 95.5 121 ALA B N 1
ATOM 2855 C CA . ALA B 1 121 ? -3.863 10.836 -6.25 1 95.5 121 ALA B CA 1
ATOM 2856 C C . ALA B 1 121 ? -5.031 10.867 -5.266 1 95.5 121 ALA B C 1
ATOM 2858 O O . ALA B 1 121 ? -5.672 9.844 -5.023 1 95.5 121 ALA B O 1
ATOM 2859 N N . TYR B 1 122 ? -5.301 12.016 -4.699 1 97.94 122 TYR B N 1
ATOM 2860 C CA . TYR B 1 122 ? -6.406 12.117 -3.754 1 97.94 122 TYR B CA 1
ATOM 2861 C C . TYR B 1 122 ? -7.738 11.875 -4.449 1 97.94 122 TYR B C 1
ATOM 2863 O O . TYR B 1 122 ? -8.594 11.148 -3.93 1 97.94 122 TYR B O 1
ATOM 2871 N N . ARG B 1 123 ? -7.934 12.5 -5.574 1 97.12 123 ARG B N 1
ATOM 2872 C CA . ARG B 1 123 ? -9.164 12.297 -6.332 1 97.12 123 ARG B CA 1
ATOM 2873 C C . ARG B 1 123 ? -9.375 10.82 -6.648 1 97.12 123 ARG B C 1
ATOM 2875 O O . ARG B 1 123 ? -10.453 10.273 -6.41 1 97.12 123 ARG B O 1
ATOM 2882 N N . ALA B 1 124 ? -8.344 10.203 -7.129 1 92.56 124 ALA B N 1
ATOM 2883 C CA . ALA B 1 124 ? -8.422 8.789 -7.492 1 92.56 124 ALA B CA 1
ATOM 2884 C C . ALA B 1 124 ? -8.812 7.934 -6.289 1 92.56 124 ALA B C 1
ATOM 2886 O O . ALA B 1 124 ? -9.68 7.066 -6.391 1 92.56 124 ALA B O 1
ATOM 2887 N N . SER B 1 125 ? -8.188 8.172 -5.195 1 94.5 125 SER B N 1
ATOM 2888 C CA . SER B 1 125 ? -8.422 7.371 -4 1 94.5 125 SER B CA 1
ATOM 2889 C C . SER B 1 125 ? -9.82 7.598 -3.443 1 94.5 125 SER B C 1
ATOM 2891 O O . SER B 1 125 ? -10.523 6.645 -3.105 1 94.5 125 SER B O 1
ATOM 2893 N N . ILE B 1 126 ? -10.242 8.828 -3.352 1 96.62 126 ILE B N 1
ATOM 2894 C CA . ILE B 1 126 ? -11.547 9.164 -2.791 1 96.62 126 ILE B CA 1
ATOM 2895 C C . ILE B 1 126 ? -12.656 8.625 -3.697 1 96.62 126 ILE B C 1
ATOM 2897 O O . ILE B 1 126 ? -13.609 8.008 -3.221 1 96.62 126 ILE B O 1
ATOM 2901 N N . GLU B 1 127 ? -12.492 8.797 -4.965 1 94.06 127 GLU B N 1
ATOM 2902 C CA . GLU B 1 127 ? -13.5 8.305 -5.902 1 94.06 127 GLU B CA 1
ATOM 2903 C C . GLU B 1 127 ? -13.555 6.781 -5.902 1 94.06 127 GLU B C 1
ATOM 2905 O O . GLU B 1 127 ? -14.617 6.195 -6.121 1 94.06 127 GLU B O 1
ATOM 2910 N N . ALA B 1 128 ? -12.445 6.203 -5.672 1 89.12 128 ALA B N 1
ATOM 2911 C CA . ALA B 1 128 ? -12.406 4.746 -5.613 1 89.12 128 ALA B CA 1
ATOM 2912 C C . ALA B 1 128 ? -13.281 4.219 -4.477 1 89.12 128 ALA B C 1
ATOM 2914 O O . ALA B 1 128 ? -13.961 3.201 -4.629 1 89.12 128 ALA B O 1
ATOM 2915 N N . LEU B 1 129 ? -13.281 4.836 -3.375 1 92.44 129 LEU B N 1
ATOM 2916 C CA . LEU B 1 129 ? -14.031 4.398 -2.203 1 92.44 129 LEU B CA 1
ATOM 2917 C C . LEU B 1 129 ? -15.453 4.957 -2.227 1 92.44 129 LEU B C 1
ATOM 2919 O O . LEU B 1 129 ? -16.359 4.371 -1.636 1 92.44 129 LEU B O 1
ATOM 2923 N N . HIS B 1 130 ? -15.508 6.109 -2.887 1 93.12 130 HIS B N 1
ATOM 2924 C CA . HIS B 1 130 ? -16.797 6.805 -2.949 1 93.12 130 HIS B CA 1
ATOM 2925 C C . HIS B 1 130 ? -17.141 7.18 -4.383 1 93.12 130 HIS B C 1
ATOM 2927 O O . HIS B 1 130 ? -17.094 8.352 -4.758 1 93.12 130 HIS B O 1
ATOM 2933 N N . PRO B 1 131 ? -17.625 6.148 -5.129 1 89.75 131 PRO B N 1
ATOM 2934 C CA . PRO B 1 131 ? -17.969 6.445 -6.52 1 89.75 131 PRO B CA 1
ATOM 2935 C C . PRO B 1 131 ? -19.047 7.527 -6.645 1 89.75 131 PRO B C 1
ATOM 2937 O O . PRO B 1 131 ? -20.016 7.531 -5.875 1 89.75 131 PRO B O 1
ATOM 2940 N N . GLY B 1 132 ? -18.828 8.492 -7.516 1 92.44 132 GLY B N 1
ATOM 2941 C CA . GLY B 1 132 ? -19.781 9.562 -7.727 1 92.44 132 GLY B CA 1
ATOM 2942 C C . GLY B 1 132 ? -19.438 10.828 -6.969 1 92.44 132 GLY B C 1
ATOM 2943 O O . GLY B 1 132 ? -20.094 11.859 -7.137 1 92.44 132 GLY B O 1
ATOM 2944 N N . SER B 1 133 ? -18.375 10.766 -6.172 1 96.19 133 SER B N 1
ATOM 2945 C CA . SER B 1 133 ? -17.938 11.953 -5.441 1 96.19 133 SER B CA 1
ATOM 2946 C C . SER B 1 133 ? -17.328 12.992 -6.375 1 96.19 133 SER B C 1
ATOM 2948 O O . SER B 1 133 ? -16.719 12.633 -7.391 1 96.19 133 SER B O 1
ATOM 2950 N N . MET B 1 134 ? -17.578 14.25 -6.047 1 97.94 134 MET B N 1
ATOM 2951 C CA . MET B 1 134 ? -16.859 15.359 -6.664 1 97.94 134 MET B CA 1
ATOM 2952 C C . MET B 1 134 ? -15.641 15.75 -5.824 1 97.94 134 MET B C 1
ATOM 2954 O O . MET B 1 134 ? -15.781 16.094 -4.648 1 97.94 134 MET B O 1
ATOM 2958 N N . VAL B 1 135 ? -14.484 15.68 -6.402 1 98.62 135 VAL B N 1
ATOM 2959 C CA . VAL B 1 135 ? -13.25 15.992 -5.688 1 98.62 135 VAL B CA 1
ATOM 2960 C C . VAL B 1 135 ? -12.523 17.141 -6.391 1 98.62 135 VAL B C 1
ATOM 2962 O O . VAL B 1 135 ? -12.219 17.047 -7.582 1 98.62 135 VAL B O 1
ATOM 2965 N N . ILE B 1 136 ? -12.273 18.203 -5.672 1 98.69 136 ILE B N 1
ATOM 2966 C CA . ILE B 1 136 ? -11.492 19.328 -6.188 1 98.69 136 ILE B CA 1
ATOM 2967 C C . ILE B 1 136 ? -10.164 19.422 -5.445 1 98.69 136 ILE B C 1
ATOM 2969 O O . ILE B 1 136 ? -10.141 19.594 -4.223 1 98.69 136 ILE B O 1
ATOM 2973 N N . GLU B 1 137 ? -9.125 19.266 -6.164 1 98.75 137 GLU B N 1
ATOM 2974 C CA . GLU B 1 137 ? -7.789 19.391 -5.586 1 98.75 137 GLU B CA 1
ATOM 2975 C C . GLU B 1 137 ? -7.191 20.766 -5.875 1 98.75 137 GLU B C 1
ATOM 2977 O O . GLU B 1 137 ? -7.074 21.172 -7.035 1 98.75 137 GLU B O 1
ATOM 2982 N N . GLN B 1 138 ? -6.84 21.453 -4.84 1 98.81 138 GLN B N 1
ATOM 2983 C CA . GLN B 1 138 ? -6.312 22.812 -4.934 1 98.81 138 GLN B CA 1
ATOM 2984 C C . GLN B 1 138 ? -4.848 22.859 -4.52 1 98.81 138 GLN B C 1
ATOM 2986 O O . GLN B 1 138 ? -4.512 22.594 -3.365 1 98.81 138 GLN B O 1
ATOM 2991 N N . ALA B 1 139 ? -4 23.234 -5.52 1 98.5 139 ALA B N 1
ATOM 2992 C CA . ALA B 1 139 ? -2.586 23.438 -5.215 1 98.5 139 ALA B CA 1
ATOM 2993 C C . ALA B 1 139 ? -2.369 24.688 -4.375 1 98.5 139 ALA B C 1
ATOM 2995 O O . ALA B 1 139 ? -2.947 25.734 -4.656 1 98.5 139 ALA B O 1
ATOM 2996 N N . CYS B 1 140 ? -1.591 24.547 -3.35 1 98.25 140 CYS B N 1
ATOM 2997 C CA . CYS B 1 140 ? -1.353 25.656 -2.434 1 98.25 140 CYS B CA 1
ATOM 2998 C C . CYS B 1 140 ? 0.14 25.906 -2.264 1 98.25 140 CYS B C 1
ATOM 3000 O O . CYS B 1 140 ? 0.676 25.766 -1.162 1 98.25 140 CYS B O 1
ATOM 3002 N N . PRO B 1 141 ? 0.82 26.422 -3.244 1 96.88 141 PRO B N 1
ATOM 3003 C CA . PRO B 1 141 ? 2.279 26.547 -3.203 1 96.88 141 PRO B CA 1
ATOM 3004 C C . PRO B 1 141 ? 2.762 27.531 -2.135 1 96.88 141 PRO B C 1
ATOM 3006 O O . PRO B 1 141 ? 3.889 27.406 -1.649 1 96.88 141 PRO B O 1
ATOM 3009 N N . ALA B 1 142 ? 1.961 28.422 -1.63 1 96.69 142 ALA B N 1
ATOM 3010 C CA . ALA B 1 142 ? 2.416 29.469 -0.714 1 96.69 142 ALA B CA 1
ATOM 3011 C C . ALA B 1 142 ? 2.359 29 0.734 1 96.69 142 ALA B C 1
ATOM 3013 O O . ALA B 1 142 ? 2.967 29.609 1.619 1 96.69 142 ALA B O 1
ATOM 3014 N N . PHE B 1 143 ? 1.617 27.922 1.065 1 96.69 143 PHE B N 1
ATOM 3015 C CA . PHE B 1 143 ? 1.306 27.547 2.438 1 96.69 143 PHE B CA 1
ATOM 3016 C C . PHE B 1 143 ? 2.566 27.125 3.18 1 96.69 143 PHE B C 1
ATOM 3018 O O . PHE B 1 143 ? 2.871 27.641 4.25 1 96.69 143 PHE B O 1
ATOM 3025 N N . VAL B 1 144 ? 3.334 26.188 2.568 1 93.94 144 VAL B N 1
ATOM 3026 C CA . VAL B 1 144 ? 4.445 25.594 3.301 1 93.94 144 VAL B CA 1
ATOM 3027 C C . VAL B 1 144 ? 5.477 26.672 3.639 1 93.94 144 VAL B C 1
ATOM 3029 O O . VAL B 1 144 ? 5.859 26.828 4.801 1 93.94 144 VAL B O 1
ATOM 3032 N N . PRO B 1 145 ? 5.883 27.562 2.645 1 92.56 145 PRO B N 1
ATOM 3033 C CA . PRO B 1 145 ? 6.824 28.625 2.998 1 92.56 145 PRO B CA 1
ATOM 3034 C C . PRO B 1 145 ? 6.273 29.578 4.062 1 92.56 145 PRO B C 1
ATOM 3036 O O . PRO B 1 145 ? 7 29.984 4.977 1 92.56 145 PRO B O 1
ATOM 3039 N N . LEU B 1 146 ? 5.055 29.875 4.031 1 94.56 146 LEU B N 1
ATOM 3040 C CA . LEU B 1 146 ? 4.457 30.812 4.98 1 94.56 146 LEU B CA 1
ATOM 3041 C C . LEU B 1 146 ? 4.355 30.188 6.367 1 94.56 146 LEU B C 1
ATOM 3043 O O . LEU B 1 146 ? 4.574 30.859 7.375 1 94.56 146 LEU B O 1
ATOM 3047 N N . ILE B 1 147 ? 4.043 28.875 6.461 1 92.25 147 ILE B N 1
ATOM 3048 C CA . ILE B 1 147 ? 3.98 28.172 7.73 1 92.25 147 ILE B CA 1
ATOM 3049 C C . ILE B 1 147 ? 5.367 28.125 8.367 1 92.25 147 ILE B C 1
ATOM 3051 O O . ILE B 1 147 ? 5.516 28.406 9.562 1 92.25 147 ILE B O 1
ATOM 3055 N N . GLU B 1 148 ? 6.375 27.844 7.578 1 86.44 148 GLU B N 1
ATOM 3056 C CA . GLU B 1 148 ? 7.738 27.672 8.078 1 86.44 148 GLU B CA 1
ATOM 3057 C C . GLU B 1 148 ? 8.344 29.016 8.492 1 86.44 148 GLU B C 1
ATOM 3059 O O . GLU B 1 148 ? 9.32 29.062 9.242 1 86.44 148 GLU B O 1
ATOM 3064 N N . SER B 1 149 ? 7.777 30.094 7.973 1 86.81 149 SER B N 1
ATOM 3065 C CA . SER B 1 149 ? 8.242 31.422 8.391 1 86.81 149 SER B CA 1
ATOM 3066 C C . SER B 1 149 ? 7.879 31.703 9.844 1 86.81 149 SER B C 1
ATOM 3068 O O . SER B 1 149 ? 8.453 32.594 10.469 1 86.81 149 SER B O 1
ATOM 3070 N N . GLY B 1 150 ? 6.848 30.953 10.375 1 84 150 GLY B N 1
ATOM 3071 C CA . GLY B 1 150 ? 6.566 30.984 11.797 1 84 150 GLY B CA 1
ATOM 3072 C C . GLY B 1 150 ? 5.445 31.938 12.164 1 84 150 GLY B C 1
ATOM 3073 O O . GLY B 1 150 ? 4.934 31.906 13.281 1 84 150 GLY B O 1
ATOM 3074 N N . ASP B 1 151 ? 5.047 32.906 11.273 1 86.69 151 ASP B N 1
ATOM 3075 C CA . ASP B 1 151 ? 3.965 33.812 11.586 1 86.69 151 ASP B CA 1
ATOM 3076 C C . ASP B 1 151 ? 2.625 33.312 11.078 1 86.69 151 ASP B C 1
ATOM 3078 O O . ASP B 1 151 ? 2.201 33.656 9.969 1 86.69 151 ASP B O 1
ATOM 3082 N N . MET B 1 152 ? 1.884 32.625 11.977 1 88.94 152 MET B N 1
ATOM 3083 C CA . MET B 1 152 ? 0.635 31.969 11.617 1 88.94 152 MET B CA 1
ATOM 3084 C C . MET B 1 152 ? -0.515 32.969 11.555 1 88.94 152 MET B C 1
ATOM 3086 O O . MET B 1 152 ? -1.607 32.625 11.094 1 88.94 152 MET B O 1
ATOM 3090 N N . ASN B 1 153 ? -0.25 34.188 11.906 1 89.25 153 ASN B N 1
ATOM 3091 C CA . ASN B 1 153 ? -1.274 35.219 11.883 1 89.25 153 ASN B CA 1
ATOM 3092 C C . ASN B 1 153 ? -0.965 36.281 10.836 1 89.25 153 ASN B C 1
ATOM 3094 O O . ASN B 1 153 ? -1.558 37.375 10.852 1 89.25 153 ASN B O 1
ATOM 3098 N N . SER B 1 154 ? -0.12 35.969 9.984 1 92.69 154 SER B N 1
ATOM 3099 C CA . SER B 1 154 ? 0.278 36.938 8.977 1 92.69 154 SER B CA 1
ATOM 3100 C C . SER B 1 154 ? -0.837 37.188 7.965 1 92.69 154 SER B C 1
ATOM 3102 O O . SER B 1 154 ? -1.604 36.281 7.652 1 92.69 154 SER B O 1
ATOM 3104 N N . ASP B 1 155 ? -0.833 38.406 7.465 1 96.06 155 ASP B N 1
ATOM 3105 C CA . ASP B 1 155 ? -1.794 38.781 6.43 1 96.06 155 ASP B CA 1
ATOM 3106 C C . ASP B 1 155 ? -1.562 38 5.148 1 96.06 155 ASP B C 1
ATOM 3108 O O . ASP B 1 155 ? -2.514 37.656 4.445 1 96.06 155 ASP B O 1
ATOM 3112 N N . ASP B 1 156 ? -0.358 37.719 4.914 1 96.88 156 ASP B N 1
ATOM 3113 C CA . ASP B 1 156 ? -0.018 36.969 3.709 1 96.88 156 ASP B CA 1
ATOM 3114 C C . ASP B 1 156 ? -0.607 35.562 3.76 1 96.88 156 ASP B C 1
ATOM 3116 O O . ASP B 1 156 ? -1.143 35.062 2.764 1 96.88 156 ASP B O 1
ATOM 3120 N N . LEU B 1 157 ? -0.528 34.938 4.887 1 97.31 157 LEU B N 1
ATOM 3121 C CA . LEU B 1 157 ? -1.079 33.625 5.066 1 97.31 157 LEU B CA 1
ATOM 3122 C C . LEU B 1 157 ? -2.6 33.625 4.938 1 97.31 157 LEU B C 1
ATOM 3124 O O . LEU B 1 157 ? -3.18 32.781 4.27 1 97.31 157 LEU B O 1
ATOM 3128 N N . ARG B 1 158 ? -3.207 34.562 5.535 1 97.81 158 ARG B N 1
ATOM 3129 C CA . ARG B 1 158 ? -4.66 34.688 5.461 1 97.81 158 ARG B CA 1
ATOM 3130 C C . ARG B 1 158 ? -5.121 34.938 4.027 1 97.81 158 ARG B C 1
ATOM 3132 O O . ARG B 1 158 ? -6.086 34.312 3.572 1 97.81 158 ARG B O 1
ATOM 3139 N N . ARG B 1 159 ? -4.43 35.812 3.33 1 98.19 159 ARG B N 1
ATOM 3140 C CA . ARG B 1 159 ? -4.766 36.094 1.939 1 98.19 159 ARG B CA 1
ATOM 3141 C C . ARG B 1 159 ? -4.609 34.875 1.065 1 98.19 159 ARG B C 1
ATOM 3143 O O . ARG B 1 159 ? -5.465 34.594 0.223 1 98.19 159 ARG B O 1
ATOM 3150 N N . ALA B 1 160 ? -3.555 34.188 1.269 1 98.31 160 ALA B N 1
ATOM 3151 C CA . ALA B 1 160 ? -3.34 32.938 0.513 1 98.31 160 ALA B CA 1
ATOM 3152 C C . ALA B 1 160 ? -4.445 31.922 0.795 1 98.31 160 ALA B C 1
ATOM 3154 O O . ALA B 1 160 ? -4.977 31.312 -0.129 1 98.31 160 ALA B O 1
ATOM 3155 N N . ALA B 1 161 ? -4.77 31.75 2.047 1 98.62 161 ALA B N 1
ATOM 3156 C CA . ALA B 1 161 ? -5.809 30.812 2.443 1 98.62 161 ALA B CA 1
ATOM 3157 C C . ALA B 1 161 ? -7.145 31.156 1.792 1 98.62 161 ALA B C 1
ATOM 3159 O O . ALA B 1 161 ? -7.832 30.297 1.256 1 98.62 161 ALA B O 1
ATOM 3160 N N . GLN B 1 162 ? -7.469 32.438 1.834 1 98.44 162 GLN B N 1
ATOM 3161 C CA . GLN B 1 162 ? -8.719 32.875 1.227 1 98.44 162 GLN B CA 1
ATOM 3162 C C . GLN B 1 162 ? -8.742 32.562 -0.269 1 98.44 162 GLN B C 1
ATOM 3164 O O . GLN B 1 162 ? -9.742 32.062 -0.789 1 98.44 162 GLN B O 1
ATOM 3169 N N . ALA B 1 163 ? -7.66 32.875 -0.894 1 98.62 163 ALA B N 1
ATOM 3170 C CA . ALA B 1 163 ? -7.566 32.656 -2.334 1 98.62 163 ALA B CA 1
ATOM 3171 C C . ALA B 1 163 ? -7.699 31.172 -2.668 1 98.62 163 ALA B C 1
ATOM 3173 O O . ALA B 1 163 ? -8.383 30.812 -3.625 1 98.62 163 ALA B O 1
ATOM 3174 N N . TYR B 1 164 ? -7.059 30.297 -1.896 1 98.75 164 TYR B N 1
ATOM 3175 C CA . TYR B 1 164 ? -7.062 28.859 -2.16 1 98.75 164 TYR B CA 1
ATOM 3176 C C . TYR B 1 164 ? -8.414 28.234 -1.822 1 98.75 164 TYR B C 1
ATOM 3178 O O . TYR B 1 164 ? -8.82 27.25 -2.426 1 98.75 164 TYR B O 1
ATOM 3186 N N . LEU B 1 165 ? -9.117 28.844 -0.917 1 98.69 165 LEU B N 1
ATOM 3187 C CA . LEU B 1 165 ? -10.398 28.297 -0.483 1 98.69 165 LEU B CA 1
ATOM 3188 C C . LEU B 1 165 ? -11.523 28.734 -1.428 1 98.69 165 LEU B C 1
ATOM 3190 O O . LEU B 1 165 ? -12.57 28.094 -1.483 1 98.69 165 LEU B O 1
ATOM 3194 N N . GLU B 1 166 ? -11.336 29.797 -2.145 1 98.44 166 GLU B N 1
ATOM 3195 C CA . GLU B 1 166 ? -12.375 30.391 -2.973 1 98.44 166 GLU B CA 1
ATOM 3196 C C . GLU B 1 166 ? -12.969 29.359 -3.938 1 98.44 166 GLU B C 1
ATOM 3198 O O . GLU B 1 166 ? -14.188 29.188 -3.979 1 98.44 166 GLU B O 1
ATOM 3203 N N . PRO B 1 167 ? -12.141 28.656 -4.73 1 98.44 167 PRO B N 1
ATOM 3204 C CA . PRO B 1 167 ? -12.719 27.688 -5.66 1 98.44 167 PRO B CA 1
ATOM 3205 C C . PRO B 1 167 ? -13.438 26.547 -4.949 1 98.44 167 PRO B C 1
ATOM 3207 O O . PRO B 1 167 ? -14.406 25.984 -5.48 1 98.44 167 PRO B O 1
ATOM 3210 N N . LEU B 1 168 ? -12.992 26.156 -3.807 1 98.62 168 LEU B N 1
ATOM 3211 C CA . LEU B 1 168 ? -13.633 25.094 -3.045 1 98.62 168 LEU B CA 1
ATOM 3212 C C . LEU B 1 168 ? -15 25.531 -2.533 1 98.62 168 LEU B C 1
ATOM 3214 O O . LEU B 1 168 ? -15.969 24.781 -2.607 1 98.62 168 LEU B O 1
ATOM 3218 N N . LEU B 1 169 ? -15.023 26.75 -2.029 1 98.06 169 LEU B N 1
ATOM 3219 C CA . LEU B 1 169 ? -16.281 27.297 -1.524 1 98.06 169 LEU B CA 1
ATOM 3220 C C . LEU B 1 169 ? -17.281 27.5 -2.66 1 98.06 169 LEU B C 1
ATOM 3222 O O . LEU B 1 169 ? -18.469 27.25 -2.502 1 98.06 169 LEU B O 1
ATOM 3226 N N . ALA B 1 170 ? -16.781 27.984 -3.801 1 98.19 170 ALA B N 1
ATOM 3227 C CA . ALA B 1 170 ? -17.625 28.172 -4.977 1 98.19 170 ALA B CA 1
ATOM 3228 C C . ALA B 1 170 ? -18.25 26.859 -5.422 1 98.19 170 ALA B C 1
ATOM 3230 O O . ALA B 1 170 ? -19.375 26.844 -5.926 1 98.19 170 ALA B O 1
ATOM 3231 N N . ALA B 1 171 ? -17.609 25.75 -5.121 1 98.06 171 ALA B N 1
ATOM 3232 C CA . ALA B 1 171 ? -18.094 24.438 -5.512 1 98.06 171 ALA B CA 1
ATOM 3233 C C . ALA B 1 171 ? -18.938 23.797 -4.402 1 98.06 171 ALA B C 1
ATOM 3235 O O . ALA B 1 171 ? -19.375 22.656 -4.527 1 98.06 171 ALA B O 1
ATOM 3236 N N . SER B 1 172 ? -19.094 24.438 -3.301 1 98.12 172 SER B N 1
ATOM 3237 C CA . SER B 1 172 ? -19.906 24 -2.168 1 98.12 172 SER B CA 1
ATOM 3238 C C . SER B 1 172 ? -19.406 22.688 -1.591 1 98.12 172 SER B C 1
ATOM 3240 O O . SER B 1 172 ? -20.172 21.766 -1.356 1 98.12 172 SER B O 1
ATOM 3242 N N . VAL B 1 173 ? -18.109 22.609 -1.428 1 98.31 173 VAL B N 1
ATOM 3243 C CA . VAL B 1 173 ? -17.562 21.406 -0.819 1 98.31 173 VAL B CA 1
ATOM 3244 C C . VAL B 1 173 ? -18.078 21.266 0.612 1 98.31 173 VAL B C 1
ATOM 3246 O O . VAL B 1 173 ? -18.344 22.266 1.277 1 98.31 173 VAL B O 1
ATOM 3249 N N . GLU B 1 174 ? -18.156 20.031 1.047 1 98.69 174 GLU B N 1
ATOM 3250 C CA . GLU B 1 174 ? -18.688 19.703 2.369 1 98.69 174 GLU B CA 1
ATOM 3251 C C . GLU B 1 174 ? -17.562 19.281 3.318 1 98.69 174 GLU B C 1
ATOM 3253 O O . GLU B 1 174 ? -17.75 19.281 4.539 1 98.69 174 GLU B O 1
ATOM 3258 N N . SER B 1 175 ? -16.5 18.844 2.768 1 98.69 175 SER B N 1
ATOM 3259 C CA . SER B 1 175 ? -15.305 18.484 3.527 1 98.69 175 SER B CA 1
ATOM 3260 C C . SER B 1 175 ? -14.031 18.922 2.809 1 98.69 175 SER B C 1
ATOM 3262 O O . SER B 1 175 ? -14.023 19.062 1.583 1 98.69 175 SER B O 1
ATOM 3264 N N . ILE B 1 176 ? -13.039 19.25 3.596 1 98.88 176 ILE B N 1
ATOM 3265 C CA . ILE B 1 176 ? -11.734 19.625 3.066 1 98.88 176 ILE B CA 1
ATOM 3266 C C . ILE B 1 176 ? -10.648 18.75 3.682 1 98.88 176 ILE B C 1
ATOM 3268 O O . ILE B 1 176 ? -10.516 18.672 4.906 1 98.88 176 ILE B O 1
ATOM 3272 N N . VAL B 1 177 ? -9.898 18.031 2.842 1 98.88 177 VAL B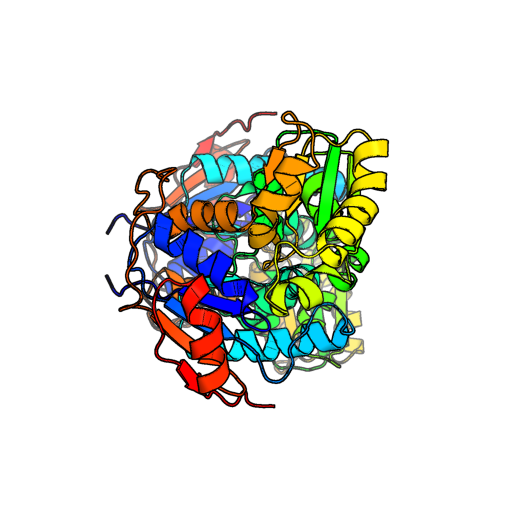 N 1
ATOM 3273 C CA . VAL B 1 177 ? -8.773 17.203 3.262 1 98.88 177 VAL B CA 1
ATOM 3274 C C . VAL B 1 177 ? -7.5 18.047 3.307 1 98.88 177 VAL B C 1
ATOM 3276 O O . VAL B 1 177 ? -7.203 18.781 2.365 1 98.88 177 VAL B O 1
ATOM 3279 N N . LEU B 1 178 ? -6.809 17.953 4.418 1 98.88 178 LEU B N 1
ATOM 3280 C CA . LEU B 1 178 ? -5.488 18.562 4.531 1 98.88 178 LEU B CA 1
ATOM 3281 C C . LEU B 1 178 ? -4.422 17.672 3.902 1 98.88 178 LEU B C 1
ATOM 3283 O O . LEU B 1 178 ? -3.824 16.828 4.582 1 98.88 178 LEU B O 1
ATOM 3287 N N . GLY B 1 179 ? -4.117 17.922 2.625 1 98.69 179 GLY B N 1
ATOM 3288 C CA . GLY B 1 179 ? -3.279 17.047 1.826 1 98.69 179 GLY B CA 1
ATOM 3289 C C . GLY B 1 179 ? -1.805 17.391 1.902 1 98.69 179 GLY B C 1
ATOM 3290 O O . GLY B 1 179 ? -1.062 17.188 0.939 1 98.69 179 GLY B O 1
ATOM 3291 N N . CYS B 1 180 ? -1.418 18 2.9 1 98.19 180 CYS B N 1
ATOM 3292 C CA . CYS B 1 180 ? -0.033 18.281 3.262 1 98.19 180 CYS B CA 1
ATOM 3293 C C . CYS B 1 180 ? 0.167 18.188 4.77 1 98.19 180 CYS B C 1
ATOM 3295 O O . CYS B 1 180 ? -0.681 18.641 5.543 1 98.19 180 CYS B O 1
ATOM 3297 N N . THR B 1 181 ? 1.281 17.625 5.133 1 97.5 181 THR B N 1
ATOM 3298 C CA . THR B 1 181 ? 1.504 17.312 6.539 1 97.5 181 THR B CA 1
ATOM 3299 C C . THR B 1 181 ? 1.699 18.578 7.359 1 97.5 181 THR B C 1
ATOM 3301 O O . THR B 1 181 ? 1.539 18.562 8.578 1 97.5 181 THR B O 1
ATOM 3304 N N . HIS B 1 182 ? 1.973 19.719 6.762 1 96.19 182 HIS B N 1
ATOM 3305 C CA . HIS B 1 182 ? 2.076 21 7.453 1 96.19 182 HIS B CA 1
ATOM 3306 C C . HIS B 1 182 ? 0.696 21.594 7.738 1 96.19 182 HIS B C 1
ATOM 3308 O O . HIS B 1 182 ? 0.55 22.453 8.609 1 96.19 182 HIS B O 1
ATOM 3314 N N . TYR B 1 183 ? -0.265 21.203 7.062 1 97.75 183 TYR B N 1
AT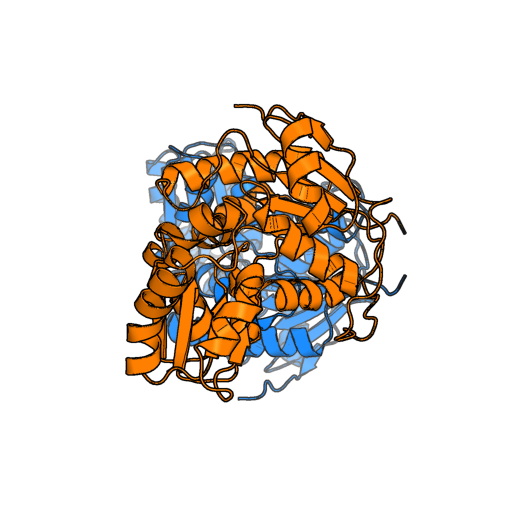OM 3315 C CA . TYR B 1 183 ? -1.502 21.969 6.93 1 97.75 183 TYR B CA 1
ATOM 3316 C C . TYR B 1 183 ? -2.363 21.828 8.18 1 97.75 183 TYR B C 1
ATOM 3318 O O . TYR B 1 183 ? -3.219 22.672 8.453 1 97.75 183 TYR B O 1
ATOM 3326 N N . PRO B 1 184 ? -2.217 20.75 8.969 1 96.75 184 PRO B N 1
ATOM 3327 C CA . PRO B 1 184 ? -2.936 20.75 10.25 1 96.75 184 PRO B CA 1
ATOM 3328 C C . PRO B 1 184 ? -2.645 21.984 11.094 1 96.75 184 PRO B C 1
ATOM 3330 O O . PRO B 1 184 ? -3.494 22.422 11.883 1 96.75 184 PRO B O 1
ATOM 3333 N N . LEU B 1 185 ? -1.546 22.594 10.906 1 94.25 185 LEU B N 1
ATOM 3334 C CA . LEU B 1 185 ? -1.182 23.797 11.648 1 94.25 185 LEU B CA 1
ATOM 3335 C C . LEU B 1 185 ? -2.049 24.969 11.227 1 94.25 185 LEU B C 1
ATOM 3337 O O . LEU B 1 185 ? -2.104 25.984 11.922 1 94.25 185 LEU B O 1
ATOM 3341 N N . LEU B 1 186 ? -2.723 24.844 10.117 1 96.94 186 LEU B N 1
ATOM 3342 C CA . LEU B 1 186 ? -3.529 25.938 9.578 1 96.94 186 LEU B CA 1
ATOM 3343 C C . LEU B 1 186 ? -4.973 25.828 10.055 1 96.94 186 LEU B C 1
ATOM 3345 O O . LEU B 1 186 ? -5.793 26.703 9.758 1 96.94 186 LEU B O 1
ATOM 3349 N N . VAL B 1 187 ? -5.312 24.797 10.797 1 97 187 VAL B N 1
ATOM 3350 C CA . VAL B 1 187 ? -6.699 24.516 11.148 1 97 187 VAL B CA 1
ATOM 3351 C C . VAL B 1 187 ? -7.312 25.719 11.852 1 97 187 VAL B C 1
ATOM 3353 O O . VAL B 1 187 ? -8.43 26.125 11.531 1 97 187 VAL B O 1
ATOM 3356 N N . PRO B 1 188 ? -6.637 26.438 12.812 1 95.88 188 PRO B N 1
ATOM 3357 C CA . PRO B 1 188 ? -7.246 27.609 13.445 1 95.88 188 PRO B CA 1
ATOM 3358 C C . PRO B 1 188 ? -7.613 28.688 12.438 1 95.88 188 PRO B C 1
ATOM 3360 O O . PRO B 1 188 ? -8.695 29.281 12.516 1 95.88 188 PRO B O 1
ATOM 3363 N N . LEU B 1 189 ? -6.758 28.938 11.516 1 97.25 189 LEU B N 1
ATOM 3364 C CA . LEU B 1 189 ? -7.02 29.938 10.484 1 97.25 189 LEU B CA 1
ATOM 3365 C C . LEU B 1 189 ? -8.148 29.484 9.562 1 97.25 189 LEU B C 1
ATOM 3367 O O . LEU B 1 189 ? -9.055 30.266 9.25 1 97.25 189 LEU B O 1
ATOM 3371 N N . LEU B 1 190 ? -8.094 28.203 9.109 1 98.12 190 LEU B N 1
ATOM 3372 C CA . LEU B 1 190 ? -9.094 27.672 8.195 1 98.12 190 LEU B CA 1
ATOM 3373 C C . LEU B 1 190 ? -10.484 27.703 8.82 1 98.12 190 LEU B C 1
ATOM 3375 O O . LEU B 1 190 ? -11.469 28 8.141 1 98.12 190 LEU B O 1
ATOM 3379 N N . ARG B 1 191 ? -10.578 27.438 10.094 1 97.69 191 ARG B N 1
ATOM 3380 C CA . ARG B 1 191 ? -11.859 27.406 10.789 1 97.69 191 ARG B CA 1
ATOM 3381 C C . ARG B 1 191 ? -12.477 28.797 10.844 1 97.69 191 ARG B C 1
ATOM 3383 O O . ARG B 1 191 ? -13.703 28.938 10.898 1 97.69 191 ARG B O 1
ATOM 3390 N N . GLN B 1 192 ? -11.695 29.844 10.781 1 96.94 192 GLN B N 1
ATOM 3391 C CA . GLN B 1 192 ? -12.195 31.219 10.727 1 96.94 192 GLN B CA 1
ATOM 3392 C C . GLN B 1 192 ? -12.766 31.547 9.352 1 96.94 192 GLN B C 1
ATOM 3394 O O . GLN B 1 192 ? -13.641 32.406 9.227 1 96.94 192 GLN B O 1
ATOM 3399 N N . LEU B 1 193 ? -12.273 30.906 8.383 1 97.75 193 LEU B N 1
ATOM 3400 C CA . LEU B 1 193 ? -12.57 31.281 7.012 1 97.75 193 LEU B CA 1
ATOM 3401 C C . LEU B 1 193 ? -13.664 30.391 6.426 1 97.75 193 LEU B C 1
ATOM 3403 O O . LEU B 1 193 ? -14.312 30.75 5.445 1 97.75 193 LEU B O 1
ATOM 3407 N N . LEU B 1 194 ? -13.852 29.203 7.047 1 98.25 194 LEU B N 1
ATOM 3408 C CA . LEU B 1 194 ? -14.781 28.219 6.512 1 98.25 194 LEU B CA 1
ATOM 3409 C C . LEU B 1 194 ? -16.094 28.219 7.293 1 98.25 194 LEU B C 1
ATOM 3411 O O . LEU B 1 194 ? -16.094 28.438 8.508 1 98.25 194 LEU B O 1
ATOM 3415 N N . PRO B 1 195 ? -17.219 27.953 6.535 1 97.5 195 PRO B N 1
ATOM 3416 C CA . PRO B 1 195 ? -18.453 27.672 7.285 1 97.5 195 PRO B CA 1
ATOM 3417 C C . PRO B 1 195 ? -18.281 26.516 8.273 1 97.5 195 PRO B C 1
ATOM 3419 O O . PRO B 1 195 ? -17.562 25.562 7.992 1 97.5 195 PRO B O 1
ATOM 3422 N N . GLU B 1 196 ? -19.016 26.531 9.336 1 96.38 196 GLU B N 1
ATOM 3423 C CA . GLU B 1 196 ? -18.953 25.516 10.391 1 96.38 196 GLU B CA 1
ATOM 3424 C C . GLU B 1 196 ? -19.344 24.141 9.859 1 96.38 196 GLU B C 1
ATOM 3426 O O . GLU B 1 196 ? -18.891 23.125 10.383 1 96.38 196 GLU B O 1
ATOM 3431 N N . SER B 1 197 ? -20.047 24.156 8.828 1 97 197 SER B N 1
ATOM 3432 C CA . SER B 1 197 ? -20.594 22.906 8.297 1 97 197 SER B CA 1
ATOM 3433 C C . SER B 1 197 ? -19.531 22.141 7.504 1 97 197 SER B C 1
ATOM 3435 O O . SER B 1 197 ? -19.688 20.953 7.25 1 97 197 SER B O 1
ATOM 3437 N N . VAL B 1 198 ? -18.5 22.844 7.121 1 98.38 198 VAL B N 1
ATOM 3438 C CA . VAL B 1 198 ? -17.469 22.172 6.328 1 98.38 198 VAL B CA 1
ATOM 3439 C C . VAL B 1 198 ? -16.562 21.359 7.246 1 98.38 198 VAL B C 1
ATOM 3441 O O . VAL B 1 198 ? -15.945 21.906 8.164 1 98.38 198 VAL B O 1
ATOM 3444 N N . GLN B 1 199 ? -16.453 20.094 7 1 98.38 199 GLN B N 1
ATOM 3445 C CA . GLN B 1 199 ? -15.602 19.203 7.793 1 98.38 199 GLN B CA 1
ATOM 3446 C C . GLN B 1 199 ? -14.148 19.281 7.324 1 98.38 199 GLN B C 1
ATOM 3448 O O . GLN B 1 199 ? -13.883 19.312 6.121 1 98.38 199 GLN B O 1
ATOM 3453 N N . ILE B 1 200 ? -13.234 19.391 8.273 1 98.62 200 ILE B N 1
ATOM 3454 C CA . ILE B 1 200 ? -11.812 19.328 7.957 1 98.62 200 ILE B CA 1
ATOM 3455 C C . ILE B 1 200 ? -11.266 17.953 8.297 1 98.62 200 ILE B C 1
ATOM 3457 O O . ILE B 1 200 ? -11.484 17.438 9.398 1 98.62 200 ILE B O 1
ATOM 3461 N N . ILE B 1 201 ? -10.602 17.312 7.355 1 98.62 201 ILE B N 1
ATOM 3462 C CA . ILE B 1 201 ? -10.086 15.961 7.508 1 98.62 201 ILE B CA 1
ATOM 3463 C C . ILE B 1 201 ? -8.562 15.992 7.578 1 98.62 201 ILE B C 1
ATOM 3465 O O . ILE B 1 201 ? -7.902 16.469 6.656 1 98.62 201 ILE B O 1
ATOM 3469 N N . ASP B 1 202 ? -8.055 15.531 8.664 1 98.44 202 ASP B N 1
ATOM 3470 C CA . ASP B 1 202 ? -6.625 15.344 8.859 1 98.44 202 ASP B CA 1
ATOM 3471 C C . ASP B 1 202 ? -6.223 13.891 8.609 1 98.44 202 ASP B C 1
ATOM 3473 O O . ASP B 1 202 ? -6.492 13.016 9.43 1 98.44 202 ASP B O 1
ATOM 3477 N N . PRO B 1 203 ? -5.5 13.641 7.512 1 98.38 203 PRO B N 1
ATOM 3478 C CA . PRO B 1 203 ? -5.145 12.258 7.168 1 98.38 203 PRO B CA 1
ATOM 3479 C C . PRO B 1 203 ? -4.371 11.555 8.281 1 98.38 203 PRO B C 1
ATOM 3481 O O . PRO B 1 203 ? -4.453 10.328 8.414 1 98.38 203 PRO B O 1
ATOM 3484 N N . ALA B 1 204 ? -3.645 12.305 9.094 1 98.06 204 ALA B N 1
ATOM 3485 C CA . ALA B 1 204 ? -2.846 11.719 10.164 1 98.06 204 ALA B CA 1
ATOM 3486 C C . ALA B 1 204 ? -3.729 10.969 11.164 1 98.06 204 ALA B C 1
ATOM 3488 O O . ALA B 1 204 ? -3.312 9.953 11.727 1 98.06 204 ALA B O 1
ATOM 3489 N N . ILE B 1 205 ? -4.926 11.43 11.375 1 96.56 205 ILE B N 1
ATOM 3490 C CA . ILE B 1 205 ? -5.875 10.766 12.258 1 96.56 205 ILE B CA 1
ATOM 3491 C C . ILE B 1 205 ? -6.234 9.391 11.688 1 96.56 205 ILE B C 1
ATOM 3493 O O . ILE B 1 205 ? -6.312 8.406 12.422 1 96.56 205 ILE B O 1
ATOM 3497 N N . GLY B 1 206 ? -6.457 9.367 10.352 1 96.5 206 GLY B N 1
ATOM 3498 C CA . GLY B 1 206 ? -6.73 8.102 9.68 1 96.5 206 GLY B CA 1
ATOM 3499 C C . GLY B 1 206 ? -5.598 7.102 9.797 1 96.5 206 GLY B C 1
ATOM 3500 O O . GLY B 1 206 ? -5.828 5.914 10.031 1 96.5 206 GLY B O 1
ATOM 3501 N N . VAL B 1 207 ? -4.395 7.574 9.633 1 97.5 207 VAL B N 1
ATOM 3502 C CA . VAL B 1 207 ? -3.215 6.723 9.75 1 97.5 207 VAL B CA 1
ATOM 3503 C C . VAL B 1 207 ? -3.139 6.141 11.164 1 97.5 207 VAL B C 1
ATOM 3505 O O . VAL B 1 207 ? -2.918 4.938 11.328 1 97.5 207 VAL B O 1
ATOM 3508 N N . ALA B 1 208 ? -3.332 7.012 12.188 1 95.56 208 ALA B N 1
ATOM 3509 C CA . ALA B 1 208 ? -3.309 6.547 13.578 1 95.56 208 ALA B CA 1
ATOM 3510 C C . ALA B 1 208 ? -4.355 5.461 13.805 1 95.56 208 ALA B C 1
ATOM 3512 O O . ALA B 1 208 ? -4.086 4.465 14.484 1 95.56 208 ALA B O 1
ATOM 3513 N N . ARG B 1 209 ? -5.504 5.625 13.203 1 94.06 209 ARG B N 1
ATOM 3514 C CA . ARG B 1 209 ? -6.57 4.641 13.344 1 94.06 209 ARG B CA 1
ATOM 3515 C C . ARG B 1 209 ? -6.188 3.324 12.672 1 94.06 209 ARG B C 1
ATOM 3517 O O . ARG B 1 209 ? -6.449 2.248 13.211 1 94.06 209 ARG B O 1
ATOM 3524 N N . GLN B 1 210 ? -5.641 3.41 11.5 1 94.62 210 GLN B N 1
ATOM 3525 C CA . GLN B 1 210 ? -5.25 2.201 10.789 1 94.62 210 GLN B CA 1
ATOM 3526 C C . GLN B 1 210 ? -4.199 1.414 11.562 1 94.62 210 GLN B C 1
ATOM 3528 O O . GLN B 1 210 ? -4.176 0.183 11.516 1 94.62 210 GLN B O 1
ATOM 3533 N N . LEU B 1 211 ? -3.402 2.111 12.289 1 94.06 211 LEU B N 1
ATOM 3534 C CA . LEU B 1 211 ? -2.346 1.468 13.055 1 94.06 211 LEU B CA 1
ATOM 3535 C C . LEU B 1 211 ? -2.922 0.735 14.266 1 94.06 211 LEU B C 1
ATOM 3537 O O . LEU B 1 211 ? -2.23 -0.066 14.898 1 94.06 211 LEU B O 1
ATOM 3541 N N . ASP B 1 212 ? -4.223 0.958 14.625 1 92.69 212 ASP B N 1
ATOM 3542 C CA . ASP B 1 212 ? -4.883 0.158 15.656 1 92.69 212 ASP B CA 1
ATOM 3543 C C . ASP B 1 212 ? -4.762 -1.333 15.352 1 92.69 212 ASP B C 1
ATOM 3545 O O . ASP B 1 212 ? -4.629 -2.148 16.266 1 92.69 212 ASP B O 1
ATOM 3549 N N . ALA B 1 213 ? -4.852 -1.646 14.086 1 90.62 213 ALA B N 1
ATOM 3550 C CA . ALA B 1 213 ? -4.902 -3.039 13.648 1 90.62 213 ALA B CA 1
ATOM 3551 C C . ALA B 1 213 ? -3.594 -3.76 13.961 1 90.62 213 ALA B C 1
ATOM 3553 O O . ALA B 1 213 ? -3.588 -4.965 14.227 1 90.62 213 ALA B O 1
ATOM 3554 N N . VAL B 1 214 ? -2.531 -3.018 14.008 1 88.06 214 VAL B N 1
ATOM 3555 C CA . VAL B 1 214 ? -1.226 -3.648 14.164 1 88.06 214 VAL B CA 1
ATOM 3556 C C . VAL B 1 214 ? -0.742 -3.477 15.602 1 88.06 214 VAL B C 1
ATOM 3558 O O . VAL B 1 214 ? -0.065 -4.355 16.141 1 88.06 214 VAL B O 1
ATOM 3561 N N . LEU B 1 215 ? -1.053 -2.336 16.219 1 86.06 215 LEU B N 1
ATOM 3562 C CA . LEU B 1 215 ? -0.5 -2.004 17.531 1 86.06 215 LEU B CA 1
ATOM 3563 C C . LEU B 1 215 ? -1.428 -2.473 18.656 1 86.06 215 LEU B C 1
ATOM 3565 O O . LEU B 1 215 ? -1.01 -2.584 19.797 1 86.06 215 LEU B O 1
ATOM 3569 N N . ARG B 1 216 ? -2.666 -3.172 18.375 1 67.94 216 ARG B N 1
ATOM 3570 C CA . ARG B 1 216 ? -3.668 -3.775 19.25 1 67.94 216 ARG B CA 1
ATOM 3571 C C . ARG B 1 216 ? -4.004 -2.855 20.422 1 67.94 216 ARG B C 1
ATOM 3573 O O . ARG B 1 216 ? -4.52 -3.307 21.438 1 67.94 216 ARG B O 1
ATOM 3580 N N . SER B 1 217 ? -3.434 -1.732 20.656 1 60 217 SER B N 1
ATOM 3581 C CA . SER B 1 217 ? -3.68 -0.938 21.859 1 60 217 SER B CA 1
ATOM 3582 C C . SER B 1 217 ? -4.617 0.229 21.562 1 60 217 SER B C 1
ATOM 3584 O O . SER B 1 217 ? -4.164 1.354 21.344 1 60 217 SER B O 1
ATOM 3586 N N . PRO B 1 218 ? -5.938 -0.112 21.062 1 56.78 218 PRO B N 1
ATOM 3587 C CA . PRO B 1 218 ? -6.688 1.113 20.766 1 56.78 218 PRO B CA 1
ATOM 3588 C C . PRO B 1 218 ? -7.039 1.901 22.031 1 56.78 218 PRO B C 1
ATOM 3590 O O . PRO B 1 218 ? -7.48 1.319 23.016 1 56.78 218 PRO B O 1
ATOM 3593 N N . GLY B 1 219 ? -6.254 2.756 22.641 1 52.16 219 GLY B N 1
ATOM 3594 C CA . GLY B 1 219 ? -7.016 3.584 23.562 1 52.16 219 GLY B CA 1
ATOM 3595 C C . GLY B 1 219 ? -7.938 4.562 22.859 1 52.16 219 GLY B C 1
ATOM 3596 O O . GLY B 1 219 ? -7.941 4.652 21.625 1 52.16 219 GLY B O 1
ATOM 3597 N N . PRO B 1 220 ? -9.148 4.871 23.422 1 50.38 220 PRO B N 1
ATOM 3598 C CA . PRO B 1 220 ? -10.039 5.883 22.844 1 50.38 220 PRO B CA 1
ATOM 3599 C C . PRO B 1 220 ? -9.289 7.094 22.297 1 50.38 220 PRO B C 1
ATOM 3601 O O . PRO B 1 220 ? -8.25 7.473 22.844 1 50.38 220 PRO B O 1
ATOM 3604 N N . ILE B 1 221 ? -9.375 7.367 21 1 49.69 221 ILE B N 1
ATOM 3605 C CA . ILE B 1 221 ? -8.812 8.617 20.5 1 49.69 221 ILE B CA 1
ATOM 3606 C C . ILE B 1 221 ? -9.312 9.781 21.359 1 49.69 221 ILE B C 1
ATOM 3608 O O . ILE B 1 221 ? -10.516 10.008 21.469 1 49.69 221 ILE B O 1
ATOM 3612 N N . SER B 1 222 ? -8.727 10.117 22.359 1 46.72 222 SER B N 1
ATOM 3613 C CA . SER B 1 222 ? -9.148 11.305 23.094 1 46.72 222 SER B CA 1
ATOM 3614 C C . SER B 1 222 ? -8.938 12.57 22.281 1 46.72 222 SER B C 1
ATOM 3616 O O . SER B 1 222 ? -7.926 12.719 21.594 1 46.72 222 SER B O 1
ATOM 3618 N N . ALA B 1 223 ? -10.039 13.156 22.016 1 48.56 223 ALA B N 1
ATOM 3619 C CA . ALA B 1 223 ? -9.984 14.477 21.391 1 48.56 223 ALA B CA 1
ATOM 3620 C C . ALA B 1 223 ? -8.922 15.352 22.062 1 48.56 223 ALA B C 1
ATOM 3622 O O . ALA B 1 223 ? -8.461 16.328 21.469 1 48.56 223 ALA B O 1
ATOM 3623 N N . VAL B 1 224 ? -8.656 14.977 23.312 1 50.16 224 VAL B N 1
ATOM 3624 C CA . VAL B 1 224 ? -7.727 15.859 24.016 1 50.16 224 VAL B CA 1
ATOM 3625 C C . VAL B 1 224 ? -6.305 15.328 23.859 1 50.16 224 VAL B C 1
ATOM 3627 O O . VAL B 1 224 ? -6.051 14.141 24.047 1 50.16 224 VAL B O 1
ATOM 3630 N N . PRO B 1 225 ? -5.535 16.047 23.328 1 58.28 225 PRO B N 1
ATOM 3631 C CA . PRO B 1 225 ? -4.121 15.68 23.219 1 58.28 225 PRO B CA 1
ATOM 3632 C C . PRO B 1 225 ? -3.562 15.094 24.516 1 58.28 225 PRO B C 1
ATOM 3634 O O . PRO B 1 225 ? -3.721 15.695 25.578 1 58.28 225 PRO B O 1
ATOM 3637 N N . ARG B 1 226 ? -3.381 13.82 24.656 1 63.56 226 ARG B N 1
ATOM 3638 C CA . ARG B 1 226 ? -2.713 13.188 25.781 1 63.56 226 ARG B CA 1
ATOM 3639 C C . ARG B 1 226 ? -1.201 13.367 25.688 1 63.56 226 ARG B C 1
ATOM 3641 O O . ARG B 1 226 ? -0.637 13.391 24.594 1 63.56 226 ARG B O 1
ATOM 3648 N N . PRO B 1 227 ? -0.696 13.664 26.797 1 70.31 227 PRO B N 1
ATOM 3649 C CA . PRO B 1 227 ? 0.768 13.727 26.781 1 70.31 227 PRO B CA 1
ATOM 3650 C C . PRO B 1 227 ? 1.409 12.445 26.266 1 70.31 227 PRO B C 1
ATOM 3652 O O . PRO B 1 227 ? 0.861 11.352 26.453 1 70.31 227 PRO B O 1
ATOM 3655 N N . PHE B 1 228 ? 2.363 12.711 25.344 1 75.12 228 PHE B N 1
ATOM 3656 C CA . PHE B 1 228 ? 3.133 11.57 24.844 1 75.12 228 PHE B CA 1
ATOM 3657 C C . PHE B 1 228 ? 4.621 11.766 25.125 1 75.12 228 PHE B C 1
ATOM 3659 O O . PHE B 1 228 ? 5.059 12.875 25.422 1 75.12 228 PHE B O 1
ATOM 3666 N N . SER B 1 229 ? 5.273 10.594 25.219 1 81.5 229 SER B N 1
ATOM 3667 C CA . SER B 1 229 ? 6.719 10.617 25.422 1 81.5 229 SER B CA 1
ATOM 3668 C C . SER B 1 229 ? 7.473 10.281 24.141 1 81.5 229 SER B C 1
ATOM 3670 O O . SER B 1 229 ? 7.016 9.461 23.344 1 81.5 229 SER B O 1
ATOM 3672 N N . LEU B 1 230 ? 8.531 10.984 23.969 1 90.69 230 LEU B N 1
ATOM 3673 C CA . LEU B 1 230 ? 9.383 10.734 22.812 1 90.69 230 LEU B CA 1
ATOM 3674 C C . LEU B 1 230 ? 10.484 9.734 23.156 1 90.69 230 LEU B C 1
ATOM 3676 O O . LEU B 1 230 ? 11.375 9.477 22.344 1 90.69 230 LEU B O 1
ATOM 3680 N N . GLU B 1 231 ? 10.453 9.148 24.297 1 87.69 231 GLU B N 1
ATOM 3681 C CA . GLU B 1 231 ? 11.547 8.32 24.797 1 87.69 231 GLU B CA 1
ATOM 3682 C C . GLU B 1 231 ? 11.805 7.125 23.891 1 87.69 231 GLU B C 1
ATOM 3684 O O . GLU B 1 231 ? 12.938 6.656 23.766 1 87.69 231 GLU B O 1
ATOM 3689 N N . SER B 1 232 ? 10.797 6.699 23.266 1 92.19 232 SER B N 1
ATOM 3690 C CA . SER B 1 232 ? 10.938 5.52 22.406 1 92.19 232 SER B CA 1
ATOM 3691 C C . SER B 1 232 ? 11.125 5.91 20.953 1 92.19 232 SER B C 1
ATOM 3693 O O . SER B 1 232 ? 11.133 5.051 20.062 1 92.19 232 SER B O 1
ATOM 3695 N N . CYS B 1 233 ? 11.344 7.23 20.719 1 95.75 233 CYS B N 1
ATOM 3696 C CA . CYS B 1 233 ? 11.445 7.719 19.344 1 95.75 233 CYS B CA 1
ATOM 3697 C C . CYS B 1 233 ? 12.883 8.086 19 1 95.75 233 CYS B C 1
ATOM 3699 O O . CYS B 1 233 ? 13.57 8.727 19.797 1 95.75 233 CYS B O 1
ATOM 3701 N N . ARG B 1 234 ? 13.305 7.617 17.906 1 97.19 234 ARG B N 1
ATOM 3702 C CA . ARG B 1 234 ? 14.57 8.047 17.328 1 97.19 234 ARG B CA 1
ATOM 3703 C C . ARG B 1 234 ? 14.352 8.977 16.141 1 97.19 234 ARG B C 1
ATOM 3705 O O . ARG B 1 234 ? 13.594 8.656 15.227 1 97.19 234 ARG B O 1
ATOM 3712 N N . PHE B 1 235 ? 15.039 10.172 16.203 1 98.19 235 PHE B N 1
ATOM 3713 C CA . PHE B 1 235 ? 14.891 11.156 15.148 1 98.19 235 PHE B CA 1
ATOM 3714 C C . PHE B 1 235 ? 16.172 11.266 14.336 1 98.19 235 PHE B C 1
ATOM 3716 O O . PHE B 1 235 ? 17.25 11.516 14.891 1 98.19 235 PHE B O 1
ATOM 3723 N N . CYS B 1 236 ? 16.031 11.078 13.039 1 98.38 236 CYS B N 1
ATOM 3724 C CA . CYS B 1 236 ? 17.156 11.156 12.102 1 98.38 236 CYS B CA 1
ATOM 3725 C C . CYS B 1 236 ? 16.859 12.156 10.992 1 98.38 236 CYS B C 1
ATOM 3727 O O . CYS B 1 236 ? 15.719 12.281 10.547 1 98.38 236 CYS B O 1
ATOM 3729 N N . VAL B 1 237 ? 17.891 12.922 10.586 1 98.38 237 VAL B N 1
ATOM 3730 C CA . VAL B 1 237 ? 17.75 13.852 9.469 1 98.38 237 VAL B CA 1
ATOM 3731 C C . VAL B 1 237 ? 18.953 13.727 8.539 1 98.38 237 VAL B C 1
ATOM 3733 O O . VAL B 1 237 ? 20 13.188 8.922 1 98.38 237 VAL B O 1
ATOM 3736 N N . THR B 1 238 ? 18.75 14.227 7.336 1 98.19 238 THR B N 1
ATOM 3737 C CA . THR B 1 238 ? 19.828 14.086 6.363 1 98.19 238 THR B CA 1
ATOM 3738 C C . THR B 1 238 ? 20.688 15.359 6.312 1 98.19 238 THR B C 1
ATOM 3740 O O . THR B 1 238 ? 21.734 15.383 5.664 1 98.19 238 THR B O 1
ATOM 3743 N N . ALA B 1 239 ? 20.234 16.438 6.965 1 97.5 239 ALA B N 1
ATOM 3744 C CA . ALA B 1 239 ? 21.016 17.672 7.074 1 97.5 239 ALA B CA 1
ATOM 3745 C C . ALA B 1 239 ? 20.562 18.484 8.281 1 97.5 239 ALA B C 1
ATOM 3747 O O . ALA B 1 239 ? 19.391 18.469 8.648 1 97.5 239 ALA B O 1
ATOM 3748 N N . ASP B 1 240 ? 21.469 19.188 8.992 1 97.12 240 ASP B N 1
ATOM 3749 C CA . ASP B 1 240 ? 21.266 20.203 10.008 1 97.12 240 ASP B CA 1
ATOM 3750 C C . ASP B 1 240 ? 20.453 19.656 11.18 1 97.12 240 ASP B C 1
ATOM 3752 O O . ASP B 1 240 ? 19.375 20.172 11.484 1 97.12 240 ASP B O 1
ATOM 3756 N N . PRO B 1 241 ? 21.016 18.656 11.891 1 97.75 241 PRO B N 1
ATOM 3757 C CA . PRO B 1 241 ? 20.297 18.047 13.008 1 97.75 241 PRO B CA 1
ATOM 3758 C C . PRO B 1 241 ? 19.922 19.062 14.094 1 97.75 241 PRO B C 1
ATOM 3760 O O . PRO B 1 241 ? 18.828 19 14.648 1 97.75 241 PRO B O 1
ATOM 3763 N N . ASP B 1 242 ? 20.781 20.031 14.32 1 97.31 242 ASP B N 1
ATOM 3764 C CA . ASP B 1 242 ? 20.516 21.016 15.359 1 97.31 242 ASP B CA 1
ATOM 3765 C C . ASP B 1 242 ? 19.359 21.922 14.977 1 97.31 242 ASP B C 1
ATOM 3767 O O . ASP B 1 242 ? 18.484 22.219 15.797 1 97.31 242 ASP B O 1
ATOM 3771 N N . GLY B 1 243 ? 19.422 22.438 13.734 1 96.38 243 GLY B N 1
ATOM 3772 C CA . GLY B 1 243 ? 18.328 23.266 13.25 1 96.38 243 GLY B CA 1
ATOM 3773 C C . GLY B 1 243 ? 16.984 22.547 13.266 1 96.38 243 GLY B C 1
ATOM 3774 O O . GLY B 1 243 ? 15.969 23.141 13.633 1 96.38 243 GLY B O 1
ATOM 3775 N N . PHE B 1 244 ? 17.016 21.312 12.906 1 97.06 244 PHE B N 1
ATOM 3776 C CA . PHE B 1 244 ? 15.797 20.516 12.93 1 97.06 244 PHE B CA 1
ATOM 3777 C C . PHE B 1 244 ? 15.258 20.375 14.352 1 97.06 244 PHE B C 1
ATOM 3779 O O . PHE B 1 244 ? 14.062 20.547 14.586 1 97.06 244 PHE B O 1
ATOM 3786 N N . ALA B 1 245 ? 16.094 20 15.258 1 96.94 245 ALA B N 1
ATOM 3787 C CA . ALA B 1 245 ? 15.695 19.812 16.656 1 96.94 245 ALA B CA 1
ATOM 3788 C C . ALA B 1 245 ? 15.047 21.078 17.203 1 96.94 245 ALA B C 1
ATOM 3790 O O . ALA B 1 245 ? 14.023 21.016 17.891 1 96.94 245 ALA B O 1
ATOM 3791 N N . MET B 1 246 ? 15.602 22.188 16.875 1 95.31 246 MET B N 1
ATOM 3792 C CA . MET B 1 246 ? 15.086 23.469 17.328 1 95.31 246 MET B CA 1
ATOM 3793 C C . MET B 1 246 ? 13.703 23.734 16.766 1 95.31 246 MET B C 1
ATOM 3795 O O . MET B 1 246 ? 12.781 24.094 17.5 1 95.31 246 MET B O 1
ATOM 3799 N N . ARG B 1 247 ? 13.57 23.562 15.539 1 93.19 247 ARG B N 1
ATOM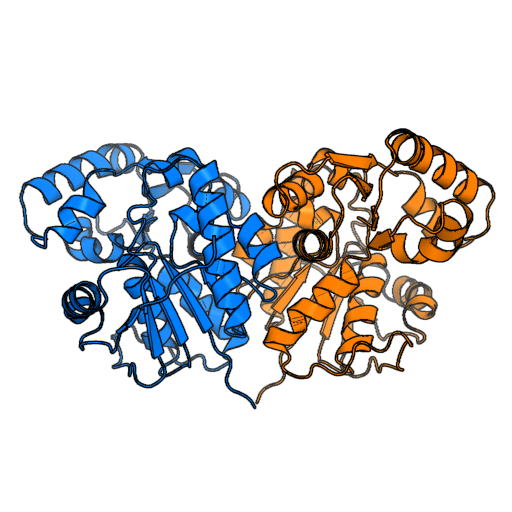 3800 C CA . ARG B 1 247 ? 12.32 23.875 14.852 1 93.19 247 ARG B CA 1
ATOM 3801 C C . ARG B 1 247 ? 11.242 22.844 15.195 1 93.19 247 ARG B C 1
ATOM 3803 O O . ARG B 1 247 ? 10.047 23.156 15.148 1 93.19 247 ARG B O 1
ATOM 3810 N N . ALA B 1 248 ? 11.664 21.625 15.523 1 94.38 248 ALA B N 1
ATOM 3811 C CA . ALA B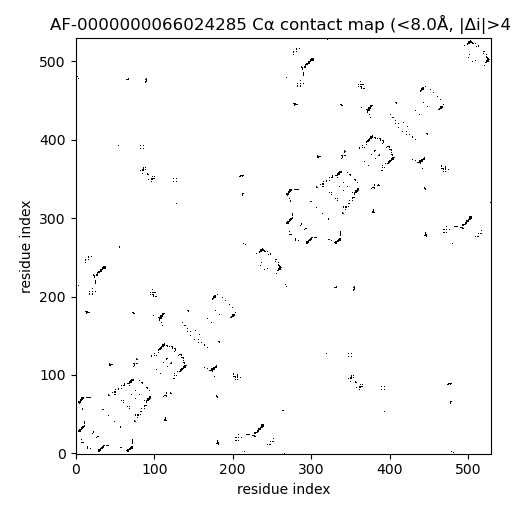 1 248 ? 10.734 20.547 15.836 1 94.38 248 ALA B CA 1
ATOM 3812 C C . ALA B 1 248 ? 10.156 20.719 17.234 1 94.38 248 ALA B C 1
ATOM 3814 O O . ALA B 1 248 ? 9.109 20.156 17.562 1 94.38 248 ALA B O 1
ATOM 3815 N N . THR B 1 249 ? 10.82 21.438 18.078 1 92.69 249 THR B N 1
ATOM 3816 C CA . THR B 1 249 ? 10.516 21.531 19.516 1 92.69 249 THR B CA 1
ATOM 3817 C C . THR B 1 249 ? 9.086 22.016 19.719 1 92.69 249 THR B C 1
ATOM 3819 O O . THR B 1 249 ? 8.32 21.406 20.469 1 92.69 249 THR B O 1
ATOM 3822 N N . PRO B 1 250 ? 8.617 23.047 19.031 1 86.62 250 PRO B N 1
ATOM 3823 C CA . PRO B 1 250 ? 7.234 23.484 19.25 1 86.62 250 PRO B CA 1
ATOM 3824 C C . PRO B 1 250 ? 6.215 22.469 18.734 1 86.62 250 PRO B C 1
ATOM 3826 O O . PRO B 1 250 ? 5.098 22.406 19.25 1 86.62 250 PRO B O 1
ATOM 3829 N N . TRP B 1 251 ? 6.59 21.719 17.734 1 85.69 251 TRP B N 1
ATOM 3830 C CA . TRP B 1 251 ? 5.68 20.719 17.156 1 85.69 251 TRP B CA 1
ATOM 3831 C C . TRP B 1 251 ? 5.492 19.547 18.094 1 85.69 251 TRP B C 1
ATOM 3833 O O . TRP B 1 251 ? 4.398 18.984 18.188 1 85.69 251 TRP B O 1
ATOM 3843 N N . LEU B 1 252 ? 6.547 19.203 18.812 1 89.38 252 LEU B N 1
ATOM 3844 C CA . LEU B 1 252 ? 6.574 17.984 19.609 1 89.38 252 LEU B CA 1
ATOM 3845 C C . LEU B 1 252 ? 6.363 18.312 21.094 1 89.38 252 LEU B C 1
ATOM 3847 O O . LEU B 1 252 ? 6.082 17.406 21.891 1 89.38 252 LEU B O 1
ATOM 3851 N N . GLY B 1 253 ? 6.469 19.516 21.469 1 85.88 253 GLY B N 1
ATOM 3852 C CA . GLY B 1 253 ? 6.348 19.922 22.859 1 85.88 253 GLY B CA 1
ATOM 3853 C C . GLY B 1 253 ? 7.621 19.719 23.656 1 85.88 253 GLY B C 1
ATOM 3854 O O . GLY B 1 253 ? 7.668 20.016 24.859 1 85.88 253 GLY B O 1
ATOM 3855 N N . GLN B 1 254 ? 8.609 19.172 23.078 1 88.62 254 GLN B N 1
ATOM 3856 C CA . GLN B 1 254 ? 9.93 18.953 23.656 1 88.62 254 GLN B CA 1
ATOM 3857 C C . GLN B 1 254 ? 11 18.828 22.578 1 88.62 254 GLN B C 1
ATOM 3859 O O . GLN B 1 254 ? 10.695 18.453 21.438 1 88.62 254 GLN B O 1
ATOM 3864 N N . ARG B 1 255 ? 12.258 19.125 22.969 1 92.56 255 ARG B N 1
ATOM 3865 C CA . ARG B 1 255 ? 13.344 19.062 22 1 92.56 255 ARG B CA 1
ATOM 3866 C C . ARG B 1 255 ? 13.781 17.609 21.781 1 92.56 255 ARG B C 1
ATOM 3868 O O . ARG B 1 255 ? 14.227 16.938 22.703 1 92.56 255 ARG B O 1
ATOM 3875 N N . PRO B 1 256 ? 13.672 17.141 20.594 1 95.31 256 PRO B N 1
ATOM 3876 C CA . PRO B 1 256 ? 14.102 15.773 20.344 1 95.31 256 PRO B CA 1
ATOM 3877 C C . PRO B 1 256 ? 15.617 15.641 20.188 1 95.31 256 PRO B C 1
ATOM 3879 O O . PRO B 1 256 ? 16.297 16.625 19.875 1 95.31 256 PRO B O 1
ATOM 3882 N N . ASP B 1 257 ? 16.109 14.477 20.531 1 94.69 257 ASP B N 1
ATOM 3883 C CA . ASP B 1 257 ? 17.484 14.117 20.156 1 94.69 257 ASP B CA 1
ATOM 3884 C C . ASP B 1 257 ? 17.547 13.672 18.703 1 94.69 257 ASP B C 1
ATOM 3886 O O . ASP B 1 257 ? 16.922 12.68 18.312 1 94.69 257 ASP B O 1
ATOM 3890 N N . VAL B 1 258 ? 18.344 14.469 17.906 1 97.31 258 VAL B N 1
ATOM 3891 C CA . VAL B 1 258 ? 18.328 14.25 16.469 1 97.31 258 VAL B CA 1
ATOM 3892 C C . VAL B 1 258 ? 19.719 13.844 15.992 1 97.31 258 VAL B C 1
ATOM 3894 O O . VAL B 1 258 ? 20.719 14.414 16.422 1 97.31 258 VAL B O 1
ATOM 3897 N N . SER B 1 259 ? 19.781 12.828 15.195 1 97.31 259 SER B N 1
ATOM 3898 C CA . SER B 1 259 ? 21.047 12.383 14.625 1 97.31 259 SER B CA 1
ATOM 3899 C C . SER B 1 259 ? 21.078 12.602 13.117 1 97.31 259 SER B C 1
ATOM 3901 O O . SER B 1 259 ? 20.031 12.594 12.461 1 97.31 259 SER B O 1
ATOM 3903 N N . LEU B 1 260 ? 22.281 12.812 12.617 1 96.5 260 LEU B N 1
ATOM 3904 C CA . LEU B 1 260 ? 22.5 12.984 11.18 1 96.5 260 LEU B CA 1
ATOM 3905 C C . LEU B 1 260 ? 22.672 11.633 10.5 1 96.5 260 LEU B C 1
ATOM 3907 O O . LEU B 1 260 ? 23.391 10.766 11 1 96.5 260 LEU B O 1
ATOM 3911 N N . GLN B 1 261 ? 21.938 11.445 9.438 1 94.25 261 GLN B N 1
ATOM 3912 C CA . GLN B 1 261 ? 22.047 10.234 8.633 1 94.25 261 GLN B CA 1
ATOM 3913 C C . GLN B 1 261 ? 22.406 10.562 7.184 1 94.25 261 GLN B C 1
ATOM 3915 O O . GLN B 1 261 ? 21.781 11.422 6.562 1 94.25 261 GLN B O 1
ATOM 3920 N N . LEU B 1 262 ? 23.438 9.875 6.637 1 87.12 262 LEU B N 1
ATOM 3921 C CA . LEU B 1 262 ? 23.797 9.977 5.227 1 87.12 262 LEU B CA 1
ATOM 3922 C C . LEU B 1 262 ? 23.188 8.828 4.43 1 87.12 262 LEU B C 1
ATOM 3924 O O . LEU B 1 262 ? 23.453 7.656 4.719 1 87.12 262 LEU B O 1
ATOM 3928 N N . LEU B 1 263 ? 22.266 9.156 3.58 1 86.06 263 LEU B N 1
ATOM 3929 C CA . LEU B 1 263 ? 21.641 8.117 2.777 1 86.06 263 LEU B CA 1
ATOM 3930 C C . LEU B 1 263 ? 22.531 7.715 1.607 1 86.06 263 LEU B C 1
ATOM 3932 O O . LEU B 1 263 ? 23.156 8.57 0.985 1 86.06 263 LEU B O 1
ATOM 3936 N N . PRO B 1 264 ? 22.734 6.383 1.543 1 69 264 PRO B N 1
ATOM 3937 C CA . PRO B 1 264 ? 23.594 5.941 0.439 1 69 264 PRO B CA 1
ATOM 3938 C C . PRO B 1 264 ? 23.016 6.305 -0.931 1 69 264 PRO B C 1
ATOM 3940 O O . PRO B 1 264 ? 21.797 6.383 -1.097 1 69 264 PRO B O 1
ATOM 3943 N N . ASP B 1 265 ? 23.844 6.922 -1.882 1 56.25 265 ASP B N 1
ATOM 3944 C CA . ASP B 1 265 ? 23.469 7.191 -3.268 1 56.25 265 ASP B CA 1
ATOM 3945 C C . ASP B 1 265 ? 23.016 5.914 -3.975 1 56.25 265 ASP B C 1
ATOM 3947 O O . ASP B 1 265 ? 23.484 4.82 -3.641 1 56.25 265 ASP B O 1
#

Radius of gyration: 23.38 Å; Cα contacts (8 Å, |Δi|>4): 1134; chains: 2; bounding box: 48×72×55 Å